Protein AF-0000000076349252 (afdb_homodimer)

pLDDT: mean 88.27, std 19.01, range [22.52, 98.94]

Radius of gyration: 30.36 Å; Cα contacts (8 Å, |Δi|>4): 1299; chains: 2; bounding box: 114×98×74 Å

Solvent-accessible surface area (backbone atoms only — not comparable to full-atom values): 38246 Å² total; per-residue (Å²): 134,85,78,78,78,79,79,77,76,76,78,78,76,75,75,74,76,72,75,73,75,74,77,75,69,73,84,62,64,95,82,57,67,62,55,77,48,74,63,51,62,64,71,82,62,45,62,55,73,89,37,62,43,43,21,46,54,17,40,49,49,25,51,26,20,40,32,40,65,73,74,40,84,60,56,68,26,62,43,53,53,51,53,53,49,50,53,52,43,44,52,39,19,40,58,29,70,58,74,46,74,82,72,73,57,48,38,45,67,53,44,55,52,46,32,74,73,67,16,41,51,47,22,90,60,35,49,69,53,89,81,60,55,54,66,59,50,51,50,52,51,50,51,54,34,54,53,36,49,77,64,36,61,29,61,69,55,45,49,52,53,49,50,53,52,42,33,73,67,56,45,67,81,56,66,77,53,43,82,55,97,89,38,78,27,38,31,52,56,43,21,53,74,71,54,47,92,77,46,57,40,44,34,30,60,55,79,98,48,65,67,81,36,68,43,57,61,63,44,72,38,42,78,82,57,56,61,24,41,21,34,54,54,70,55,50,50,47,49,53,52,48,14,37,76,70,53,33,40,31,24,39,28,18,40,62,81,47,67,31,58,75,56,46,60,93,41,39,23,49,64,59,78,87,57,58,74,66,39,68,67,52,24,41,48,34,41,46,44,64,74,32,47,84,74,44,37,25,18,36,35,25,45,34,34,51,86,91,34,57,26,33,35,29,40,42,45,66,21,50,84,34,73,61,66,14,27,39,28,37,22,55,56,31,49,63,42,27,50,52,34,39,39,34,49,46,78,49,72,106,136,84,80,77,78,79,78,78,78,78,80,78,77,75,75,72,75,73,75,72,76,74,76,75,70,74,81,62,64,93,83,57,67,63,55,77,47,75,61,52,61,66,71,82,63,45,61,56,73,89,37,61,42,43,22,46,55,18,38,50,50,27,50,27,21,41,33,39,65,73,74,40,85,61,56,70,24,63,43,54,54,52,53,54,50,50,53,52,41,44,53,38,19,40,58,29,70,59,74,48,75,81,71,74,57,47,39,46,66,55,45,56,52,46,31,74,72,67,17,42,50,49,22,88,60,36,51,69,53,91,82,59,54,54,66,58,52,50,50,52,51,50,52,53,33,53,50,36,50,78,64,37,62,29,62,71,56,47,49,52,54,47,50,52,52,41,32,74,66,56,44,68,78,58,66,79,54,44,81,54,96,90,40,79,26,38,32,54,56,42,20,52,75,72,56,45,92,77,47,58,40,42,33,31,59,54,78,95,47,64,69,82,36,70,44,56,60,64,44,72,38,42,78,81,57,55,61,24,42,21,36,55,54,71,55,50,50,49,50,51,52,48,14,38,76,70,53,32,38,31,24,37,28,17,41,60,82,44,68,31,56,75,56,46,61,91,42,39,25,51,65,58,78,89,59,59,75,66,40,68,66,52,24,40,48,33,41,44,45,65,74,33,47,82,72,45,37,26,19,35,36,25,45,35,33,50,88,91,35,56,27,34,35,29,40,42,44,67,21,50,83,34,74,60,66,16,26,38,29,37,24,53,57,31,51,62,42,27,52,52,34,39,40,34,48,46,77,47,73,107

InterPro domains:
  IPR004134 Peptidase C1B, bleomycin hydrolase [PF03051] (207-349)
  IPR004134 Peptidase C1B, bleomycin hydrolase [PTHR10363] (224-347)
  IPR038765 Papain-like cysteine peptidase superfamily [SSF54001] (40-348)

Secondary structure (DSSP, 8-state):
-----------------------------TTS-EEEPPPPP-PPPPB-TT-S-HHHHHHHHHHHHHHHHTT----B-HHHHHHHHHHHHHHHHHHTTTSS-------HHHHHHHHHHH---BGGGSPPPTT--HHHHHHHHHHHHHHHHHHT--HHHHHHHHHHHHHHHH-PPPPSSEEETTEEE-HHHHHHHH--TT-EEEEE--TTS-TT-EEE---TT-TT--EEEE--HHHHHHHHHHHHHTT--EEEEE---SHHHHS-BTTEE---GGG-S--HHHHHHHHHTTSS---EEEEEEEEEEETTEEEEEEE-SB-TTSTBTTEEEEEHHHHHHHEEEEEEEGGGT-/-----------------------------TTS--EEPPPPP-PPPPB-TT-S-HHHHHHHHHHHHHHHHTT----B-HHHHHHHHHHHHHHHHHHTTTSS-------HHHHHHHHHHH---BGGGSPPPTT--HHHHHHHHHHHHHHHHHHT--HHHHHHHHHHHHHHHH-PPPPSSEEETTEEE-HHHHHHHH--TT-EEEEE--TTS-TT-EEE---TT-TT--EEEE--HHHHHHHHHHHHHTT--EEEEE---SHHHHS-BTTEE---GGG-S--HHHHHHHHHTTSS---EEEEEEEEEEETTEEEEEEE-SB-TTSTBTTEEEEEHHHHHHHEEEEEEEGGGT-

Structure (mmCIF, N/CA/C/O backbone):
data_AF-0000000076349252-model_v1
#
loop_
_entity.id
_entity.type
_entity.pdbx_description
1 polymer 'Cysteine protease'
#
loop_
_atom_site.group_PDB
_atom_site.id
_atom_site.type_symbol
_atom_site.label_atom_id
_atom_site.label_alt_id
_atom_site.label_comp_id
_atom_site.label_asym_id
_atom_site.label_entity_id
_atom_site.label_seq_id
_atom_site.pdbx_PDB_ins_code
_atom_site.Cartn_x
_atom_site.Cartn_y
_atom_site.Cartn_z
_atom_site.occupancy
_atom_site.B_iso_or_equiv
_atom_site.auth_seq_id
_atom_site.auth_comp_id
_atom_site.auth_asym_id
_atom_site.auth_atom_id
_atom_site.pdbx_PDB_model_num
ATOM 1 N N . MET A 1 1 ? 58.938 18.531 48.031 1 23.45 1 MET A N 1
ATOM 2 C CA . MET A 1 1 ? 58.125 19.75 47.812 1 23.45 1 MET A CA 1
ATOM 3 C C . MET A 1 1 ? 56.781 19.391 47.25 1 23.45 1 MET A C 1
ATOM 5 O O . MET A 1 1 ? 56.688 18.719 46.219 1 23.45 1 MET A O 1
ATOM 9 N N . LYS A 1 2 ? 55.75 19.266 48.125 1 29.3 2 LYS A N 1
ATOM 10 C CA . LYS A 1 2 ? 54.344 18.844 48.188 1 29.3 2 LYS A CA 1
ATOM 11 C C . LYS A 1 2 ? 53.469 19.688 47.25 1 29.3 2 LYS A C 1
ATOM 13 O O . LYS A 1 2 ? 53.219 20.859 47.531 1 29.3 2 LYS A O 1
ATOM 18 N N . ASN A 1 3 ? 53.625 19.531 45.906 1 25.88 3 ASN A N 1
ATOM 19 C CA . ASN A 1 3 ? 53.031 20.375 44.875 1 25.88 3 ASN A CA 1
ATOM 20 C C . ASN A 1 3 ? 51.5 20.406 45.031 1 25.88 3 ASN A C 1
ATOM 22 O O . ASN A 1 3 ? 50.844 19.359 45.031 1 25.88 3 ASN A O 1
ATOM 26 N N . LYS A 1 4 ? 50.969 21.422 45.719 1 29.44 4 LYS A N 1
ATOM 27 C CA . LYS A 1 4 ? 49.594 21.766 45.969 1 29.44 4 LYS A CA 1
ATOM 28 C C . LYS A 1 4 ? 48.812 21.828 44.688 1 29.44 4 LYS A C 1
ATOM 30 O O . LYS A 1 4 ? 49.156 22.594 43.781 1 29.44 4 LYS A O 1
ATOM 35 N N . ILE A 1 5 ? 48.188 20.75 44.25 1 33.75 5 ILE A N 1
ATOM 36 C CA . ILE A 1 5 ? 47.312 20.562 43.094 1 33.75 5 ILE A CA 1
ATOM 37 C C . ILE A 1 5 ? 46.125 21.516 43.188 1 33.75 5 ILE A C 1
ATOM 39 O O . ILE A 1 5 ? 45.344 21.438 44.125 1 33.75 5 ILE A O 1
ATOM 43 N N . ILE A 1 6 ? 46.281 22.828 42.906 1 34.47 6 ILE A N 1
ATOM 44 C CA . ILE A 1 6 ? 45.156 23.766 42.906 1 34.47 6 ILE A CA 1
ATOM 45 C C . ILE A 1 6 ? 44.094 23.281 41.938 1 34.47 6 ILE A C 1
ATOM 47 O O . ILE A 1 6 ? 44.344 23.062 40.75 1 34.47 6 ILE A O 1
ATOM 51 N N . ILE A 1 7 ? 43 22.672 42.469 1 33.25 7 ILE A N 1
ATOM 52 C CA . ILE A 1 7 ? 41.781 22.188 41.844 1 33.25 7 ILE A CA 1
ATOM 53 C C . ILE A 1 7 ? 41 23.359 41.25 1 33.25 7 ILE A C 1
ATOM 55 O O . ILE A 1 7 ? 40.562 24.25 42 1 33.25 7 ILE A O 1
ATOM 59 N N . THR A 1 8 ? 41.375 23.891 40.094 1 30.83 8 THR A N 1
ATOM 60 C CA . THR A 1 8 ? 40.594 24.922 39.406 1 30.83 8 THR A CA 1
ATOM 61 C C . THR A 1 8 ? 39.188 24.438 39.094 1 30.83 8 THR A C 1
ATOM 63 O O . THR A 1 8 ? 39 23.453 38.406 1 30.83 8 THR A O 1
ATOM 66 N N . ILE A 1 9 ? 38.25 24.625 39.969 1 31.88 9 ILE A N 1
ATOM 67 C CA . ILE A 1 9 ? 36.844 24.312 39.781 1 31.88 9 ILE A CA 1
ATOM 68 C C . ILE A 1 9 ? 36.281 25.172 38.656 1 31.88 9 ILE A C 1
ATOM 70 O O . ILE A 1 9 ? 36.25 26.391 38.75 1 31.88 9 ILE A O 1
ATOM 74 N N . LEU A 1 10 ? 36.5 24.828 37.375 1 31.69 10 LEU A N 1
ATOM 75 C CA . LEU A 1 10 ? 35.906 25.547 36.25 1 31.69 10 LEU A CA 1
ATOM 76 C C . LEU A 1 10 ? 34.375 25.484 36.344 1 31.69 10 LEU A C 1
ATOM 78 O O . LEU A 1 10 ? 33.812 24.391 36.344 1 31.69 10 LEU A O 1
ATOM 82 N N . THR A 1 11 ? 33.719 26.453 37 1 28.94 11 THR A N 1
ATOM 83 C CA . THR A 1 11 ? 32.25 26.641 37.031 1 28.94 11 THR A CA 1
ATOM 84 C C . THR A 1 11 ? 31.719 26.75 35.594 1 28.94 11 THR A C 1
ATOM 86 O O . THR A 1 11 ? 32.094 27.672 34.844 1 28.94 11 THR A O 1
ATOM 89 N N . LEU A 1 12 ? 31.406 25.641 34.969 1 30.91 12 LEU A N 1
ATOM 90 C CA . LEU A 1 12 ? 30.703 25.609 33.688 1 30.91 12 LEU A CA 1
ATOM 91 C C . LEU A 1 12 ? 29.391 26.375 33.781 1 30.91 12 LEU A C 1
ATOM 93 O O . LEU A 1 12 ? 28.5 26.016 34.562 1 30.91 12 LEU A O 1
ATOM 97 N N . CYS A 1 13 ? 29.406 27.703 33.531 1 28.61 13 CYS A N 1
ATOM 98 C CA . CYS A 1 13 ? 28.203 28.516 33.344 1 28.61 13 CYS A CA 1
ATOM 99 C C . CYS A 1 13 ? 27.312 27.922 32.281 1 28.61 13 CYS A C 1
ATOM 101 O O . CYS A 1 13 ? 27.703 27.875 31.109 1 28.61 13 CYS A O 1
ATOM 103 N N . ILE A 1 14 ? 26.5 26.984 32.625 1 31.95 14 ILE A N 1
ATOM 104 C CA . ILE A 1 14 ? 25.391 26.531 31.781 1 31.95 14 ILE A CA 1
ATOM 105 C C . ILE A 1 14 ? 24.562 27.719 31.328 1 31.95 14 ILE A C 1
ATOM 107 O O . ILE A 1 14 ? 23.969 28.422 32.156 1 31.95 14 ILE A O 1
ATOM 111 N N . CYS A 1 15 ? 24.969 28.438 30.281 1 29.66 15 CYS A N 1
ATOM 112 C CA . CYS A 1 15 ? 24.109 29.406 29.625 1 29.66 15 CYS A CA 1
ATOM 113 C C . CYS A 1 15 ? 22.75 28.812 29.312 1 29.66 15 CYS A C 1
ATOM 115 O O . CYS A 1 15 ? 22.641 27.906 28.484 1 29.66 15 CYS A O 1
ATOM 117 N N . SER A 1 16 ? 21.891 28.75 30.281 1 30.12 16 SER A N 1
ATOM 118 C CA . SER A 1 16 ? 20.469 28.516 30.016 1 30.12 16 SER A CA 1
ATOM 119 C C . SER A 1 16 ? 19.938 29.453 28.938 1 30.12 16 SER A C 1
ATOM 121 O O . SER A 1 16 ? 19.906 30.672 29.125 1 30.12 16 SER A O 1
ATOM 123 N N . CYS A 1 17 ? 20.266 29.25 27.688 1 30.36 17 CYS A N 1
ATOM 124 C CA . CYS A 1 17 ? 19.531 29.984 26.672 1 30.36 17 CYS A CA 1
ATOM 125 C C . CYS A 1 17 ? 18.031 29.938 26.922 1 30.36 17 CYS A C 1
ATOM 127 O O . CYS A 1 17 ? 17.422 28.875 26.812 1 30.36 17 CYS A O 1
ATOM 129 N N . GLN A 1 18 ? 17.578 30.734 27.828 1 27.19 18 GLN A N 1
ATOM 130 C CA . GLN A 1 18 ? 16.141 31 27.906 1 27.19 18 GLN A CA 1
ATOM 131 C C . GLN A 1 18 ? 15.562 31.312 26.531 1 27.19 18 GLN A C 1
ATOM 133 O O . GLN A 1 18 ? 15.922 32.312 25.906 1 27.19 18 GLN A O 1
ATOM 138 N N . TYR A 1 19 ? 15.344 30.344 25.719 1 29.56 19 TYR A N 1
ATOM 139 C CA . TYR A 1 19 ? 14.531 30.594 24.531 1 29.56 19 TYR A CA 1
ATOM 140 C C . TYR A 1 19 ? 13.258 31.359 24.906 1 29.56 19 TYR A C 1
ATOM 142 O O . TYR A 1 19 ? 12.461 30.875 25.719 1 29.56 19 TYR A O 1
ATOM 150 N N . LYS A 1 20 ? 13.359 32.719 25 1 31.94 20 LYS A N 1
ATOM 151 C CA . LYS A 1 20 ? 12.172 33.562 25.109 1 31.94 20 LYS A CA 1
ATOM 152 C C . LYS A 1 20 ? 11.102 33.125 24.109 1 31.94 20 LYS A C 1
ATOM 154 O O . LYS A 1 20 ? 11.375 33.031 22.906 1 31.94 20 LYS A O 1
ATOM 159 N N . SER A 1 21 ? 10.133 32.469 24.578 1 32.09 21 SER A N 1
ATOM 160 C CA . SER A 1 21 ? 8.891 32.281 23.828 1 32.09 21 SER A CA 1
ATOM 161 C C . SER A 1 21 ? 8.352 33.594 23.281 1 32.09 21 SER A C 1
ATOM 163 O O . SER A 1 21 ? 8.141 34.531 24.047 1 32.09 21 SER A O 1
ATOM 165 N N . SER A 1 22 ? 8.914 34.156 22.25 1 29.84 22 SER A N 1
ATOM 166 C CA . SER A 1 22 ? 8.211 35.281 21.688 1 29.84 22 SER A CA 1
ATOM 167 C C . SER A 1 22 ? 6.715 35.031 21.562 1 29.84 22 SER A C 1
ATOM 169 O O . SER A 1 22 ? 6.297 34.062 20.938 1 29.84 22 SER A O 1
ATOM 171 N N . HIS A 1 23 ? 5.953 35.438 22.578 1 32.81 23 HIS A N 1
ATOM 172 C CA . HIS A 1 23 ? 4.5 35.531 22.484 1 32.81 23 HIS A CA 1
ATOM 173 C C . HIS A 1 23 ? 4.078 36.344 21.266 1 32.81 23 HIS A C 1
ATOM 175 O O . HIS A 1 23 ? 4.383 37.531 21.172 1 32.81 23 HIS A O 1
ATOM 181 N N . THR A 1 24 ? 4.207 35.812 20.141 1 33.47 24 THR A N 1
ATOM 182 C CA . THR A 1 24 ? 3.639 36.5 18.984 1 33.47 24 THR A CA 1
ATOM 183 C C . THR A 1 24 ? 2.154 36.781 19.203 1 33.47 24 THR A C 1
ATOM 185 O O . THR A 1 24 ? 1.354 35.875 19.328 1 33.47 24 THR A O 1
ATOM 188 N N . SER A 1 25 ? 1.835 37.938 19.828 1 31.7 25 SER A N 1
ATOM 189 C CA . SER A 1 25 ? 0.466 38.438 19.922 1 31.7 25 SER A CA 1
ATOM 190 C C . SER A 1 25 ? -0.138 38.656 18.547 1 31.7 25 SER A C 1
ATOM 192 O O . SER A 1 25 ? 0.493 39.281 17.688 1 31.7 25 SER A O 1
ATOM 194 N N . CYS A 1 26 ? -0.915 37.719 18.047 1 36.84 26 CYS A N 1
ATOM 195 C CA . CYS A 1 26 ? -1.761 38.125 16.922 1 36.84 26 CYS A CA 1
ATOM 196 C C . CYS A 1 26 ? -2.328 39.531 17.141 1 36.84 26 CYS A C 1
ATOM 198 O O . CYS A 1 26 ? -2.863 39.844 18.219 1 36.84 26 CYS A O 1
ATOM 200 N N . ASN A 1 27 ? -1.841 40.562 16.562 1 35.31 27 ASN A N 1
ATOM 201 C CA . ASN A 1 27 ? -2.352 41.938 16.672 1 35.31 27 ASN A CA 1
ATOM 202 C C . ASN A 1 27 ? -3.877 41.969 16.672 1 35.31 27 ASN A C 1
ATOM 204 O O . ASN A 1 27 ? -4.508 41.562 15.695 1 35.31 27 ASN A O 1
ATOM 208 N N . THR A 1 28 ? -4.492 41.719 17.891 1 37.16 28 THR A N 1
ATOM 209 C CA . THR A 1 28 ? -5.93 41.906 18.062 1 37.16 28 THR A CA 1
ATOM 210 C C . THR A 1 28 ? -6.336 43.344 17.688 1 37.16 28 THR A C 1
ATOM 212 O O . THR A 1 28 ? -5.711 44.312 18.141 1 37.16 28 THR A O 1
ATOM 215 N N . PRO A 1 29 ? -7.113 43.531 16.781 1 35.09 29 PRO A N 1
ATOM 216 C CA . PRO A 1 29 ? -7.68 44.875 16.844 1 35.09 29 PRO A CA 1
ATOM 217 C C . PRO A 1 29 ? -8.172 45.25 18.25 1 35.09 29 PRO A C 1
ATOM 219 O O . PRO A 1 29 ? -8.438 44.375 19.062 1 35.09 29 PRO A O 1
ATOM 222 N N . GLN A 1 30 ? -8.32 46.562 18.734 1 38.16 30 GLN A N 1
ATOM 223 C CA . GLN A 1 30 ? -8.609 47.188 20.016 1 38.16 30 GLN A CA 1
ATOM 224 C C . GLN A 1 30 ? -9.656 46.375 20.797 1 38.16 30 GLN A C 1
ATOM 226 O O . GLN A 1 30 ? -9.555 46.25 22.016 1 38.16 30 GLN A O 1
ATOM 231 N N . GLY A 1 31 ? -10.883 46.062 20.25 1 40.53 31 GLY A N 1
ATOM 232 C CA . GLY A 1 31 ? -12.055 45.688 21.031 1 40.53 31 GLY A CA 1
ATOM 233 C C . GLY A 1 31 ? -12.141 44.188 21.281 1 40.53 31 GLY A C 1
ATOM 234 O O . GLY A 1 31 ? -13.086 43.719 21.922 1 40.53 31 GLY A O 1
ATOM 235 N N . SER A 1 32 ? -11.594 43.281 20.516 1 44.94 32 SER A N 1
ATOM 236 C CA . SER A 1 32 ? -11.891 41.875 20.688 1 44.94 32 SER A CA 1
ATOM 237 C C . SER A 1 32 ? -10.977 41.25 21.734 1 44.94 32 SER A C 1
ATOM 239 O O . SER A 1 32 ? -9.789 41.562 21.812 1 44.94 32 SER A O 1
ATOM 241 N N . VAL A 1 33 ? -11.531 40.875 22.969 1 44.94 33 VAL A N 1
ATOM 242 C CA . VAL A 1 33 ? -10.828 40.219 24.078 1 44.94 33 VAL A CA 1
ATOM 243 C C . VAL A 1 33 ? -10.242 38.906 23.609 1 44.94 33 VAL A C 1
ATOM 245 O O . VAL A 1 33 ? -10.977 38 23.203 1 44.94 33 VAL A O 1
ATOM 248 N N . VAL A 1 34 ? -9.125 38.875 22.984 1 51.69 34 VAL A N 1
ATOM 249 C CA . VAL A 1 34 ? -8.406 37.625 22.719 1 51.69 34 VAL A CA 1
ATOM 250 C C . VAL A 1 34 ? -7.852 37.062 24.031 1 51.69 34 VAL A C 1
ATOM 252 O O . VAL A 1 34 ? -7.098 37.719 24.734 1 51.69 34 VAL A O 1
ATOM 255 N N . GLN A 1 35 ? -8.664 36.156 24.75 1 53.06 35 GLN A N 1
ATOM 256 C CA . GLN A 1 35 ? -8.062 35.438 25.859 1 53.06 35 GLN A CA 1
ATOM 257 C C . GLN A 1 35 ? -7.059 34.406 25.359 1 53.06 35 GLN A C 1
ATOM 259 O O . GLN A 1 35 ? -7.406 33.531 24.562 1 53.06 35 GLN A O 1
ATOM 264 N N . GLU A 1 36 ? -5.805 34.781 25.406 1 54.78 36 GLU A N 1
ATOM 265 C CA . GLU A 1 36 ? -4.664 34.062 24.859 1 54.78 36 GLU A CA 1
ATOM 266 C C . GLU A 1 36 ? -4.43 32.75 25.609 1 54.78 36 GLU A C 1
AT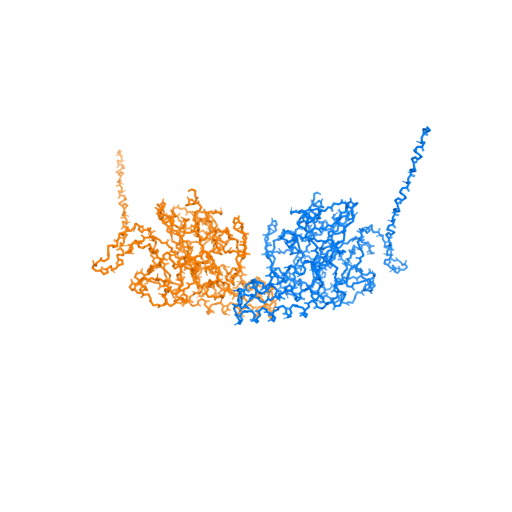OM 268 O O . GLU A 1 36 ? -4.43 32.75 26.844 1 54.78 36 GLU A O 1
ATOM 273 N N . THR A 1 37 ? -4.812 31.578 24.984 1 62.94 37 THR A N 1
ATOM 274 C CA . THR A 1 37 ? -4.352 30.297 25.516 1 62.94 37 THR A CA 1
ATOM 275 C C . THR A 1 37 ? -2.859 30.125 25.266 1 62.94 37 THR A C 1
ATOM 277 O O . THR A 1 37 ? -2.301 30.719 24.344 1 62.94 37 THR A O 1
ATOM 280 N N . LYS A 1 38 ? -2.166 29.469 26.188 1 74.88 38 LYS A N 1
ATOM 281 C CA . LYS A 1 38 ? -0.761 29.062 26.156 1 74.88 38 LYS A CA 1
ATOM 282 C C . LYS A 1 38 ? -0.444 28.297 24.875 1 74.88 38 LYS A C 1
ATOM 284 O O . LYS A 1 38 ? -1.129 27.328 24.531 1 74.88 38 LYS A O 1
ATOM 289 N N . LEU A 1 39 ? 0.459 28.906 24.109 1 91.56 39 LEU A N 1
ATOM 290 C CA . LEU A 1 39 ? 1.009 28.281 22.906 1 91.56 39 LEU A CA 1
ATOM 291 C C . LEU A 1 39 ? 2.08 27.266 23.266 1 91.56 39 LEU A C 1
ATOM 293 O O . LEU A 1 39 ? 2.898 27.5 24.156 1 91.56 39 LEU A O 1
ATOM 297 N N . ILE A 1 40 ? 1.979 26.203 22.688 1 95.69 40 ILE A N 1
ATOM 298 C CA . ILE A 1 40 ? 3.002 25.156 22.797 1 95.69 40 ILE A CA 1
ATOM 299 C C . ILE A 1 40 ? 4.324 25.688 22.234 1 95.69 40 ILE A C 1
ATOM 301 O O . ILE A 1 40 ? 4.352 26.344 21.203 1 95.69 40 ILE A O 1
ATOM 305 N N . SER A 1 41 ? 5.414 25.453 23 1 95.31 41 SER A N 1
ATOM 306 C CA . SER A 1 41 ? 6.738 25.859 22.531 1 95.31 41 SER A CA 1
ATOM 307 C C . SER A 1 41 ? 7.168 25.031 21.328 1 95.31 41 SER A C 1
ATOM 309 O O . SER A 1 41 ? 6.918 23.828 21.266 1 95.31 41 SER A O 1
ATOM 311 N N . THR A 1 42 ? 7.766 25.734 20.359 1 95.75 42 THR A N 1
ATOM 312 C CA . THR A 1 42 ? 8.117 25.047 19.109 1 95.75 42 THR A CA 1
ATOM 313 C C . THR A 1 42 ? 9.555 25.375 18.719 1 95.75 42 THR A C 1
ATOM 315 O O . THR A 1 42 ? 10.156 26.312 19.234 1 95.75 42 THR A O 1
ATOM 318 N N . THR A 1 43 ? 10.172 24.562 17.906 1 93 43 THR A N 1
ATOM 319 C CA . THR A 1 43 ? 11.359 24.938 17.156 1 93 43 THR A CA 1
ATOM 320 C C . THR A 1 43 ? 11.031 26.047 16.141 1 93 43 THR A C 1
ATOM 322 O O . THR A 1 43 ? 9.867 26.359 15.914 1 93 43 THR A O 1
ATOM 325 N N . PRO A 1 44 ? 12.07 26.656 15.562 1 91.62 44 PRO A N 1
ATOM 326 C CA . PRO A 1 44 ? 11.797 27.688 14.555 1 91.62 44 PRO A CA 1
ATOM 327 C C . PRO A 1 44 ? 10.977 27.156 13.383 1 91.62 44 PRO A C 1
ATOM 329 O O . PRO A 1 44 ? 11.07 25.984 13.031 1 91.62 44 PRO A O 1
ATOM 332 N N . VAL A 1 45 ? 10.195 28.062 12.812 1 94.94 45 VAL A N 1
ATOM 333 C CA . VAL A 1 45 ? 9.406 27.734 11.633 1 94.94 45 VAL A CA 1
ATOM 334 C C . VAL A 1 45 ? 10.328 27.391 10.469 1 94.94 45 VAL A C 1
ATOM 336 O O . VAL A 1 45 ? 11.242 28.141 10.148 1 94.94 45 VAL A O 1
ATOM 339 N N . LYS A 1 46 ? 10.102 26.25 9.906 1 92.5 46 LYS A N 1
ATOM 340 C CA . LYS A 1 46 ? 10.867 25.828 8.742 1 92.5 46 LYS A CA 1
ATOM 341 C C . LYS A 1 46 ? 10.188 26.266 7.449 1 92.5 46 LYS A C 1
ATOM 343 O O . LYS A 1 46 ? 9.047 26.75 7.473 1 92.5 46 LYS A O 1
ATOM 348 N N . ASN A 1 47 ? 10.922 26.219 6.379 1 93.5 47 ASN A N 1
ATOM 349 C CA . ASN A 1 47 ? 10.438 26.594 5.059 1 93.5 47 ASN A CA 1
ATOM 350 C C . ASN A 1 47 ? 10.633 25.469 4.043 1 93.5 47 ASN A C 1
ATOM 352 O O . ASN A 1 47 ? 11.758 25.219 3.602 1 93.5 47 ASN A O 1
ATOM 356 N N . GLN A 1 48 ? 9.547 24.844 3.578 1 93.25 48 GLN A N 1
ATOM 357 C CA . GLN A 1 48 ? 9.625 23.719 2.648 1 93.25 48 GLN A CA 1
ATOM 358 C C . GLN A 1 48 ? 9.805 24.203 1.213 1 93.25 48 GLN A C 1
ATOM 360 O O . GLN A 1 48 ? 10.141 23.422 0.322 1 93.25 48 GLN A O 1
ATOM 365 N N . GLY A 1 49 ? 9.57 25.5 1.05 1 91 49 GLY A N 1
ATOM 366 C CA . GLY A 1 49 ? 9.586 26 -0.316 1 91 49 GLY A CA 1
ATOM 367 C C . GLY A 1 49 ? 8.523 25.375 -1.197 1 91 49 GLY A C 1
ATOM 368 O O . GLY A 1 49 ? 7.355 25.312 -0.817 1 91 49 GLY A O 1
ATOM 369 N N . LYS A 1 50 ? 8.938 24.969 -2.4 1 90 50 LYS A N 1
ATOM 370 C CA . LYS A 1 50 ? 8 24.391 -3.357 1 90 50 LYS A CA 1
ATOM 371 C C . LYS A 1 50 ? 7.953 22.859 -3.215 1 90 50 LYS A C 1
ATOM 373 O O . LYS A 1 50 ? 7.312 22.188 -4.02 1 90 50 LYS A O 1
ATOM 378 N N . SER A 1 51 ? 8.633 22.344 -2.191 1 94.06 51 SER A N 1
ATOM 379 C CA . SER A 1 51 ? 8.695 20.906 -2.01 1 94.06 51 SER A CA 1
ATOM 380 C C . SER A 1 51 ? 7.332 20.328 -1.659 1 94.06 51 SER A C 1
ATOM 382 O O . SER A 1 51 ? 6.574 20.922 -0.894 1 94.06 51 SER A O 1
ATOM 384 N N . PRO A 1 52 ? 6.977 19.219 -2.238 1 96.44 52 PRO A N 1
ATOM 385 C CA . PRO A 1 52 ? 5.715 18.562 -1.887 1 96.44 52 PRO A CA 1
ATOM 386 C C . PRO A 1 52 ? 5.805 17.766 -0.58 1 96.44 52 PRO A C 1
ATOM 388 O O . PRO A 1 52 ? 5.211 16.688 -0.462 1 96.44 52 PRO A O 1
ATOM 391 N N . LEU A 1 53 ? 6.605 18.25 0.404 1 97.56 53 LEU A N 1
ATOM 392 C CA . LEU A 1 53 ? 6.922 17.484 1.608 1 97.56 53 LEU A CA 1
ATOM 393 C C . LEU A 1 53 ? 6.262 18.109 2.834 1 97.56 53 LEU A C 1
ATOM 395 O O . LEU A 1 53 ? 6.77 17.984 3.949 1 97.56 53 LEU A O 1
ATOM 399 N N . CYS A 1 54 ? 5.16 18.844 2.627 1 97.88 54 CYS A N 1
ATOM 400 C CA . CYS A 1 54 ? 4.488 19.469 3.76 1 97.88 54 CYS A CA 1
ATOM 401 C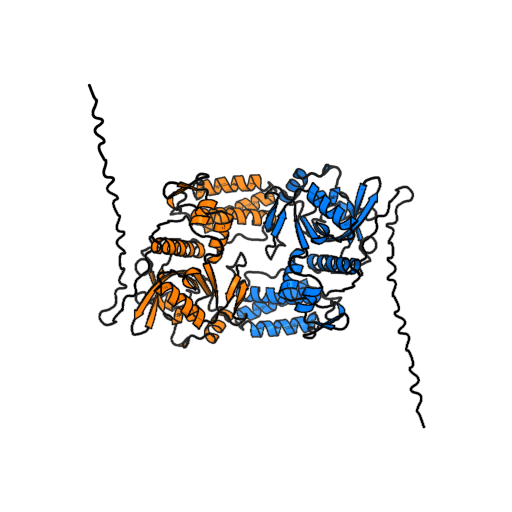 C . CYS A 1 54 ? 4.168 18.438 4.84 1 97.88 54 CYS A C 1
ATOM 403 O O . CYS A 1 54 ? 4.227 18.75 6.031 1 97.88 54 CYS A O 1
ATOM 405 N N . TRP A 1 55 ? 3.836 17.203 4.418 1 98.62 55 TRP A N 1
ATOM 406 C CA . TRP A 1 55 ? 3.523 16.125 5.355 1 98.62 55 TRP A CA 1
ATOM 407 C C . TRP A 1 55 ? 4.727 15.812 6.242 1 98.62 55 TRP A C 1
ATOM 409 O O . TRP A 1 55 ? 4.578 15.602 7.449 1 98.62 55 TRP A O 1
ATOM 419 N N . ALA A 1 56 ? 5.871 15.805 5.699 1 98.5 56 ALA A N 1
ATOM 420 C CA . ALA A 1 56 ? 7.086 15.508 6.453 1 98.5 56 ALA A CA 1
ATOM 421 C C . ALA A 1 56 ? 7.473 16.672 7.355 1 98.5 56 ALA A C 1
ATOM 423 O O . ALA A 1 56 ? 7.801 16.484 8.523 1 98.5 56 ALA A O 1
ATOM 424 N N . TYR A 1 57 ? 7.395 17.906 6.828 1 97.88 57 TYR A N 1
ATOM 425 C CA . TYR A 1 57 ? 7.73 19.094 7.605 1 97.88 57 TYR A CA 1
ATOM 426 C C . TYR A 1 57 ? 6.812 19.234 8.812 1 97.88 57 TYR A C 1
ATOM 428 O O . TYR A 1 57 ? 7.277 19.469 9.93 1 97.88 57 TYR A O 1
ATOM 436 N N . ALA A 1 58 ? 5.562 19.047 8.594 1 98.62 58 ALA A N 1
ATOM 437 C CA . ALA A 1 58 ? 4.59 19.266 9.656 1 98.62 58 ALA A CA 1
ATOM 438 C C . ALA A 1 58 ? 4.695 18.188 10.727 1 98.62 58 ALA A C 1
ATOM 440 O O . ALA A 1 58 ? 4.637 18.484 11.922 1 98.62 58 ALA A O 1
ATOM 441 N N . MET A 1 59 ? 4.805 16.953 10.305 1 98.69 59 MET A N 1
ATOM 442 C CA . MET A 1 59 ? 4.879 15.875 11.289 1 98.69 59 MET A CA 1
ATOM 443 C C . MET A 1 59 ? 6.172 15.961 12.094 1 98.69 59 MET A C 1
ATOM 445 O O . MET A 1 59 ? 6.176 15.695 13.297 1 98.69 59 MET A O 1
ATOM 449 N N . LEU A 1 60 ? 7.273 16.297 11.438 1 98.19 60 LEU A N 1
ATOM 450 C CA . LEU A 1 60 ? 8.516 16.516 12.18 1 98.19 60 LEU A CA 1
ATOM 451 C C . LEU A 1 60 ? 8.367 17.656 13.172 1 98.19 60 LEU A C 1
ATOM 453 O O . LEU A 1 60 ? 8.828 17.562 14.312 1 98.19 60 LEU A O 1
ATOM 457 N N . ALA A 1 61 ? 7.758 18.734 12.727 1 97.94 61 ALA A N 1
ATOM 458 C CA . ALA A 1 61 ? 7.512 19.859 13.633 1 97.94 61 ALA A CA 1
ATOM 459 C C . ALA A 1 61 ? 6.711 19.406 14.852 1 97.94 61 ALA A C 1
ATOM 461 O O . ALA A 1 61 ? 7.012 19.797 15.977 1 97.94 61 ALA A O 1
ATOM 462 N N . THR A 1 62 ? 5.766 18.578 14.641 1 98.5 62 THR A N 1
ATOM 463 C CA . THR A 1 62 ? 4.926 18.062 15.711 1 98.5 62 THR A CA 1
ATOM 464 C C . THR A 1 62 ? 5.754 17.25 16.703 1 98.5 62 THR A C 1
ATOM 466 O O . THR A 1 62 ? 5.633 17.422 17.922 1 98.5 62 THR A O 1
ATOM 469 N N . MET A 1 63 ? 6.605 16.406 16.188 1 97.69 63 MET A N 1
ATOM 470 C CA . MET A 1 63 ? 7.477 15.602 17.031 1 97.69 63 MET A CA 1
ATOM 471 C C . MET A 1 63 ? 8.438 16.484 17.828 1 97.69 63 MET A C 1
ATOM 473 O O . MET A 1 63 ? 8.648 16.266 19.031 1 97.69 63 MET A O 1
ATOM 477 N N . GLU A 1 64 ? 8.984 17.469 17.172 1 97.44 64 GLU A N 1
ATOM 478 C CA . GLU A 1 64 ? 9.922 18.375 17.828 1 97.44 64 GLU A CA 1
ATOM 479 C C . GLU A 1 64 ? 9.25 19.156 18.953 1 97.44 64 GLU A C 1
ATOM 481 O O . GLU A 1 64 ? 9.805 19.266 20.047 1 97.44 64 GLU A O 1
ATOM 486 N N . SER A 1 65 ? 8.078 19.641 18.656 1 97.69 65 SER A N 1
ATOM 487 C CA . SER A 1 65 ? 7.344 20.375 19.672 1 97.69 65 SER A CA 1
ATOM 488 C C . SER A 1 65 ? 6.98 19.484 20.844 1 97.69 65 SER A C 1
ATOM 490 O O . SER A 1 65 ? 7.016 19.922 22 1 97.69 65 SER A O 1
ATOM 492 N N . GLU A 1 66 ? 6.582 18.234 20.578 1 96.94 66 GLU A N 1
ATOM 493 C CA . GLU A 1 66 ? 6.305 17.281 21.641 1 96.94 66 GLU A CA 1
ATOM 494 C C . GLU A 1 66 ? 7.508 17.125 22.562 1 96.94 66 GLU A C 1
ATOM 496 O O . GLU A 1 66 ? 7.359 17.094 23.781 1 96.94 66 GLU A O 1
ATOM 501 N N . HIS A 1 67 ? 8.648 17.047 22 1 96.06 67 HIS A N 1
ATOM 502 C CA . HIS A 1 67 ? 9.875 16.891 22.781 1 96.06 67 HIS A CA 1
ATOM 503 C C . HIS A 1 67 ? 10.188 18.141 23.594 1 96.06 67 HIS A C 1
ATOM 505 O O . HIS A 1 67 ? 10.602 18.031 24.75 1 96.06 67 HIS A O 1
ATOM 511 N N . ILE A 1 68 ? 10 19.266 22.984 1 96.12 68 ILE A N 1
ATOM 512 C CA . ILE A 1 68 ? 10.227 20.5 23.703 1 96.12 68 ILE A CA 1
ATOM 513 C C . ILE A 1 68 ? 9.336 20.547 24.953 1 96.12 68 ILE A C 1
ATOM 515 O O . ILE A 1 68 ? 9.797 20.906 26.047 1 96.12 68 ILE A O 1
ATOM 519 N N . MET A 1 69 ? 8.141 20.172 24.797 1 95.81 69 MET A N 1
ATOM 520 C CA . MET A 1 69 ? 7.184 20.188 25.906 1 95.81 69 MET A CA 1
ATOM 521 C C . MET A 1 69 ? 7.578 19.188 26.984 1 95.81 69 MET A C 1
ATOM 523 O O . MET A 1 69 ? 7.23 19.359 28.156 1 95.81 69 MET A O 1
ATOM 527 N N . LYS A 1 70 ? 8.344 18.172 26.609 1 92.88 70 LYS A N 1
ATOM 528 C CA . LYS A 1 70 ? 8.82 17.172 27.562 1 92.88 70 LYS A CA 1
ATOM 529 C C . LYS A 1 70 ? 10.148 17.594 28.188 1 92.88 70 LYS A C 1
ATOM 531 O O . LYS A 1 70 ? 10.695 16.891 29.047 1 92.88 70 LYS A O 1
ATOM 536 N N . GLY A 1 71 ? 10.664 18.625 27.703 1 92 71 GLY A N 1
ATOM 537 C CA . GLY A 1 71 ? 11.875 19.172 28.297 1 92 71 GLY A CA 1
ATOM 538 C C . GLY A 1 71 ? 13.125 18.828 27.516 1 92 71 GLY A C 1
ATOM 539 O O . GLY A 1 71 ? 14.242 18.984 28 1 92 71 GLY A O 1
ATOM 540 N N . ASP A 1 72 ? 12.914 18.234 26.391 1 88.06 72 ASP A N 1
ATOM 541 C CA . ASP A 1 72 ? 14.031 17.953 25.484 1 88.06 72 ASP A CA 1
ATOM 542 C C . ASP A 1 72 ? 13.875 18.703 24.156 1 88.06 72 ASP A C 1
ATOM 544 O O . ASP A 1 72 ? 12.805 19.234 23.875 1 88.06 72 ASP A O 1
ATOM 548 N N . SER A 1 73 ? 15.055 18.969 23.516 1 88.06 73 SER A N 1
ATOM 549 C CA . SER A 1 73 ? 15.008 19.688 22.25 1 88.06 73 SER A CA 1
ATOM 550 C C . SER A 1 73 ? 15.695 18.891 21.141 1 88.06 73 SER A C 1
ATOM 552 O O . SER A 1 73 ? 16.875 18.562 21.25 1 88.06 73 SER A O 1
ATOM 554 N N . VAL A 1 74 ? 14.883 18.562 20.188 1 91.31 74 VAL A N 1
ATOM 555 C CA . VAL A 1 74 ? 15.422 17.891 19 1 91.31 74 VAL A CA 1
ATOM 556 C C . VAL A 1 74 ? 15.039 18.656 17.75 1 91.31 74 VAL A C 1
ATOM 558 O O . VAL A 1 74 ? 13.969 19.266 17.688 1 91.31 74 VAL A O 1
ATOM 561 N N . ASN A 1 75 ? 15.93 18.812 16.844 1 93.88 75 ASN A N 1
ATOM 562 C CA . ASN A 1 75 ? 15.75 19.328 15.492 1 93.88 75 ASN A CA 1
ATOM 563 C C . ASN A 1 75 ? 16.094 18.281 14.438 1 93.88 75 ASN A C 1
ATOM 565 O O . ASN A 1 75 ? 17.234 17.812 14.367 1 93.88 75 ASN A O 1
ATOM 569 N N . LEU A 1 76 ? 15.109 17.922 13.617 1 95.56 76 LEU A N 1
ATOM 570 C CA . LEU A 1 76 ? 15.234 16.703 12.828 1 95.56 76 LEU A CA 1
ATOM 571 C C . LEU A 1 76 ? 15.359 17.031 11.344 1 95.56 76 LEU A C 1
ATOM 573 O O . LEU A 1 76 ? 14.898 18.078 10.891 1 95.56 76 LEU A O 1
ATOM 577 N N . SER A 1 77 ? 15.898 16.125 10.594 1 96 77 SER A N 1
ATOM 578 C CA . SER A 1 77 ? 16.25 16.359 9.203 1 96 77 SER A CA 1
ATOM 579 C C . SER A 1 77 ? 15.164 15.828 8.266 1 96 77 SER A C 1
ATOM 581 O O . SER A 1 77 ? 15 14.617 8.125 1 96 77 SER A O 1
ATOM 583 N N . VAL A 1 78 ? 14.492 16.703 7.559 1 96.62 78 VAL A N 1
ATOM 584 C CA . VAL A 1 78 ? 13.547 16.312 6.523 1 96.62 78 VAL A CA 1
ATOM 585 C C . VAL A 1 78 ? 14.305 15.781 5.309 1 96.62 78 VAL A C 1
ATOM 587 O O . VAL A 1 78 ? 13.836 14.859 4.633 1 96.62 78 VAL A O 1
ATOM 590 N N . ALA A 1 79 ? 15.516 16.312 5.086 1 96.69 79 ALA A N 1
ATOM 591 C CA . ALA A 1 79 ? 16.328 15.93 3.938 1 96.69 79 ALA A CA 1
ATOM 592 C C . ALA A 1 79 ? 16.688 14.445 3.994 1 96.69 79 ALA A C 1
ATOM 594 O O . ALA A 1 79 ? 16.719 13.766 2.967 1 96.69 79 ALA A O 1
ATOM 595 N N . TYR A 1 80 ? 17.016 14.008 5.188 1 97.25 80 TYR A N 1
ATOM 596 C CA . TYR A 1 80 ? 17.344 12.602 5.355 1 97.25 80 TYR A CA 1
ATOM 597 C C . TYR A 1 80 ? 16.188 11.711 4.93 1 97.25 80 TYR A C 1
ATOM 599 O O . TYR A 1 80 ? 16.375 10.742 4.184 1 97.25 80 TYR A O 1
ATOM 607 N N . ILE A 1 81 ? 14.992 12.031 5.359 1 97.5 81 ILE A N 1
ATOM 608 C CA . ILE A 1 81 ? 13.789 11.273 5.031 1 97.5 81 ILE A CA 1
ATOM 609 C C . ILE A 1 81 ? 13.539 11.328 3.527 1 97.5 81 ILE A C 1
ATOM 611 O O . ILE A 1 81 ? 13.242 10.305 2.902 1 97.5 81 ILE A O 1
ATOM 615 N N . ALA A 1 82 ? 13.648 12.5 2.963 1 97.88 82 ALA A N 1
ATOM 616 C CA . ALA A 1 82 ? 13.43 12.672 1.529 1 97.88 82 ALA A CA 1
ATOM 617 C C . ALA A 1 82 ? 14.383 11.797 0.72 1 97.88 82 ALA A C 1
ATOM 619 O O . ALA A 1 82 ? 13.969 11.148 -0.245 1 97.88 82 ALA A O 1
ATOM 620 N N . ARG A 1 83 ? 15.648 11.797 1.101 1 97.88 83 ARG A N 1
ATOM 621 C CA . ARG A 1 83 ? 16.641 11 0.394 1 97.88 83 ARG A CA 1
ATOM 622 C C . ARG A 1 83 ? 16.328 9.516 0.481 1 97.88 83 ARG A C 1
ATOM 624 O O . ARG A 1 83 ? 16.359 8.805 -0.528 1 97.88 83 ARG A O 1
ATOM 631 N N . MET A 1 84 ? 16 9.062 1.688 1 97.31 84 MET A N 1
ATOM 632 C CA . MET A 1 84 ? 15.68 7.652 1.885 1 97.31 84 MET A CA 1
ATOM 633 C C . MET A 1 84 ? 14.438 7.258 1.09 1 97.31 84 MET A C 1
ATOM 635 O O . MET A 1 84 ? 14.406 6.191 0.475 1 97.31 84 MET A O 1
ATOM 639 N N . MET A 1 85 ? 13.477 8.102 1.093 1 97.75 85 MET A N 1
ATOM 640 C CA . MET A 1 85 ? 12.25 7.844 0.344 1 97.75 85 MET A CA 1
ATOM 641 C C . MET A 1 85 ? 12.539 7.758 -1.152 1 97.75 85 MET A C 1
ATOM 643 O O . MET A 1 85 ? 12.055 6.844 -1.827 1 97.75 85 MET A O 1
ATOM 647 N N . LEU A 1 86 ? 13.289 8.703 -1.656 1 98.25 86 LEU A N 1
ATOM 648 C CA . LEU A 1 86 ? 13.578 8.734 -3.084 1 98.25 86 LEU A CA 1
ATOM 649 C C . LEU A 1 86 ? 14.352 7.488 -3.504 1 98.25 86 LEU A C 1
ATOM 651 O O . LEU A 1 86 ? 14.117 6.941 -4.586 1 98.25 86 LEU A O 1
ATOM 655 N N . GLN A 1 87 ? 15.242 7.043 -2.668 1 97.38 87 GLN A N 1
ATOM 656 C CA . GLN A 1 87 ? 15.977 5.816 -2.945 1 97.38 87 GLN A CA 1
ATOM 657 C C . GLN A 1 87 ? 15.039 4.617 -3.037 1 97.38 87 GLN A C 1
ATOM 659 O O . GLN A 1 87 ? 15.148 3.803 -3.955 1 97.38 87 GLN A O 1
ATOM 664 N N . GLU A 1 88 ? 14.203 4.543 -2.119 1 96.25 88 GLU A N 1
ATOM 665 C CA . GLU A 1 88 ? 13.234 3.447 -2.094 1 96.25 88 GLU A CA 1
ATOM 666 C C . GLU A 1 88 ? 12.336 3.473 -3.328 1 96.25 88 GLU A C 1
ATOM 668 O O . GLU A 1 88 ? 12.148 2.447 -3.984 1 96.25 88 GLU A O 1
ATOM 673 N N . LYS A 1 89 ? 11.82 4.629 -3.604 1 97.12 89 LYS A N 1
ATOM 674 C CA . LYS A 1 89 ? 10.906 4.781 -4.73 1 97.12 89 LYS A CA 1
ATOM 675 C C . LYS A 1 89 ? 11.617 4.531 -6.055 1 97.12 89 LYS A C 1
ATOM 677 O O . LYS A 1 89 ? 11.016 4.023 -7.004 1 97.12 89 LYS A O 1
ATOM 682 N N . ALA A 1 90 ? 12.867 4.84 -6.105 1 98 90 ALA A N 1
ATOM 683 C CA . ALA A 1 90 ? 13.656 4.578 -7.309 1 98 90 ALA A CA 1
ATOM 684 C C . ALA A 1 90 ? 13.758 3.08 -7.578 1 98 90 ALA A C 1
ATOM 686 O O . ALA A 1 90 ? 13.609 2.639 -8.719 1 98 90 ALA A O 1
ATOM 687 N N . VAL A 1 91 ? 14 2.396 -6.531 1 96.06 91 VAL A N 1
ATOM 688 C CA . VAL A 1 91 ? 14.109 0.947 -6.672 1 96.06 91 VAL A CA 1
ATOM 689 C C . VAL A 1 91 ? 12.766 0.368 -7.125 1 96.06 91 VAL A C 1
ATOM 691 O O . VAL A 1 91 ? 12.727 -0.479 -8.023 1 96.06 91 VAL A O 1
ATOM 694 N N . GLU A 1 92 ? 11.719 0.821 -6.566 1 94.56 92 GLU A N 1
ATOM 695 C CA . GLU A 1 92 ? 10.391 0.389 -6.988 1 94.56 92 GLU A CA 1
ATOM 696 C C . GLU A 1 92 ? 10.141 0.727 -8.453 1 94.56 92 GLU A C 1
ATOM 698 O O . GLU A 1 92 ? 9.578 -0.081 -9.195 1 94.56 92 GLU A O 1
ATOM 703 N N . TYR A 1 93 ? 10.508 1.923 -8.805 1 96.88 93 TYR A N 1
ATOM 704 C CA . TYR A 1 93 ? 10.383 2.359 -10.188 1 96.88 93 TYR A CA 1
ATOM 705 C C . TYR A 1 93 ? 11.125 1.422 -11.133 1 96.88 93 TYR A C 1
ATOM 707 O O . TYR A 1 93 ? 10.602 1.027 -12.172 1 96.88 93 TYR A O 1
ATOM 715 N N . TYR A 1 94 ? 12.305 1.014 -10.781 1 97.19 94 TYR A N 1
ATOM 716 C CA . TYR A 1 94 ? 13.148 0.135 -11.594 1 97.19 94 TYR A CA 1
ATOM 717 C C . TYR A 1 94 ? 12.484 -1.222 -11.789 1 97.19 94 TYR A C 1
ATOM 719 O O . TYR A 1 94 ? 12.266 -1.658 -12.922 1 97.19 94 TYR A O 1
ATOM 727 N N . PHE A 1 95 ? 12.023 -1.794 -10.672 1 95.06 95 PHE A N 1
ATOM 728 C CA . PHE A 1 95 ? 11.508 -3.156 -10.727 1 95.06 95 PHE A CA 1
ATOM 729 C C . PHE A 1 95 ? 10.125 -3.182 -11.375 1 95.06 95 PHE A C 1
ATOM 731 O O . PHE A 1 95 ? 9.703 -4.211 -11.906 1 95.06 95 PHE A O 1
ATOM 738 N N . SER A 1 96 ? 9.461 -2.074 -11.367 1 93 96 SER A N 1
ATOM 739 C CA . SER A 1 96 ? 8.148 -2.004 -12.016 1 93 96 SER A CA 1
ATOM 740 C C . SER A 1 96 ? 8.281 -1.629 -13.484 1 93 96 SER A C 1
ATOM 742 O O . SER A 1 96 ? 7.273 -1.479 -14.18 1 93 96 SER A O 1
ATOM 744 N N . LYS A 1 97 ? 9.461 -1.414 -13.898 1 93.5 97 LYS A N 1
ATOM 745 C CA . LYS A 1 97 ? 9.742 -0.997 -15.266 1 93.5 97 LYS A CA 1
ATOM 746 C C . LYS A 1 97 ? 9.031 0.311 -15.602 1 93.5 97 LYS A C 1
ATOM 748 O O . LYS A 1 97 ? 8.477 0.461 -16.688 1 93.5 97 LYS A O 1
ATOM 753 N N . GLY A 1 98 ? 8.883 1.133 -14.594 1 92.94 98 GLY A N 1
ATOM 754 C CA . GLY A 1 98 ? 8.367 2.477 -14.797 1 92.94 98 GLY A CA 1
ATOM 755 C C . GLY A 1 98 ? 6.863 2.57 -14.633 1 92.94 98 GLY A C 1
ATOM 756 O O . GLY A 1 98 ? 6.281 3.648 -14.773 1 92.94 98 GLY A O 1
ATOM 757 N N . THR A 1 99 ? 6.211 1.547 -14.234 1 90.12 99 THR A N 1
ATOM 758 C CA . THR A 1 99 ? 4.754 1.551 -14.148 1 90.12 99 THR A CA 1
ATOM 759 C C . THR A 1 99 ? 4.285 2.154 -12.828 1 90.12 99 THR A C 1
ATOM 761 O O . THR A 1 99 ? 3.102 2.447 -12.664 1 90.12 99 THR A O 1
ATOM 764 N N . LYS A 1 100 ? 5.18 2.359 -11.906 1 90.31 100 LYS A N 1
ATOM 765 C CA . LYS A 1 100 ? 4.898 3.066 -10.664 1 90.31 100 LYS A CA 1
ATOM 766 C C . LYS A 1 100 ? 5.676 4.379 -10.594 1 90.31 100 LYS A C 1
ATOM 768 O O . LYS A 1 100 ? 6.793 4.418 -10.078 1 90.31 100 LYS A O 1
ATOM 773 N N . PRO A 1 101 ? 5.098 5.43 -11.055 1 92.81 101 PRO A N 1
ATOM 774 C CA . PRO A 1 101 ? 5.809 6.707 -11.023 1 92.81 101 PRO A CA 1
ATOM 775 C C . PRO A 1 101 ? 6.156 7.152 -9.602 1 92.81 101 PRO A C 1
ATOM 777 O O . PRO A 1 101 ? 5.457 6.797 -8.656 1 92.81 101 PRO A O 1
ATOM 780 N N . ILE A 1 102 ? 7.219 7.957 -9.484 1 96.5 102 ILE A N 1
ATOM 781 C CA . ILE A 1 102 ? 7.688 8.422 -8.188 1 96.5 102 ILE A CA 1
ATOM 782 C C . ILE A 1 102 ? 6.883 9.648 -7.754 1 96.5 102 ILE A C 1
ATOM 784 O O . ILE A 1 102 ? 6.77 10.617 -8.508 1 96.5 102 ILE A O 1
ATOM 788 N N . SER A 1 103 ? 6.27 9.578 -6.652 1 95.94 103 SER A N 1
ATOM 789 C CA . SER A 1 103 ? 5.617 10.719 -6.016 1 95.94 103 SER A CA 1
ATOM 790 C C . SER A 1 103 ? 6.227 11.008 -4.648 1 95.94 103 SER A C 1
ATOM 792 O O . SER A 1 103 ? 6.496 10.086 -3.875 1 95.94 103 SER A O 1
ATOM 794 N N . MET A 1 104 ? 6.477 12.289 -4.387 1 97.25 104 MET A N 1
ATOM 795 C CA . MET A 1 104 ? 7.02 12.664 -3.086 1 97.25 104 MET A CA 1
ATOM 796 C C . MET A 1 104 ? 5.918 13.156 -2.156 1 97.25 104 MET A C 1
ATOM 798 O O . MET A 1 104 ? 6.18 13.5 -1.003 1 97.25 104 MET A O 1
ATOM 802 N N . ARG A 1 105 ? 4.711 13.18 -2.66 1 96.81 105 ARG A N 1
ATOM 803 C CA . ARG A 1 105 ? 3.572 13.555 -1.825 1 96.81 105 ARG A CA 1
ATOM 804 C C . ARG A 1 105 ? 3.258 12.461 -0.809 1 96.81 105 ARG A C 1
ATOM 806 O O . ARG A 1 105 ? 3.639 11.305 -0.996 1 96.81 105 ARG A O 1
ATOM 813 N N . GLY A 1 106 ? 2.627 12.836 0.279 1 97.44 106 GLY A N 1
ATOM 814 C CA . GLY A 1 106 ? 2.309 11.867 1.313 1 97.44 106 GLY A CA 1
ATOM 815 C C . GLY A 1 106 ? 1.434 12.438 2.416 1 97.44 106 GLY A C 1
ATOM 816 O O . GLY A 1 106 ? 0.97 13.578 2.322 1 97.44 106 GLY A O 1
ATOM 817 N N . MET A 1 107 ? 1.16 11.578 3.32 1 98.12 107 MET A N 1
ATOM 818 C CA . MET A 1 107 ? 0.463 11.953 4.547 1 98.12 107 MET A CA 1
ATOM 819 C C . MET A 1 107 ? 1.394 11.867 5.75 1 98.12 107 MET A C 1
ATOM 821 O O . MET A 1 107 ? 2.422 11.188 5.695 1 98.12 107 MET A O 1
ATOM 825 N N . ALA A 1 108 ? 1.021 12.492 6.773 1 98.31 108 ALA A N 1
ATOM 826 C CA . ALA A 1 108 ? 1.852 12.617 7.969 1 98.31 108 ALA A CA 1
ATOM 827 C C . ALA A 1 108 ? 2.291 11.25 8.477 1 98.31 108 ALA A C 1
ATOM 829 O O . ALA A 1 108 ? 3.455 11.055 8.836 1 98.31 108 ALA A O 1
ATOM 830 N N . PRO A 1 109 ? 1.453 10.234 8.492 1 97.81 109 PRO A N 1
ATOM 831 C CA . PRO A 1 109 ? 1.886 8.93 9.016 1 97.81 109 PRO A CA 1
ATOM 832 C C . PRO A 1 109 ? 2.99 8.297 8.172 1 97.81 109 PRO A C 1
ATOM 834 O O . PRO A 1 109 ? 3.705 7.414 8.648 1 97.81 109 PRO A O 1
ATOM 837 N N . MET A 1 110 ? 3.068 8.703 6.926 1 97.5 110 MET A N 1
ATOM 838 C CA . MET A 1 110 ? 4.137 8.188 6.07 1 97.5 110 MET A CA 1
ATOM 839 C C . MET A 1 110 ? 5.504 8.57 6.629 1 97.5 110 MET A C 1
ATOM 841 O O . MET A 1 110 ? 6.484 7.848 6.434 1 97.5 110 MET A O 1
ATOM 845 N N . LEU A 1 111 ? 5.598 9.719 7.312 1 98.31 111 LEU A N 1
ATOM 846 C CA . LEU A 1 111 ? 6.844 10.086 7.973 1 98.31 111 LEU A CA 1
ATOM 847 C C . LEU A 1 111 ? 7.215 9.062 9.039 1 98.31 111 LEU A C 1
ATOM 849 O O . LEU A 1 111 ? 8.375 8.648 9.133 1 98.31 111 LEU A O 1
ATOM 853 N N . ILE A 1 112 ? 6.281 8.711 9.852 1 97.75 112 ILE A N 1
ATOM 854 C CA . ILE A 1 112 ? 6.508 7.73 10.906 1 97.75 112 ILE A CA 1
ATOM 855 C C . ILE A 1 112 ? 6.957 6.406 10.297 1 97.75 112 ILE A C 1
ATOM 857 O O . ILE A 1 112 ? 7.883 5.766 10.797 1 97.75 112 ILE A O 1
ATOM 861 N N . HIS A 1 113 ? 6.305 6.102 9.195 1 96 113 HIS A N 1
ATOM 862 C CA . HIS A 1 113 ? 6.668 4.898 8.453 1 96 113 HIS A CA 1
ATOM 863 C C . HIS A 1 113 ? 8.141 4.918 8.062 1 96 113 HIS A C 1
ATOM 865 O O . HIS A 1 113 ? 8.867 3.955 8.32 1 96 113 HIS A O 1
ATOM 871 N N . TYR A 1 114 ? 8.625 5.957 7.531 1 97.12 114 TYR A N 1
ATOM 872 C CA . TYR A 1 114 ? 9.992 6.043 7.047 1 97.12 114 TYR A CA 1
ATOM 873 C C . TYR A 1 114 ? 10.977 6.145 8.211 1 97.12 114 TYR A C 1
ATOM 875 O O . TYR A 1 114 ? 12.094 5.625 8.133 1 97.12 114 TYR A O 1
ATOM 883 N N . ILE A 1 115 ? 10.578 6.832 9.297 1 97.38 115 ILE A N 1
ATOM 884 C CA . ILE A 1 115 ? 11.43 6.902 10.477 1 97.38 115 ILE A CA 1
ATOM 885 C C . ILE A 1 115 ? 11.633 5.5 11.047 1 97.38 115 ILE A C 1
ATOM 887 O O . ILE A 1 115 ? 12.75 5.133 11.422 1 97.38 115 ILE A O 1
ATOM 891 N N . ASN A 1 116 ? 10.562 4.742 11.102 1 94.88 116 ASN A N 1
ATOM 892 C CA . ASN A 1 116 ? 10.648 3.385 11.625 1 94.88 116 ASN A CA 1
ATOM 893 C C . ASN A 1 116 ? 11.516 2.498 10.742 1 94.88 116 ASN A C 1
ATOM 895 O O . ASN A 1 116 ? 12.234 1.628 11.242 1 94.88 116 ASN A O 1
ATOM 899 N N . LYS A 1 117 ? 11.484 2.746 9.484 1 93.38 117 LYS A N 1
ATOM 900 C CA . LYS A 1 117 ? 12.164 1.877 8.531 1 93.38 117 LYS A CA 1
ATOM 901 C C . LYS A 1 117 ? 13.633 2.262 8.383 1 93.38 117 LYS A C 1
ATOM 903 O O . LYS A 1 117 ? 14.5 1.391 8.32 1 93.38 117 LYS A O 1
ATOM 908 N N . TYR A 1 118 ? 13.953 3.6 8.359 1 95.12 118 TYR A N 1
ATOM 909 C CA . TYR A 1 118 ? 15.289 4.035 7.977 1 95.12 118 TYR A CA 1
ATOM 910 C C . TYR A 1 118 ? 15.945 4.832 9.094 1 95.12 118 TYR A C 1
ATOM 912 O O . TYR A 1 118 ? 17.125 5.18 9.016 1 95.12 118 TYR A O 1
ATOM 920 N N . GLY A 1 119 ? 15.203 5.16 10.086 1 95.69 119 GLY A N 1
ATOM 921 C CA . GLY A 1 119 ? 15.688 6.031 11.141 1 95.69 119 GLY A CA 1
ATOM 922 C C . GLY A 1 119 ? 15.578 7.504 10.797 1 95.69 119 GLY A C 1
ATOM 923 O O . GLY A 1 119 ? 14.82 7.883 9.906 1 95.69 119 GLY A O 1
ATOM 924 N N . ILE A 1 120 ? 16.281 8.273 11.602 1 96.31 120 ILE A N 1
ATOM 925 C CA . ILE A 1 120 ? 16.281 9.719 11.453 1 96.31 120 ILE A CA 1
ATOM 926 C C . ILE A 1 120 ? 17.594 10.289 12.016 1 96.31 120 ILE A C 1
ATOM 928 O O . ILE A 1 120 ? 18.297 9.609 12.758 1 96.31 120 ILE A O 1
ATOM 932 N N . VAL A 1 121 ? 17.953 11.484 11.531 1 95.62 121 VAL A N 1
ATOM 933 C CA . VAL A 1 121 ? 19.156 12.133 12.023 1 95.62 121 VAL A CA 1
ATOM 934 C C . VAL A 1 121 ? 18.859 13.57 12.422 1 95.62 121 VAL A C 1
ATOM 936 O O . VAL A 1 121 ? 17.828 14.133 12.016 1 95.62 121 VAL A O 1
ATOM 939 N N . PRO A 1 122 ? 19.719 14.164 13.289 1 93.12 122 PRO A N 1
ATOM 940 C CA . PRO A 1 122 ? 19.547 15.586 13.594 1 93.12 122 PRO A CA 1
ATOM 941 C C . PRO A 1 122 ? 19.688 16.484 12.367 1 93.12 122 PRO A C 1
ATOM 943 O O . PRO A 1 122 ? 20.422 16.141 11.43 1 93.12 122 PRO A O 1
ATOM 946 N N . TYR A 1 123 ? 19.016 17.531 12.43 1 92.81 123 TYR A N 1
ATOM 947 C CA . TYR A 1 123 ? 19.031 18.484 11.328 1 92.81 123 TYR A CA 1
ATOM 948 C C . TYR A 1 123 ? 20.453 18.891 10.961 1 92.81 123 TYR A C 1
ATOM 950 O O . TYR A 1 123 ? 20.797 18.969 9.773 1 92.81 123 TYR A O 1
ATOM 958 N N . ASP A 1 124 ? 21.297 19.078 11.93 1 89.94 124 ASP A N 1
ATOM 959 C CA . ASP A 1 124 ? 22.656 19.578 11.711 1 89.94 124 ASP A CA 1
ATOM 960 C C . ASP A 1 124 ? 23.531 18.516 11.039 1 89.94 124 ASP A C 1
ATOM 962 O O . ASP A 1 124 ? 24.562 18.844 10.438 1 89.94 124 ASP A O 1
ATOM 966 N N . SER A 1 125 ? 23.141 17.25 11.156 1 92 125 SER A N 1
ATOM 967 C CA . SER A 1 125 ? 23.906 16.172 10.523 1 92 125 SER A CA 1
ATOM 968 C C . SER A 1 125 ? 23.594 16.094 9.031 1 92 125 SER A C 1
ATOM 970 O O . SER A 1 125 ? 24.422 15.602 8.258 1 92 125 SER A O 1
ATOM 972 N N . TYR A 1 126 ? 22.422 16.516 8.641 1 94.31 126 TYR A N 1
ATOM 973 C CA . TYR A 1 126 ? 21.984 16.484 7.25 1 94.31 126 TYR A CA 1
ATOM 974 C C . TYR A 1 126 ? 20.953 17.562 6.973 1 94.31 126 TYR A C 1
ATOM 976 O O . TYR A 1 126 ? 19.75 17.297 6.938 1 94.31 126 TYR A O 1
ATOM 984 N N . GLU A 1 127 ? 21.406 18.719 6.641 1 90.62 127 GLU A N 1
ATOM 985 C CA . GLU A 1 127 ? 20.578 19.922 6.527 1 90.62 127 GLU A CA 1
ATOM 986 C C . GLU A 1 127 ? 19.922 20 5.156 1 90.62 127 GLU A C 1
ATOM 988 O O . GLU A 1 127 ? 20.422 19.438 4.184 1 90.62 127 GLU A O 1
ATOM 993 N N . ASP A 1 128 ? 18.781 20.641 5.117 1 84.81 128 ASP A N 1
ATOM 994 C CA . ASP A 1 128 ? 18.172 20.953 3.838 1 84.81 128 ASP A CA 1
ATOM 995 C C . ASP A 1 128 ? 19.016 21.938 3.039 1 84.81 128 ASP A C 1
ATOM 997 O O . ASP A 1 128 ? 19.453 22.953 3.57 1 84.81 128 ASP A O 1
ATOM 1001 N N . LYS A 1 129 ? 19.203 21.578 1.908 1 82.94 129 LYS A N 1
ATOM 1002 C CA . LYS A 1 129 ? 19.828 22.578 1.052 1 82.94 129 LYS A CA 1
ATOM 1003 C C . LYS A 1 129 ? 18.828 23.641 0.61 1 82.94 129 LYS A C 1
ATOM 1005 O O . LYS A 1 129 ? 17.766 23.312 0.095 1 82.94 129 LYS A O 1
ATOM 1010 N N . LYS A 1 130 ? 19.078 24.859 0.881 1 73.44 130 LYS A N 1
ATOM 1011 C CA . LYS A 1 130 ? 18.141 25.984 0.719 1 73.44 130 LYS A CA 1
ATOM 1012 C C . LYS A 1 130 ? 17.641 26.062 -0.716 1 73.44 130 LYS A C 1
ATOM 1014 O O . LYS A 1 130 ? 16.469 26.406 -0.946 1 73.44 130 LYS A O 1
ATOM 1019 N N . ASP A 1 131 ? 18.344 25.641 -1.687 1 80.19 131 ASP A N 1
ATOM 1020 C CA . ASP A 1 131 ? 17.922 25.922 -3.057 1 80.19 131 ASP A CA 1
ATOM 1021 C C . ASP A 1 131 ? 17.594 24.641 -3.809 1 80.19 131 ASP A C 1
ATOM 1023 O O . ASP A 1 131 ? 17.516 24.641 -5.039 1 80.19 131 ASP A O 1
ATOM 1027 N N . ILE A 1 132 ? 17.25 23.734 -2.984 1 89.06 132 ILE A N 1
ATOM 1028 C CA . ILE A 1 132 ? 16.984 22.5 -3.717 1 89.06 132 ILE A CA 1
ATOM 1029 C C . ILE A 1 132 ? 15.516 22.453 -4.137 1 89.06 132 ILE A C 1
ATOM 1031 O O . ILE A 1 132 ? 14.625 22.766 -3.338 1 89.06 132 ILE A O 1
ATOM 1035 N N . ASP A 1 133 ? 15.289 22.219 -5.383 1 92.81 133 ASP A N 1
ATOM 1036 C CA . ASP A 1 133 ? 13.953 21.938 -5.898 1 92.81 133 ASP A CA 1
ATOM 1037 C C . ASP A 1 133 ? 13.688 20.438 -5.941 1 92.81 133 ASP A C 1
ATOM 1039 O O . ASP A 1 133 ? 14.141 19.75 -6.855 1 92.81 133 ASP A O 1
ATOM 1043 N N . MET A 1 134 ? 12.914 20 -5.008 1 95.31 134 MET A N 1
ATOM 1044 C CA . MET A 1 134 ? 12.688 18.562 -4.852 1 95.31 134 MET A CA 1
ATOM 1045 C C . MET A 1 134 ? 11.93 18 -6.051 1 95.31 134 MET A C 1
ATOM 1047 O O . MET A 1 134 ? 12.047 16.812 -6.363 1 95.31 134 MET A O 1
ATOM 1051 N N . ARG A 1 135 ? 11.156 18.797 -6.77 1 94.62 135 ARG A N 1
ATOM 1052 C CA . ARG A 1 135 ? 10.445 18.344 -7.961 1 94.62 135 ARG A CA 1
ATOM 1053 C C . ARG A 1 135 ? 11.422 18.047 -9.094 1 94.62 135 ARG A C 1
ATOM 1055 O O . ARG A 1 135 ? 11.266 17.047 -9.812 1 94.62 135 ARG A O 1
ATOM 1062 N N . VAL A 1 136 ? 12.359 18.906 -9.211 1 96.38 136 VAL A N 1
ATOM 1063 C CA . VAL A 1 136 ? 13.383 18.703 -10.227 1 96.38 136 VAL A CA 1
ATOM 1064 C C . VAL A 1 136 ? 14.211 17.469 -9.875 1 96.38 136 VAL A C 1
ATOM 1066 O O . VAL A 1 136 ? 14.516 16.656 -10.75 1 96.38 136 VAL A O 1
ATOM 1069 N N . LEU A 1 137 ? 14.57 17.375 -8.617 1 97.38 137 LEU A N 1
ATOM 1070 C CA . LEU A 1 137 ? 15.352 16.234 -8.18 1 97.38 137 LEU A CA 1
ATOM 1071 C C . LEU A 1 137 ? 14.594 14.93 -8.453 1 97.38 137 LEU A C 1
ATOM 1073 O O . LEU A 1 137 ? 15.18 13.961 -8.945 1 97.38 137 LEU A O 1
ATOM 1077 N N . ARG A 1 138 ? 13.328 14.883 -8.18 1 98 138 ARG A N 1
ATOM 1078 C CA . ARG A 1 138 ? 12.492 13.711 -8.453 1 98 138 ARG A CA 1
ATOM 1079 C C . ARG A 1 138 ? 12.547 13.344 -9.93 1 98 138 ARG A C 1
ATOM 1081 O O . ARG A 1 138 ? 12.664 12.164 -10.281 1 98 138 ARG A O 1
ATOM 1088 N N . ARG A 1 139 ? 12.469 14.305 -10.812 1 97.69 139 ARG A N 1
ATOM 1089 C CA . ARG A 1 139 ? 12.523 14.062 -12.25 1 97.69 139 ARG A CA 1
ATOM 1090 C C . ARG A 1 139 ? 13.883 13.484 -12.656 1 97.69 139 ARG A C 1
ATOM 1092 O O . ARG A 1 139 ? 13.953 12.602 -13.508 1 97.69 139 ARG A O 1
ATOM 1099 N N . LYS A 1 140 ? 14.898 14.031 -12.062 1 98.25 140 LYS A N 1
ATOM 1100 C CA . LYS A 1 140 ? 16.234 13.508 -12.328 1 98.25 140 LYS A CA 1
ATOM 1101 C C . LYS A 1 140 ? 16.344 12.047 -11.898 1 98.25 140 LYS A C 1
ATOM 1103 O O . LYS A 1 140 ? 16.953 11.234 -12.594 1 98.25 140 LYS A O 1
ATOM 1108 N N . VAL A 1 141 ? 15.789 11.742 -10.75 1 98.69 141 VAL A N 1
ATOM 1109 C CA . VAL A 1 141 ? 15.797 10.375 -10.25 1 98.69 141 VAL A CA 1
ATOM 1110 C C . VAL A 1 141 ? 15.07 9.461 -11.227 1 98.69 141 VAL A C 1
ATOM 1112 O O . VAL A 1 141 ? 15.578 8.391 -11.594 1 98.69 141 VAL A O 1
ATOM 1115 N N . GLU A 1 142 ? 13.93 9.859 -11.711 1 98.19 142 GLU A N 1
ATOM 1116 C CA . GLU A 1 142 ? 13.172 9.055 -12.664 1 98.19 142 GLU A CA 1
ATOM 1117 C C . GLU A 1 142 ? 13.945 8.859 -13.961 1 98.19 142 GLU A C 1
ATOM 1119 O O . GLU A 1 142 ? 13.906 7.785 -14.555 1 98.19 142 GLU A O 1
ATOM 1124 N N . PHE A 1 143 ? 14.562 9.938 -14.375 1 98.25 143 PHE A N 1
ATOM 1125 C CA . PHE A 1 143 ? 15.375 9.859 -15.586 1 98.25 143 PHE A CA 1
ATOM 1126 C C . PHE A 1 143 ? 16.469 8.812 -15.438 1 98.25 143 PHE A C 1
ATOM 1128 O O . PHE A 1 143 ? 16.672 7.988 -16.328 1 98.25 143 PHE A O 1
ATOM 1135 N N . LEU A 1 144 ? 17.156 8.828 -14.312 1 98.06 144 LEU A N 1
ATOM 1136 C CA . LEU A 1 144 ? 18.188 7.844 -14.039 1 98.06 144 LEU A CA 1
ATOM 1137 C C . LEU A 1 144 ? 17.609 6.434 -14.039 1 98.06 144 LEU A C 1
ATOM 1139 O O . LEU A 1 144 ? 18.25 5.504 -14.555 1 98.06 144 LEU A O 1
ATOM 1143 N N . CYS A 1 145 ? 16.469 6.262 -13.477 1 98 145 CYS A N 1
ATOM 1144 C CA . CYS A 1 145 ? 15.836 4.953 -13.406 1 98 145 CYS A CA 1
ATOM 1145 C C . CYS A 1 145 ? 15.453 4.461 -14.797 1 98 145 CYS A C 1
ATOM 1147 O O . CYS A 1 145 ? 15.648 3.287 -15.117 1 98 145 CYS A O 1
ATOM 1149 N N . ARG A 1 146 ? 14.883 5.348 -15.609 1 97.75 146 ARG A N 1
ATOM 1150 C CA . ARG A 1 146 ? 14.516 4.977 -16.969 1 97.75 146 ARG A CA 1
ATOM 1151 C C . ARG A 1 146 ? 15.727 4.484 -17.75 1 97.75 146 ARG A C 1
ATOM 1153 O O . ARG A 1 146 ? 15.641 3.486 -18.469 1 97.75 146 ARG A O 1
ATOM 1160 N N . ASN A 1 147 ? 16.797 5.188 -17.594 1 97.81 147 ASN A N 1
ATOM 1161 C CA . ASN A 1 147 ? 18.047 4.77 -18.25 1 97.81 147 ASN A CA 1
ATOM 1162 C C . ASN A 1 147 ? 18.531 3.42 -17.734 1 97.81 147 ASN A C 1
ATOM 1164 O O . ASN A 1 147 ? 18.984 2.58 -18.5 1 97.81 147 ASN A O 1
ATOM 1168 N N . ALA A 1 148 ? 18.469 3.291 -16.453 1 97.5 148 ALA A N 1
ATOM 1169 C CA . ALA A 1 148 ? 18.891 2.037 -15.836 1 97.5 148 ALA A CA 1
ATOM 1170 C C . ALA A 1 148 ? 18.031 0.868 -16.328 1 97.5 148 ALA A C 1
ATOM 1172 O O . ALA A 1 148 ? 18.547 -0.231 -16.547 1 97.5 148 ALA A O 1
ATOM 1173 N N . ILE A 1 149 ? 16.734 1.052 -16.422 1 96.62 149 ILE A N 1
ATOM 1174 C CA . ILE A 1 149 ? 15.82 0.036 -16.938 1 96.62 149 ILE A CA 1
ATOM 1175 C C . ILE A 1 149 ? 16.203 -0.325 -18.375 1 96.62 149 ILE A C 1
ATOM 1177 O O . ILE A 1 149 ? 16.328 -1.504 -18.703 1 96.62 149 ILE A O 1
ATOM 1181 N N . ALA A 1 150 ? 16.375 0.729 -19.188 1 96.62 150 ALA A N 1
ATOM 1182 C CA . ALA A 1 150 ? 16.719 0.534 -20.594 1 96.62 150 ALA A CA 1
ATOM 1183 C C . ALA A 1 150 ? 18.016 -0.266 -20.734 1 96.62 150 ALA A C 1
ATOM 1185 O O . ALA A 1 150 ? 18.141 -1.092 -21.641 1 96.62 150 ALA A O 1
ATOM 1186 N N . GLN A 1 151 ? 18.938 -0.054 -19.828 1 95.81 151 GLN A N 1
ATOM 1187 C CA . GLN A 1 151 ? 20.234 -0.703 -19.891 1 95.81 151 GLN A CA 1
ATOM 1188 C C . GLN A 1 151 ? 20.25 -1.984 -19.062 1 95.81 151 GLN A C 1
ATOM 1190 O O . GLN A 1 151 ? 21.234 -2.732 -19.094 1 95.81 151 GLN A O 1
ATOM 1195 N N . GLN A 1 152 ? 19.172 -2.215 -18.312 1 93.62 152 GLN A N 1
ATOM 1196 C CA . GLN A 1 152 ? 19.062 -3.379 -17.438 1 93.62 152 GLN A CA 1
ATOM 1197 C C . GLN A 1 152 ? 20.312 -3.543 -16.562 1 93.62 152 GLN A C 1
ATOM 1199 O O . GLN A 1 152 ? 20.875 -4.637 -16.484 1 93.62 152 GLN A O 1
ATOM 1204 N N . ILE A 1 153 ? 20.781 -2.48 -15.883 1 92.31 153 ILE A N 1
ATO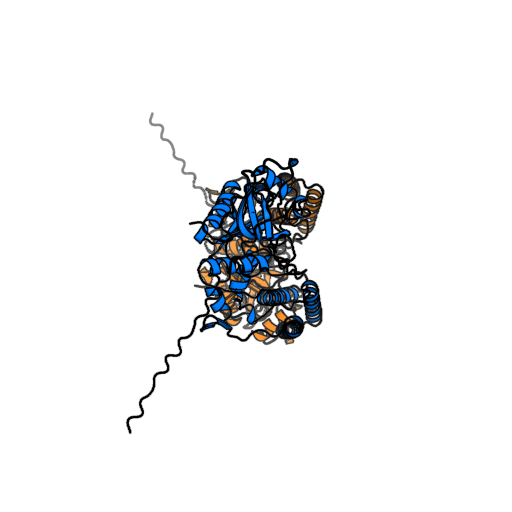M 1205 C CA . ILE A 1 153 ? 22.094 -2.439 -15.266 1 92.31 153 ILE A CA 1
ATOM 1206 C C . ILE A 1 153 ? 22.031 -3.08 -13.883 1 92.31 153 ILE A C 1
ATOM 1208 O O . ILE A 1 153 ? 23.078 -3.365 -13.273 1 92.31 153 ILE A O 1
ATOM 1212 N N . GLY A 1 154 ? 20.875 -3.242 -13.328 1 92.38 154 GLY A N 1
ATOM 1213 C CA . GLY A 1 154 ? 20.75 -3.83 -12 1 92.38 154 GLY A CA 1
ATOM 1214 C C . GLY A 1 154 ? 20.672 -2.795 -10.898 1 92.38 154 GLY A C 1
ATOM 1215 O O . GLY A 1 154 ? 20.891 -1.605 -11.133 1 92.38 154 GLY A O 1
ATOM 1216 N N . ILE A 1 155 ? 20.453 -3.213 -9.711 1 93.69 155 ILE A N 1
ATOM 1217 C CA . ILE A 1 155 ? 20.094 -2.324 -8.609 1 93.69 155 ILE A CA 1
ATOM 1218 C C . ILE A 1 155 ? 21.359 -1.744 -7.988 1 93.69 155 ILE A C 1
ATOM 1220 O O . ILE A 1 155 ? 21.375 -0.599 -7.531 1 93.69 155 ILE A O 1
ATOM 1224 N N . GLU A 1 156 ? 22.422 -2.533 -7.914 1 93.88 156 GLU A N 1
ATOM 1225 C CA . GLU A 1 156 ? 23.672 -2.031 -7.324 1 93.88 156 GLU A CA 1
ATOM 1226 C C . GLU A 1 156 ? 24.188 -0.816 -8.086 1 93.88 156 GLU A C 1
ATOM 1228 O O . GLU A 1 156 ? 24.562 0.19 -7.477 1 93.88 156 GLU A O 1
ATOM 1233 N N . LYS A 1 157 ? 24.234 -0.953 -9.367 1 95.75 157 LYS A N 1
ATOM 1234 C CA . LYS A 1 157 ? 24.672 0.161 -10.195 1 95.75 157 LYS A CA 1
ATOM 1235 C C . LYS A 1 157 ? 23.703 1.333 -10.125 1 95.75 157 LYS A C 1
ATOM 1237 O O . LYS A 1 157 ? 24.125 2.492 -10.086 1 95.75 157 LYS A O 1
ATOM 1242 N N . LEU A 1 158 ? 22.406 1.035 -10.18 1 97.06 158 LEU A N 1
ATOM 1243 C CA . LEU A 1 158 ? 21.406 2.088 -10.016 1 97.06 158 LEU A CA 1
ATOM 1244 C C . LEU A 1 158 ? 21.625 2.848 -8.711 1 97.06 158 LEU A C 1
ATOM 1246 O O . LEU A 1 158 ? 21.641 4.078 -8.703 1 97.06 158 LEU A O 1
ATOM 1250 N N . LYS A 1 159 ? 21.844 2.123 -7.637 1 96.5 159 LYS A N 1
ATOM 1251 C CA . LYS A 1 159 ? 22.047 2.734 -6.328 1 96.5 159 LYS A CA 1
ATOM 1252 C C . LYS A 1 159 ? 23.297 3.607 -6.316 1 96.5 159 LYS A C 1
ATOM 1254 O O . LYS A 1 159 ? 23.297 4.688 -5.719 1 96.5 159 LYS A O 1
ATOM 1259 N N . SER A 1 160 ? 24.281 3.154 -6.953 1 97.31 160 SER A N 1
ATOM 1260 C CA . SER A 1 160 ? 25.516 3.936 -7.051 1 97.31 160 SER A CA 1
ATOM 1261 C C . SER A 1 160 ? 25.281 5.254 -7.777 1 97.31 160 SER A C 1
ATOM 1263 O O . SER A 1 160 ? 25.734 6.305 -7.336 1 97.31 160 SER A O 1
ATOM 1265 N N . ARG A 1 161 ? 24.562 5.184 -8.852 1 98 161 ARG A N 1
ATOM 1266 C CA . ARG A 1 161 ? 24.234 6.387 -9.609 1 98 161 ARG A CA 1
ATOM 1267 C C . ARG A 1 161 ? 23.359 7.332 -8.797 1 98 161 ARG A C 1
ATOM 1269 O O . ARG A 1 161 ? 23.562 8.547 -8.82 1 98 161 ARG A O 1
ATOM 1276 N N . LEU A 1 162 ? 22.438 6.777 -8.125 1 98.44 162 LEU A N 1
ATOM 1277 C CA . LEU A 1 162 ? 21.547 7.57 -7.277 1 98.44 162 LEU A CA 1
ATOM 1278 C C . LEU A 1 162 ? 22.328 8.25 -6.16 1 98.44 162 LEU A C 1
ATOM 1280 O O . LEU A 1 162 ? 22.125 9.438 -5.887 1 98.44 162 LEU A O 1
ATOM 1284 N N . ASN A 1 163 ? 23.219 7.496 -5.559 1 97.62 163 ASN A N 1
ATOM 1285 C CA . ASN A 1 163 ? 24.031 8.055 -4.48 1 97.62 163 ASN A CA 1
ATOM 1286 C C . ASN A 1 163 ? 24.844 9.258 -4.957 1 97.62 163 ASN A C 1
ATOM 1288 O O . ASN A 1 163 ? 24.938 10.266 -4.25 1 97.62 163 ASN A O 1
ATOM 1292 N N . ARG A 1 164 ? 25.391 9.156 -6.078 1 97.94 164 ARG A N 1
ATOM 1293 C CA . ARG A 1 164 ? 26.156 10.273 -6.637 1 97.94 164 ARG A CA 1
ATOM 1294 C C . ARG A 1 164 ? 25.25 11.477 -6.879 1 97.94 164 ARG A C 1
ATOM 1296 O O . ARG A 1 164 ? 25.625 12.609 -6.539 1 97.94 164 ARG A O 1
ATOM 1303 N N . LEU A 1 165 ? 24.125 11.25 -7.473 1 98.19 165 LEU A N 1
ATOM 1304 C CA . LEU A 1 165 ? 23.156 12.32 -7.711 1 98.19 165 LEU A CA 1
ATOM 1305 C C . LEU A 1 165 ? 22.766 13 -6.406 1 98.19 165 LEU A C 1
ATOM 1307 O O . LEU A 1 165 ? 22.766 14.234 -6.32 1 98.19 165 LEU A O 1
ATOM 1311 N N . PHE A 1 166 ? 22.438 12.211 -5.395 1 97.81 166 PHE A N 1
ATOM 1312 C CA . PHE A 1 166 ? 22.016 12.75 -4.105 1 97.81 166 PHE A CA 1
ATOM 1313 C C . PHE A 1 166 ? 23.141 13.508 -3.428 1 97.81 166 PHE A C 1
ATOM 1315 O O . PHE A 1 166 ? 22.922 14.562 -2.828 1 97.81 166 PHE A O 1
ATOM 1322 N N . ASP A 1 167 ? 24.344 12.953 -3.502 1 96.81 167 ASP A N 1
ATOM 1323 C CA . ASP A 1 167 ? 25.5 13.648 -2.938 1 96.81 167 ASP A CA 1
ATOM 1324 C C . ASP A 1 167 ? 25.656 15.031 -3.562 1 96.81 167 ASP A C 1
ATOM 1326 O O . ASP A 1 167 ? 25.906 16.016 -2.855 1 96.81 167 ASP A O 1
ATOM 1330 N N . ASP A 1 168 ? 25.5 15.086 -4.793 1 95.94 168 ASP A N 1
ATOM 1331 C CA . ASP A 1 168 ? 25.656 16.328 -5.527 1 95.94 168 ASP A CA 1
ATOM 1332 C C . ASP A 1 168 ? 24.547 17.328 -5.195 1 95.94 168 ASP A C 1
ATOM 1334 O O . ASP A 1 168 ? 24.797 18.516 -5.039 1 95.94 168 ASP A O 1
ATOM 1338 N N . GLU A 1 169 ? 23.328 16.812 -5.109 1 95.62 169 GLU A N 1
ATOM 1339 C CA . GLU A 1 169 ? 22.156 17.672 -5.012 1 95.62 169 GLU A CA 1
ATOM 1340 C C . GLU A 1 169 ? 21.812 17.984 -3.557 1 95.62 169 GLU A C 1
ATOM 1342 O O . GLU A 1 169 ? 21.297 19.062 -3.25 1 95.62 169 GLU A O 1
ATOM 1347 N N . MET A 1 170 ? 22.094 17.031 -2.633 1 96 170 MET A N 1
ATOM 1348 C CA . MET A 1 170 ? 21.594 17.156 -1.266 1 96 170 MET A CA 1
ATOM 1349 C C . MET A 1 170 ? 22.75 17.141 -0.264 1 96 170 MET A C 1
ATOM 1351 O O . MET A 1 170 ? 22.547 17.359 0.93 1 96 170 MET A O 1
ATOM 1355 N N . GLY A 1 171 ? 23.906 16.922 -0.713 1 94.69 171 GLY A N 1
ATOM 1356 C CA . GLY A 1 171 ? 25.047 16.766 0.177 1 94.69 171 GLY A CA 1
ATOM 1357 C C . GLY A 1 171 ? 25.312 15.328 0.567 1 94.69 171 GLY A C 1
ATOM 1358 O O . GLY A 1 171 ? 24.453 14.461 0.403 1 94.69 171 GLY A O 1
ATOM 1359 N N . TYR A 1 172 ? 26.516 15.031 1.124 1 94.19 172 TYR A N 1
ATOM 1360 C CA . TYR A 1 172 ? 26.938 13.68 1.493 1 94.19 172 TYR A CA 1
ATOM 1361 C C . TYR A 1 172 ? 26.156 13.188 2.709 1 94.19 172 TYR A C 1
ATOM 1363 O O . TYR A 1 172 ? 25.875 13.953 3.633 1 94.19 172 TYR A O 1
ATOM 1371 N N . MET A 1 173 ? 25.812 11.891 2.633 1 92.44 173 MET A N 1
ATOM 1372 C CA . MET A 1 173 ? 25.141 11.273 3.77 1 92.44 173 MET A CA 1
ATOM 1373 C C . MET A 1 173 ? 25.969 11.406 5.039 1 92.44 173 MET A C 1
ATOM 1375 O O . MET A 1 173 ? 27.203 11.32 4.992 1 92.44 173 MET A O 1
ATOM 1379 N N . PRO A 1 174 ? 25.203 11.609 6.145 1 88.31 174 PRO A N 1
ATOM 1380 C CA . PRO A 1 174 ? 25.953 11.656 7.398 1 88.31 174 PRO A CA 1
ATOM 1381 C C . PRO A 1 174 ? 26.672 10.344 7.711 1 88.31 174 PRO A C 1
ATOM 1383 O O . PRO A 1 174 ? 26.422 9.328 7.051 1 88.31 174 PRO A O 1
ATOM 1386 N N . ALA A 1 175 ? 27.484 10.406 8.719 1 82.31 175 ALA A N 1
ATOM 1387 C CA . ALA A 1 175 ? 28.203 9.211 9.18 1 82.31 175 ALA A CA 1
ATOM 1388 C C . ALA A 1 175 ? 27.219 8.164 9.703 1 82.31 175 ALA A C 1
ATOM 1390 O O . ALA A 1 175 ? 26.031 8.453 9.898 1 82.31 175 ALA A O 1
ATOM 1391 N N . LYS A 1 176 ? 27.719 6.996 9.922 1 83.19 176 LYS A N 1
ATOM 1392 C CA . LYS A 1 176 ? 26.906 5.867 10.375 1 83.19 176 LYS A CA 1
ATOM 1393 C C . LYS A 1 176 ? 26.312 6.137 11.758 1 83.19 176 LYS A C 1
ATOM 1395 O O . LYS A 1 176 ? 25.297 5.562 12.117 1 83.19 176 LYS A O 1
ATOM 1400 N N . THR A 1 177 ? 27.125 6.957 12.461 1 84.88 177 THR A N 1
ATOM 1401 C CA . THR A 1 177 ? 26.609 7.344 13.773 1 84.88 177 THR A CA 1
ATOM 1402 C C . THR A 1 177 ? 26.516 8.867 13.883 1 84.88 177 THR A C 1
ATOM 1404 O O . THR A 1 177 ? 27.234 9.594 13.203 1 84.88 177 THR A O 1
ATOM 1407 N N . VAL A 1 178 ? 25.5 9.227 14.555 1 80.44 178 VAL A N 1
ATOM 1408 C CA . VAL A 1 178 ? 25.281 10.648 14.812 1 80.44 178 VAL A CA 1
ATOM 1409 C C . VAL A 1 178 ? 25.422 10.938 16.297 1 80.44 178 VAL A C 1
ATOM 1411 O O . VAL A 1 178 ? 25.188 10.055 17.141 1 80.44 178 VAL A O 1
ATOM 1414 N N . TYR A 1 179 ? 25.891 12.094 16.547 1 78.69 179 TYR A N 1
ATOM 1415 C CA . TYR A 1 179 ? 26.125 12.492 17.938 1 78.69 179 TYR A CA 1
ATOM 1416 C C . TYR A 1 179 ? 24.984 13.383 18.438 1 78.69 179 TYR A C 1
ATOM 1418 O O . TYR A 1 179 ? 24.688 14.414 17.844 1 78.69 179 TYR A O 1
ATOM 1426 N N . MET A 1 180 ? 24.234 12.844 19.531 1 75.88 180 MET A N 1
ATOM 1427 C CA . MET A 1 180 ? 23.188 13.633 20.172 1 75.88 180 MET A CA 1
ATOM 1428 C C . MET A 1 180 ? 23.234 13.461 21.688 1 75.88 180 MET A C 1
ATOM 1430 O O . MET A 1 180 ? 23.344 12.344 22.188 1 75.88 180 MET A O 1
ATOM 1434 N N . LEU A 1 181 ? 23.141 14.594 22.328 1 71.25 181 LEU A N 1
ATOM 1435 C CA . LEU A 1 181 ? 23.078 14.641 23.781 1 71.25 181 LEU A CA 1
ATOM 1436 C C . LEU A 1 181 ? 24.203 13.828 24.406 1 71.25 181 LEU A C 1
ATOM 1438 O O . LEU A 1 181 ? 23.953 13.039 25.328 1 71.25 181 LEU A O 1
ATOM 1442 N N . GLY A 1 182 ? 25.297 13.828 23.812 1 71.25 182 GLY A N 1
ATOM 1443 C CA . GLY A 1 182 ? 26.484 13.258 24.406 1 71.25 182 GLY A CA 1
ATOM 1444 C C . GLY A 1 182 ? 26.688 11.789 24.078 1 71.25 182 GLY A C 1
ATOM 1445 O O . GLY A 1 182 ? 27.547 11.125 24.656 1 71.25 182 GLY A O 1
ATOM 1446 N N . ALA A 1 183 ? 25.844 11.25 23.234 1 81.75 183 ALA A N 1
ATOM 1447 C CA . ALA A 1 183 ? 25.953 9.836 22.875 1 81.75 183 ALA A CA 1
ATOM 1448 C C . ALA A 1 183 ? 25.922 9.641 21.359 1 81.75 183 ALA A C 1
ATOM 1450 O O . ALA A 1 183 ? 25.5 10.531 20.625 1 81.75 183 ALA A O 1
ATOM 1451 N N . GLU A 1 184 ? 26.531 8.594 21 1 87.94 184 GLU A N 1
ATOM 1452 C CA . GLU A 1 184 ? 26.547 8.203 19.594 1 87.94 184 GLU A CA 1
ATOM 1453 C C . GLU A 1 184 ? 25.391 7.246 19.281 1 87.94 184 GLU A C 1
ATOM 1455 O O . GLU A 1 184 ? 25.156 6.293 20.016 1 87.94 184 GLU A O 1
ATOM 1460 N N . TYR A 1 185 ? 24.625 7.602 18.234 1 90.12 185 TYR A N 1
ATOM 1461 C CA . TYR A 1 185 ? 23.484 6.793 17.828 1 90.12 185 TYR A CA 1
ATOM 1462 C C . TYR A 1 185 ? 23.562 6.469 16.344 1 90.12 185 TYR A C 1
ATOM 1464 O O . TYR A 1 185 ? 24.016 7.285 15.539 1 90.12 185 TYR A O 1
ATOM 1472 N N . THR A 1 186 ? 23.109 5.242 16.031 1 93.56 186 THR A N 1
ATOM 1473 C CA . THR A 1 186 ? 22.703 5.039 14.641 1 93.56 186 THR A CA 1
ATOM 1474 C C . THR A 1 186 ? 21.406 5.781 14.336 1 93.56 186 THR A C 1
ATOM 1476 O O . THR A 1 186 ? 20.672 6.141 15.258 1 93.56 186 THR A O 1
ATOM 1479 N N . PRO A 1 187 ? 21.156 6.055 13.062 1 94.25 187 PRO A N 1
ATOM 1480 C CA . PRO A 1 187 ? 19.875 6.684 12.742 1 94.25 187 PRO A CA 1
ATOM 1481 C C . PRO A 1 187 ? 18.672 5.926 13.312 1 94.25 187 PRO A C 1
ATOM 1483 O O . PRO A 1 187 ? 17.703 6.543 13.766 1 94.25 187 PRO A O 1
ATOM 1486 N N . GLU A 1 188 ? 18.75 4.613 13.344 1 93.06 188 GLU A N 1
ATOM 1487 C CA . GLU A 1 188 ? 17.672 3.783 13.875 1 93.06 188 GLU A CA 1
ATOM 1488 C C . GLU A 1 188 ? 17.547 3.941 15.383 1 93.06 188 GLU A C 1
ATOM 1490 O O . GLU A 1 188 ? 16.438 4.027 15.914 1 93.06 188 GLU A O 1
ATOM 1495 N N . GLU A 1 189 ? 18.703 3.969 16.047 1 92.31 189 GLU A N 1
ATOM 1496 C CA . GLU A 1 189 ? 18.688 4.176 17.5 1 92.31 189 GLU A CA 1
ATOM 1497 C C . GLU A 1 189 ? 18.156 5.559 17.859 1 92.31 189 GLU A C 1
ATOM 1499 O O . GLU A 1 189 ? 17.375 5.707 18.797 1 92.31 189 GLU A O 1
ATOM 1504 N N . PHE A 1 190 ? 18.609 6.52 17.141 1 93.12 190 PHE A N 1
ATOM 1505 C CA . PHE A 1 190 ? 18.141 7.883 17.359 1 93.12 190 PHE A CA 1
ATOM 1506 C C . PHE A 1 190 ? 16.641 7.98 17.141 1 93.12 190 PHE A C 1
ATOM 1508 O O . PHE A 1 190 ? 15.938 8.648 17.891 1 93.12 190 PHE A O 1
ATOM 1515 N N . ALA A 1 191 ? 16.156 7.285 16.109 1 93.62 191 ALA A N 1
ATOM 1516 C CA . ALA A 1 191 ? 14.734 7.262 15.805 1 93.62 191 ALA A CA 1
ATOM 1517 C C . ALA A 1 191 ? 13.922 6.754 17 1 93.62 191 ALA A C 1
ATOM 1519 O O . ALA A 1 191 ? 12.859 7.297 17.312 1 93.62 191 ALA A O 1
ATOM 1520 N N . ASN A 1 192 ? 14.391 5.727 17.672 1 91.44 192 ASN A N 1
ATOM 1521 C CA . ASN A 1 192 ? 13.695 5.152 18.828 1 91.44 192 ASN A CA 1
ATOM 1522 C C . ASN A 1 192 ? 13.586 6.152 19.969 1 91.44 192 ASN A C 1
ATOM 1524 O O . ASN A 1 192 ? 12.633 6.117 20.75 1 91.44 192 ASN A O 1
ATOM 1528 N N . SER A 1 193 ? 14.562 6.992 20.016 1 89.06 193 SER A N 1
ATOM 1529 C CA . SER A 1 193 ? 14.555 8 21.062 1 89.06 193 SER A CA 1
ATOM 1530 C C . SER A 1 193 ? 13.609 9.148 20.719 1 89.06 193 SER A C 1
ATOM 1532 O O . SER A 1 193 ? 13.117 9.836 21.625 1 89.06 193 SER A O 1
ATOM 1534 N N . VAL A 1 194 ? 13.359 9.312 19.469 1 91.94 194 VAL A N 1
ATOM 1535 C CA . VAL A 1 194 ? 12.578 10.461 19.047 1 91.94 194 VAL A CA 1
ATOM 1536 C C . VAL A 1 194 ? 11.109 10.062 18.906 1 91.94 194 VAL A C 1
ATOM 1538 O O . VAL A 1 194 ? 10.211 10.867 19.156 1 91.94 194 VAL A O 1
ATOM 1541 N N . CYS A 1 195 ? 10.898 8.891 18.438 1 93.5 195 CYS A N 1
ATOM 1542 C CA . CYS A 1 195 ? 9.547 8.383 18.203 1 93.5 195 CYS A CA 1
ATOM 1543 C C . CYS A 1 195 ? 9.508 6.863 18.312 1 93.5 195 CYS A C 1
ATOM 1545 O O . CYS A 1 195 ? 9.984 6.164 17.422 1 93.5 195 CYS A O 1
ATOM 1547 N N . PHE A 1 196 ? 8.953 6.371 19.328 1 90.38 196 PHE A N 1
ATOM 1548 C CA . PHE A 1 196 ? 8.852 4.918 19.422 1 90.38 196 PHE A CA 1
ATOM 1549 C C . PHE A 1 196 ? 7.645 4.41 18.641 1 90.38 196 PHE A C 1
ATOM 1551 O O . PHE A 1 196 ? 6.664 5.133 18.469 1 90.38 196 PHE A O 1
ATOM 1558 N N . PRO A 1 197 ? 7.688 3.154 18.203 1 89.69 197 PRO A N 1
ATOM 1559 C CA . PRO A 1 197 ? 6.574 2.592 17.438 1 89.69 197 PRO A CA 1
ATOM 1560 C C . PRO A 1 197 ? 5.246 2.652 18.188 1 89.69 197 PRO A C 1
ATOM 1562 O O . PRO A 1 197 ? 5.172 2.242 19.344 1 89.69 197 PRO A O 1
ATOM 1565 N N . GLY A 1 198 ? 4.285 3.232 17.578 1 93.12 198 GLY A N 1
ATOM 1566 C CA . GLY A 1 198 ? 2.959 3.281 18.156 1 93.12 198 GLY A CA 1
ATOM 1567 C C . GLY A 1 198 ? 2.742 4.496 19.047 1 93.12 198 GLY A C 1
ATOM 1568 O O . GLY A 1 198 ? 1.731 4.59 19.75 1 93.12 198 GLY A O 1
ATOM 1569 N N . GLU A 1 199 ? 3.623 5.414 19.031 1 96.81 199 GLU A N 1
ATOM 1570 C CA . GLU A 1 199 ? 3.541 6.586 19.906 1 96.81 199 GLU A CA 1
ATOM 1571 C C . GLU A 1 199 ? 2.393 7.5 19.484 1 96.81 199 GLU A C 1
ATOM 1573 O O . GLU A 1 199 ? 1.803 8.188 20.328 1 96.81 199 GLU A O 1
ATOM 1578 N N . TYR A 1 200 ? 2.035 7.504 18.25 1 98.25 200 TYR A N 1
ATOM 1579 C CA . TYR A 1 200 ? 1.037 8.43 17.734 1 98.25 200 TYR A CA 1
ATOM 1580 C C . TYR A 1 200 ? -0.202 7.688 17.25 1 98.25 200 TYR A C 1
ATOM 1582 O O . TYR A 1 200 ? -0.112 6.539 16.812 1 98.25 200 TYR A O 1
ATOM 1590 N N . GLU A 1 201 ? -1.279 8.281 17.453 1 98.44 201 GLU A N 1
ATOM 1591 C CA . GLU A 1 201 ? -2.555 7.809 16.922 1 98.44 201 GLU A CA 1
ATOM 1592 C C . GLU A 1 201 ? -2.982 8.617 15.695 1 98.44 201 GLU A C 1
ATOM 1594 O O . GLU A 1 201 ? -2.885 9.844 15.695 1 98.44 201 GLU A O 1
ATOM 1599 N N . MET A 1 202 ? -3.32 7.887 14.633 1 98.56 202 MET A N 1
ATOM 1600 C CA . MET A 1 202 ? -3.865 8.5 13.43 1 98.56 202 MET A CA 1
ATOM 1601 C C . MET A 1 202 ? -5.391 8.492 13.453 1 98.56 202 MET A C 1
ATOM 1603 O O . MET A 1 202 ? -6.008 7.434 13.562 1 98.56 202 MET A O 1
ATOM 1607 N N . LEU A 1 203 ? -5.988 9.68 13.328 1 98.88 203 LEU A N 1
ATOM 1608 C CA . LEU A 1 203 ? -7.434 9.805 13.484 1 98.88 203 LEU A CA 1
ATOM 1609 C C . LEU A 1 203 ? -8.062 10.391 12.227 1 98.88 203 LEU A C 1
ATOM 1611 O O . LEU A 1 203 ? -7.441 11.211 11.539 1 98.88 203 LEU A O 1
ATOM 1615 N N . THR A 1 204 ? -9.227 9.945 11.922 1 98.81 204 THR A N 1
ATOM 1616 C CA . THR A 1 204 ? -10.062 10.516 10.867 1 98.81 204 THR A CA 1
ATOM 1617 C C . THR A 1 204 ? -11.539 10.453 11.258 1 98.81 204 THR A C 1
ATOM 1619 O O . THR A 1 204 ? -11.875 10.086 12.383 1 98.81 204 THR A O 1
ATOM 1622 N N . SER A 1 205 ? -12.445 10.992 10.32 1 98.81 205 SER A N 1
ATOM 1623 C CA . SER A 1 205 ? -13.859 11.055 10.656 1 98.81 205 SER A CA 1
ATOM 1624 C C . SER A 1 205 ? -14.727 11.086 9.398 1 98.81 205 SER A C 1
ATOM 1626 O O . SER A 1 205 ? -14.992 12.148 8.844 1 98.81 205 SER A O 1
ATOM 1628 N N . PHE A 1 206 ? -15.133 9.93 9.023 1 98.31 206 PHE A N 1
ATOM 1629 C CA . PHE A 1 206 ? -15.992 9.844 7.844 1 98.31 206 PHE A CA 1
ATOM 1630 C C . PHE A 1 206 ? -17.031 8.734 8.008 1 98.31 206 PHE A C 1
ATOM 1632 O O . PHE A 1 206 ? -16.734 7.688 8.594 1 98.31 206 PHE A O 1
ATOM 1639 N N . THR A 1 207 ? -18.172 8.883 7.426 1 97.62 207 THR A N 1
ATOM 1640 C CA . THR A 1 207 ? -19.281 8.008 7.746 1 97.62 207 THR A CA 1
ATOM 1641 C C . THR A 1 207 ? -19.375 6.859 6.746 1 97.62 207 THR A C 1
ATOM 1643 O O . THR A 1 207 ? -20.141 5.91 6.953 1 97.62 207 THR A O 1
ATOM 1646 N N . HIS A 1 208 ? -18.641 6.906 5.648 1 95.12 208 HIS A N 1
ATOM 1647 C CA . HIS A 1 208 ? -18.703 5.809 4.691 1 95.12 208 HIS A CA 1
ATOM 1648 C C . HIS A 1 208 ? -17.922 4.598 5.184 1 95.12 208 HIS A C 1
ATOM 1650 O O . HIS A 1 208 ? -17.859 3.572 4.5 1 95.12 208 HIS A O 1
ATOM 1656 N N . HIS A 1 209 ? -17.281 4.66 6.332 1 95.69 209 HIS A N 1
ATOM 1657 C CA . HIS A 1 209 ? -16.734 3.568 7.121 1 95.69 209 HIS A CA 1
ATOM 1658 C C . HIS A 1 209 ? -17.234 3.613 8.562 1 95.69 209 HIS A C 1
ATOM 1660 O O . HIS A 1 209 ? -17.547 4.688 9.078 1 95.69 209 HIS A O 1
ATOM 1666 N N . PRO A 1 210 ? -17.266 2.482 9.242 1 96.75 210 PRO A N 1
ATOM 1667 C CA . PRO A 1 210 ? -17.797 2.475 10.609 1 96.75 210 PRO A CA 1
ATOM 1668 C C . PRO A 1 210 ? -16.891 3.207 11.602 1 96.75 210 PRO A C 1
ATOM 1670 O O . PRO A 1 210 ? -15.672 3.113 11.508 1 96.75 210 PRO A O 1
ATOM 1673 N N . PHE A 1 211 ? -17.562 3.955 12.484 1 98.44 211 PHE A N 1
ATOM 1674 C CA . PHE A 1 211 ? -16.812 4.555 13.578 1 98.44 211 PHE A CA 1
ATOM 1675 C C . PHE A 1 211 ? -16.281 3.479 14.523 1 98.44 211 PHE A C 1
ATOM 1677 O O . PHE A 1 211 ? -16.922 2.434 14.695 1 98.44 211 PHE A O 1
ATOM 1684 N N . GLY A 1 212 ? -15.156 3.684 15.062 1 98.06 212 GLY A N 1
ATOM 1685 C CA . GLY A 1 212 ? -14.547 2.736 15.977 1 98.06 212 GLY A CA 1
ATOM 1686 C C . GLY A 1 212 ? -13.625 1.75 15.289 1 98.06 212 GLY A C 1
ATOM 1687 O O . GLY A 1 212 ? -12.898 1.007 15.953 1 98.06 212 GLY A O 1
ATOM 1688 N N . GLU A 1 213 ? -13.617 1.817 14 1 97 213 GLU A N 1
ATOM 1689 C CA . GLU A 1 213 ? -12.766 0.925 13.227 1 97 213 GLU A CA 1
ATOM 1690 C C . GLU A 1 213 ? -11.648 1.698 12.531 1 97 213 GLU A C 1
ATOM 1692 O O . GLU A 1 213 ? -11.711 2.924 12.422 1 97 213 GLU A O 1
ATOM 1697 N N . ARG A 1 214 ? -10.648 0.952 12.227 1 97.44 214 ARG A N 1
ATOM 1698 C CA . ARG A 1 214 ? -9.539 1.521 11.461 1 97.44 214 ARG A CA 1
ATOM 1699 C C . ARG A 1 214 ? -9.656 1.172 9.984 1 97.44 214 ARG A C 1
ATOM 1701 O O . ARG A 1 214 ? -10.133 0.092 9.633 1 97.44 214 ARG A O 1
ATOM 1708 N N . PHE A 1 215 ? -9.25 2.074 9.125 1 95.06 215 PHE A N 1
ATOM 1709 C CA . PHE A 1 215 ? -9.219 1.792 7.691 1 95.06 215 PHE A CA 1
ATOM 1710 C C . PHE A 1 215 ? -8.172 2.648 6.992 1 95.06 215 PHE A C 1
ATOM 1712 O O . PHE A 1 215 ? -7.723 3.66 7.539 1 95.06 215 PHE A O 1
ATOM 1719 N N . ALA A 1 216 ? -7.723 2.158 5.844 1 94.06 216 ALA A N 1
ATOM 1720 C CA . ALA A 1 216 ? -6.828 2.963 5.016 1 94.06 216 ALA A CA 1
ATOM 1721 C C . ALA A 1 216 ? -7.59 4.082 4.309 1 94.06 216 ALA A C 1
ATOM 1723 O O . ALA A 1 216 ? -8.445 3.816 3.463 1 94.06 216 ALA A O 1
ATOM 1724 N N . LEU A 1 217 ? -7.273 5.281 4.68 1 94.88 217 LEU A N 1
ATOM 1725 C CA . LEU A 1 217 ? -7.973 6.438 4.133 1 94.88 217 LEU A CA 1
ATOM 1726 C C . LEU A 1 217 ? -7.77 6.535 2.625 1 94.88 217 LEU A C 1
ATOM 1728 O O . LEU A 1 217 ? -6.645 6.402 2.137 1 94.88 217 LEU A O 1
ATOM 1732 N N . GLU A 1 218 ? -8.875 6.727 1.855 1 93.19 218 GLU A N 1
ATOM 1733 C CA . GLU A 1 218 ? -8.844 6.719 0.396 1 93.19 218 GLU A CA 1
ATOM 1734 C C . GLU A 1 218 ? -8.477 8.094 -0.156 1 93.19 218 GLU A C 1
ATOM 1736 O O . GLU A 1 218 ? -9.312 8.766 -0.767 1 93.19 218 GLU A O 1
ATOM 1741 N N . THR A 1 219 ? -7.273 8.469 0.053 1 93.88 219 THR A N 1
ATOM 1742 C CA . THR A 1 219 ? -6.711 9.688 -0.531 1 93.88 219 THR A CA 1
ATOM 1743 C C . THR A 1 219 ? -5.484 9.359 -1.377 1 93.88 219 THR A C 1
ATOM 1745 O O . THR A 1 219 ? -4.75 8.414 -1.074 1 93.88 219 THR A O 1
ATOM 1748 N N . PRO A 1 220 ? -5.277 10.133 -2.432 1 93.06 220 PRO A N 1
ATOM 1749 C CA . PRO A 1 220 ? -4.152 9.828 -3.316 1 93.06 220 PRO A CA 1
ATOM 1750 C C . PRO A 1 220 ? -2.807 9.859 -2.592 1 93.06 220 PRO A C 1
ATOM 1752 O O . PRO A 1 220 ? -1.88 9.141 -2.971 1 93.06 220 PRO A O 1
ATOM 1755 N N . ASP A 1 221 ? -2.725 10.586 -1.518 1 96.06 221 ASP A N 1
ATOM 1756 C CA . ASP A 1 221 ? -1.44 10.805 -0.86 1 96.06 221 ASP A CA 1
ATOM 1757 C C . ASP A 1 221 ? -1.153 9.703 0.159 1 96.06 221 ASP A C 1
ATOM 1759 O O . ASP A 1 221 ? -0.037 9.602 0.67 1 96.06 221 ASP A O 1
ATOM 1763 N N . ASN A 1 222 ? -2.109 8.859 0.448 1 95.19 222 ASN A N 1
ATOM 1764 C CA . ASN A 1 222 ? -1.871 7.719 1.328 1 95.19 222 ASN A CA 1
ATOM 1765 C C . ASN A 1 222 ? -1.172 6.578 0.592 1 95.19 222 ASN A C 1
ATOM 1767 O O . ASN A 1 222 ? -1.732 5.488 0.449 1 95.19 222 ASN A O 1
ATOM 1771 N N . GLN A 1 223 ? 0.07 6.812 0.234 1 92.19 223 GLN A N 1
ATOM 1772 C CA . GLN A 1 223 ? 0.837 5.91 -0.623 1 92.19 223 GLN A CA 1
ATOM 1773 C C . GLN A 1 223 ? 1.195 4.625 0.112 1 92.19 223 GLN A C 1
ATOM 1775 O O . GLN A 1 223 ? 1.333 3.566 -0.508 1 92.19 223 GLN A O 1
ATOM 1780 N N . THR A 1 224 ? 1.322 4.652 1.412 1 91.62 224 THR A N 1
ATOM 1781 C CA . THR A 1 224 ? 1.752 3.496 2.193 1 91.62 224 THR A CA 1
ATOM 1782 C C . THR A 1 224 ? 0.556 2.803 2.838 1 91.62 224 THR A C 1
ATOM 1784 O O . THR A 1 224 ? 0.724 1.92 3.682 1 91.62 224 THR A O 1
ATOM 1787 N N . GLN A 1 225 ? -0.651 3.258 2.541 1 90.81 225 GLN A N 1
ATOM 1788 C CA . GLN A 1 225 ? -1.897 2.65 2.996 1 90.81 225 GLN A CA 1
ATOM 1789 C C . GLN A 1 225 ? -1.964 2.609 4.52 1 90.81 225 GLN A C 1
ATOM 1791 O O . GLN A 1 225 ? -2.305 1.579 5.105 1 90.81 225 GLN A O 1
ATOM 1796 N N . GLU A 1 226 ? -1.592 3.715 5.059 1 94.56 226 GLU A N 1
ATOM 1797 C CA . GLU A 1 226 ? -1.708 3.832 6.512 1 94.56 226 GLU A CA 1
ATOM 1798 C C . GLU A 1 226 ? -3.168 3.799 6.953 1 94.56 226 GLU A C 1
ATOM 1800 O O . GLU A 1 226 ? -4.055 4.25 6.223 1 94.56 226 GLU A O 1
ATOM 1805 N N . VAL A 1 227 ? -3.355 3.238 8.141 1 96.19 227 VAL A N 1
ATOM 1806 C CA . VAL A 1 227 ? -4.723 3.115 8.641 1 96.19 227 VAL A CA 1
ATOM 1807 C C . VAL A 1 227 ? -4.977 4.164 9.719 1 96.19 227 VAL A C 1
ATOM 1809 O O . VAL A 1 227 ? -4.07 4.52 10.477 1 96.19 227 VAL A O 1
ATOM 1812 N N . PHE A 1 228 ? -6.223 4.621 9.758 1 98.44 228 PHE A N 1
ATOM 1813 C CA . PHE A 1 228 ? -6.676 5.656 10.672 1 98.44 228 PHE A CA 1
ATOM 1814 C C . PHE A 1 228 ? -7.855 5.172 11.5 1 98.44 228 PHE A C 1
ATOM 1816 O O . PHE A 1 228 ? -8.75 4.492 10.984 1 98.44 228 PHE A O 1
ATOM 1823 N N . LEU A 1 229 ? -7.828 5.445 12.758 1 98.69 229 LEU A N 1
ATOM 1824 C CA . LEU A 1 229 ? -9.016 5.223 13.586 1 98.69 229 LEU A CA 1
ATOM 1825 C C . LEU A 1 229 ? -10.117 6.211 13.234 1 98.69 229 LEU A C 1
ATOM 1827 O O . LEU A 1 229 ? -9.906 7.422 13.266 1 98.69 229 LEU A O 1
ATOM 1831 N N . ASN A 1 230 ? -11.242 5.652 12.906 1 98.75 230 ASN A N 1
ATOM 1832 C CA . ASN A 1 230 ? -12.391 6.465 12.516 1 98.75 230 ASN A CA 1
ATOM 1833 C C . ASN A 1 230 ? -13.258 6.824 13.711 1 98.75 230 ASN A C 1
ATOM 1835 O O . ASN A 1 230 ? -13.75 5.938 14.422 1 98.75 230 ASN A O 1
ATOM 1839 N N . VAL A 1 231 ? -13.438 8.133 13.969 1 98.88 231 VAL A N 1
ATOM 1840 C CA . VAL A 1 231 ? -14.234 8.562 15.109 1 98.88 231 VAL A CA 1
ATOM 1841 C C . VAL A 1 231 ? -15.211 9.656 14.664 1 98.88 231 VAL A C 1
ATOM 1843 O O . VAL A 1 231 ? -14.992 10.32 13.656 1 98.88 231 VAL A O 1
ATOM 1846 N N . PRO A 1 232 ? -16.312 9.836 15.406 1 98.88 232 PRO A N 1
ATOM 1847 C CA . PRO A 1 232 ? -17.203 10.953 15.094 1 98.88 232 PRO A CA 1
ATOM 1848 C C . PRO A 1 232 ? -16.5 12.305 15.195 1 98.88 232 PRO A C 1
ATOM 1850 O O . PRO A 1 232 ? -15.555 12.461 15.977 1 98.88 232 PRO A O 1
ATOM 1853 N N . ILE A 1 233 ? -17.016 13.258 14.422 1 98.88 233 ILE A N 1
ATOM 1854 C CA . ILE A 1 233 ? -16.344 14.547 14.305 1 98.88 233 ILE A CA 1
ATOM 1855 C C . ILE A 1 233 ? -16.297 15.227 15.672 1 98.88 233 ILE A C 1
ATOM 1857 O O . ILE A 1 233 ? -15.305 15.898 16 1 98.88 233 ILE A O 1
ATOM 1861 N N . ASP A 1 234 ? -17.344 15.07 16.547 1 98.56 234 ASP A N 1
ATOM 1862 C CA . ASP A 1 234 ? -17.312 15.672 17.875 1 98.56 234 ASP A CA 1
ATOM 1863 C C . ASP A 1 234 ? -16.203 15.078 18.719 1 98.56 234 ASP A C 1
ATOM 1865 O O . ASP A 1 234 ? -15.547 15.789 19.484 1 98.56 234 ASP A O 1
ATOM 1869 N N . GLN A 1 235 ? -15.984 13.852 18.562 1 98.56 235 GLN A N 1
ATOM 1870 C CA . GLN A 1 235 ? -14.922 13.172 19.312 1 98.56 235 GLN A CA 1
ATOM 1871 C C . GLN A 1 235 ? -13.547 13.586 18.797 1 98.56 235 GLN A C 1
ATOM 1873 O O . GLN A 1 235 ? -12.617 13.773 19.578 1 98.56 235 GLN A O 1
ATOM 1878 N N . LEU A 1 236 ? -13.398 13.664 17.5 1 98.81 236 LEU A N 1
ATOM 1879 C CA . LEU A 1 236 ? -12.141 14.125 16.922 1 98.81 236 LEU A CA 1
ATOM 1880 C C . LEU A 1 236 ? -11.773 15.508 17.438 1 98.81 236 LEU A C 1
ATOM 1882 O O . LEU A 1 236 ? -10.633 15.727 17.859 1 98.81 236 LEU A O 1
ATOM 1886 N N . MET A 1 237 ? -12.758 16.375 17.453 1 98.31 237 MET A N 1
ATOM 1887 C CA . MET A 1 237 ? -12.516 17.734 17.938 1 98.31 237 MET A CA 1
ATOM 1888 C C . MET A 1 237 ? -12.172 17.719 19.422 1 98.31 237 MET A C 1
ATOM 1890 O O . MET A 1 237 ? -11.336 18.5 19.875 1 98.31 237 MET A O 1
ATOM 1894 N N . GLN A 1 238 ? -12.812 16.859 20.172 1 97.75 238 GLN A N 1
ATOM 1895 C CA . GLN A 1 238 ? -12.5 16.734 21.594 1 97.75 238 GLN A CA 1
ATOM 1896 C C . GLN A 1 238 ? -11.062 16.266 21.797 1 97.75 238 GLN A C 1
ATOM 1898 O O . GLN A 1 238 ? -10.367 16.766 22.688 1 97.75 238 GLN A O 1
ATOM 1903 N N . TYR A 1 239 ? -10.625 15.297 21.031 1 98.38 239 TYR A N 1
ATOM 1904 C CA . TYR A 1 239 ? -9.25 14.812 21.125 1 98.38 239 TYR A CA 1
ATOM 1905 C C . TYR A 1 239 ? -8.258 15.93 20.828 1 98.38 239 TYR A C 1
ATOM 1907 O O . TYR A 1 239 ? -7.266 16.094 21.547 1 98.38 239 TYR A O 1
ATOM 1915 N N . ILE A 1 240 ? -8.578 16.734 19.781 1 98.12 240 ILE A N 1
ATOM 1916 C CA . ILE A 1 240 ? -7.691 17.828 19.406 1 98.12 240 ILE A CA 1
ATOM 1917 C C . ILE A 1 240 ? -7.641 18.875 20.516 1 98.12 240 ILE A C 1
ATOM 1919 O O . ILE A 1 240 ? -6.562 19.266 20.953 1 98.12 240 ILE A O 1
ATOM 1923 N N . ARG A 1 241 ? -8.805 19.25 21.047 1 95.56 241 ARG A N 1
ATOM 1924 C CA . ARG A 1 241 ? -8.883 20.25 22.125 1 95.56 241 ARG A CA 1
ATOM 1925 C C . ARG A 1 241 ? -8.133 19.766 23.359 1 95.56 241 ARG A C 1
ATOM 1927 O O . ARG A 1 241 ? -7.379 20.531 23.969 1 95.56 241 ARG A O 1
ATOM 1934 N N . ASN A 1 242 ? -8.328 18.547 23.719 1 95.88 242 ASN A N 1
ATOM 1935 C CA . ASN A 1 242 ? -7.684 17.984 24.906 1 95.88 242 ASN A CA 1
ATOM 1936 C C . ASN A 1 242 ? -6.168 17.938 24.75 1 95.88 242 ASN A C 1
ATOM 1938 O O . ASN A 1 242 ? -5.43 18.234 25.688 1 95.88 242 ASN A O 1
ATOM 1942 N N . ALA A 1 243 ? -5.758 17.547 23.578 1 97.56 243 ALA A N 1
ATOM 1943 C CA . ALA A 1 243 ? -4.32 17.469 23.328 1 97.56 243 ALA A CA 1
ATOM 1944 C C . ALA A 1 243 ? -3.666 18.844 23.5 1 97.56 243 ALA A C 1
ATOM 1946 O O . ALA A 1 243 ? -2.721 19 24.281 1 97.56 243 ALA A O 1
ATOM 1947 N N . ILE A 1 244 ? -4.238 19.781 22.859 1 96.88 244 ILE A N 1
ATOM 1948 C CA . ILE A 1 244 ? -3.676 21.141 22.875 1 96.88 244 ILE A CA 1
ATOM 1949 C C . ILE A 1 244 ? -3.725 21.703 24.297 1 96.88 244 ILE A C 1
ATOM 1951 O O . ILE A 1 244 ? -2.758 22.297 24.766 1 96.88 244 ILE A O 1
ATOM 1955 N N . SER A 1 245 ? -4.797 21.469 25 1 93.19 245 SER A N 1
ATOM 1956 C CA . SER A 1 245 ? -4.969 21.984 26.359 1 93.19 245 SER A CA 1
ATOM 1957 C C . SER A 1 245 ? -3.965 21.375 27.328 1 93.19 245 SER A C 1
ATOM 1959 O O . SER A 1 245 ? -3.641 21.953 28.359 1 93.19 245 SER A O 1
ATOM 1961 N N . HIS A 1 246 ? -3.441 20.219 26.984 1 94.62 246 HIS A N 1
ATOM 1962 C CA . HIS A 1 246 ? -2.508 19.516 27.875 1 94.62 246 HIS A CA 1
ATOM 1963 C C . HIS A 1 246 ? -1.08 19.609 27.344 1 94.62 246 HIS A C 1
ATOM 1965 O O . HIS A 1 246 ? -0.206 18.859 27.766 1 94.62 246 HIS A O 1
ATOM 1971 N N . GLY A 1 247 ? -0.929 20.469 26.375 1 95.75 247 GLY A N 1
ATOM 1972 C CA . GLY A 1 247 ? 0.42 20.781 25.938 1 95.75 247 GLY A CA 1
ATOM 1973 C C . GLY A 1 247 ? 0.947 19.828 24.891 1 95.75 247 GLY A C 1
ATOM 1974 O O . GLY A 1 247 ? 2.16 19.719 24.703 1 95.75 247 GLY A O 1
ATOM 1975 N N . HIS A 1 248 ? 0.05 19.078 24.234 1 97.69 248 HIS A N 1
ATOM 1976 C CA . HIS A 1 248 ? 0.441 18.188 23.141 1 97.69 248 HIS A CA 1
ATOM 1977 C C . HIS A 1 248 ? 0.089 18.797 21.797 1 97.69 248 HIS A C 1
ATOM 1979 O O . HIS A 1 248 ? -1.079 19.078 21.516 1 97.69 248 HIS A O 1
ATOM 1985 N N . PRO A 1 249 ? 1.124 18.984 20.891 1 98.44 249 PRO A N 1
ATOM 1986 C CA . PRO A 1 249 ? 0.818 19.453 19.547 1 98.44 249 PRO A CA 1
ATOM 1987 C C . PRO A 1 249 ? 0.065 18.422 18.719 1 98.44 249 PRO A C 1
ATOM 1989 O O . PRO A 1 249 ? 0.061 17.234 19.047 1 98.44 249 PRO A O 1
ATOM 1992 N N . VAL A 1 250 ? -0.608 18.891 17.688 1 98.81 250 VAL A N 1
ATOM 1993 C CA . VAL A 1 250 ? -1.375 18.016 16.812 1 98.81 250 VAL A CA 1
ATOM 1994 C C . VAL A 1 250 ? -0.949 18.234 15.359 1 98.81 250 VAL A C 1
ATOM 1996 O O . VAL A 1 250 ? -0.853 19.375 14.898 1 98.81 250 VAL A O 1
ATOM 1999 N N . CYS A 1 251 ? -0.61 17.172 14.656 1 98.94 251 CYS A N 1
ATOM 2000 C CA . CYS A 1 251 ? -0.396 17.266 13.211 1 98.94 251 CYS A CA 1
ATOM 2001 C C . CYS A 1 251 ? -1.721 17.234 12.461 1 98.94 251 CYS A C 1
ATOM 2003 O O . CYS A 1 251 ? -2.436 16.219 12.5 1 98.94 251 CYS A O 1
ATOM 2005 N N . TRP A 1 252 ? -2.02 18.281 11.797 1 98.88 252 TRP A N 1
ATOM 2006 C CA . TRP A 1 252 ? -3.307 18.453 11.125 1 98.88 252 TRP A CA 1
ATOM 2007 C C . TRP A 1 252 ? -3.16 18.312 9.617 1 98.88 252 TRP A C 1
ATOM 2009 O O . TRP A 1 252 ? -2.264 18.906 9.016 1 98.88 252 TRP A O 1
ATOM 2019 N N . GLU A 1 253 ? -3.93 17.469 9 1 98.5 253 GLU A N 1
ATOM 2020 C CA . GLU A 1 253 ? -4.047 17.312 7.551 1 98.5 253 GLU A CA 1
ATOM 2021 C C . GLU A 1 253 ? -5.441 17.703 7.07 1 98.5 253 GLU A C 1
ATOM 2023 O O . GLU A 1 253 ? -6.445 17.234 7.605 1 98.5 253 GLU A O 1
ATOM 2028 N N . GLY A 1 254 ? -5.438 18.547 6.094 1 98.12 254 GLY A N 1
ATOM 2029 C CA . GLY A 1 254 ? -6.746 18.969 5.621 1 98.12 254 GLY A CA 1
ATOM 2030 C C . GLY A 1 254 ? -6.684 19.781 4.34 1 98.12 254 GLY A C 1
ATOM 2031 O O . GLY A 1 254 ? -5.699 19.719 3.604 1 98.12 254 GLY A O 1
ATOM 2032 N N . ASP A 1 255 ? -7.773 20.406 4.039 1 98 255 ASP A N 1
ATOM 2033 C CA . ASP A 1 255 ? -7.977 21.141 2.797 1 98 255 ASP A CA 1
ATOM 2034 C C . ASP A 1 255 ? -7.738 22.641 3.002 1 98 255 ASP A C 1
ATOM 2036 O O . ASP A 1 255 ? -8.305 23.25 3.91 1 98 255 ASP A O 1
ATOM 2040 N N . ILE A 1 256 ? -6.895 23.219 2.186 1 96.5 256 ILE A N 1
ATOM 2041 C CA . ILE A 1 256 ? -6.633 24.641 2.336 1 96.5 256 ILE A CA 1
ATOM 2042 C C . ILE A 1 256 ? -7.086 25.391 1.081 1 96.5 256 ILE A C 1
ATOM 2044 O O . ILE A 1 256 ? -6.652 26.516 0.828 1 96.5 256 ILE A O 1
ATOM 2048 N N . SER A 1 257 ? -7.895 24.797 0.271 1 93.12 257 SER A N 1
ATOM 2049 C CA . SER A 1 257 ? -8.312 25.391 -0.989 1 93.12 257 SER A CA 1
ATOM 2050 C C . SER A 1 257 ? -9.492 26.344 -0.783 1 93.12 257 SER A C 1
ATOM 2052 O O . SER A 1 257 ? -9.898 27.047 -1.709 1 93.12 257 SER A O 1
ATOM 2054 N N . GLU A 1 258 ? -9.992 26.422 0.406 1 87.94 258 GLU A N 1
ATOM 2055 C CA . GLU A 1 258 ? -11.125 27.281 0.711 1 87.94 258 GLU A CA 1
ATOM 2056 C C . GLU A 1 258 ? -10.758 28.75 0.507 1 87.94 258 GLU A C 1
ATOM 2058 O O . GLU A 1 258 ? -9.625 29.156 0.756 1 87.94 258 GLU A O 1
ATOM 2063 N N . GLU A 1 259 ? -11.758 29.469 0.115 1 82.75 259 GLU A N 1
ATOM 2064 C CA . GLU A 1 259 ? -11.578 30.906 -0.079 1 82.75 259 GLU A CA 1
ATOM 2065 C C . GLU A 1 259 ? -11.062 31.562 1.193 1 82.75 259 GLU A C 1
ATOM 2067 O O . GLU A 1 259 ? -10.195 32.438 1.136 1 82.75 259 GLU A O 1
ATOM 2072 N N . GLY A 1 260 ? -11.531 31.188 2.287 1 82.75 260 GLY A N 1
ATOM 2073 C CA . GLY A 1 260 ? -11.117 31.766 3.561 1 82.75 260 GLY A CA 1
ATOM 2074 C C . GLY A 1 260 ? -9.648 31.531 3.867 1 82.75 260 GLY A C 1
ATOM 2075 O O . GLY A 1 260 ? -9.008 32.344 4.523 1 82.75 260 GLY A O 1
ATOM 2076 N N . PHE A 1 261 ? -9.125 30.469 3.438 1 87.56 261 PHE A N 1
ATOM 2077 C CA . PHE A 1 261 ? -7.715 30.172 3.664 1 87.56 261 PHE A CA 1
ATOM 2078 C C . PHE A 1 261 ? -6.836 30.969 2.699 1 87.56 261 PHE A C 1
ATOM 2080 O O . PHE A 1 261 ? -5.773 31.453 3.08 1 87.56 261 PHE A O 1
ATOM 2087 N N . ARG A 1 262 ? -7.285 31.109 1.506 1 83.81 262 ARG A N 1
ATOM 2088 C CA . ARG A 1 262 ? -6.531 31.828 0.484 1 83.81 262 ARG A CA 1
ATOM 2089 C C . ARG A 1 262 ? -6.465 33.312 0.802 1 83.81 262 ARG A C 1
ATOM 2091 O O . ARG A 1 262 ? -5.5 34 0.444 1 83.81 262 ARG A O 1
ATOM 2098 N N . HIS A 1 263 ? -7.504 33.812 1.511 1 84.75 263 HIS A N 1
ATOM 2099 C CA . HIS A 1 263 ? -7.602 35.219 1.885 1 84.75 263 HIS A CA 1
ATOM 2100 C C . HIS A 1 263 ? -7.953 35.375 3.359 1 84.75 263 HIS A C 1
ATOM 2102 O O . HIS A 1 263 ? -9.016 35.875 3.695 1 84.75 263 HIS A O 1
ATOM 2108 N N . PRO A 1 264 ? -6.992 35 4.133 1 85.38 264 PRO A N 1
ATOM 2109 C CA . PRO A 1 264 ? -7.285 35.094 5.566 1 85.38 264 PRO A CA 1
ATOM 2110 C C . PRO A 1 264 ? -7.508 36.531 6.035 1 85.38 264 PRO A C 1
ATOM 2112 O O . PRO A 1 264 ? -6.855 37.438 5.535 1 85.38 264 PRO A O 1
ATOM 2115 N N . ARG A 1 265 ? -8.5 36.75 6.914 1 85.88 265 ARG A N 1
ATOM 2116 C CA . ARG A 1 265 ? -8.734 38.062 7.516 1 85.88 265 ARG A CA 1
ATOM 2117 C C . ARG A 1 265 ? -7.902 38.25 8.781 1 85.88 265 ARG A C 1
ATOM 2119 O O . ARG A 1 265 ? -8.234 37.688 9.836 1 85.88 265 ARG A O 1
ATOM 2126 N N . HIS A 1 266 ? -6.863 38.969 8.688 1 87.69 266 HIS A N 1
ATOM 2127 C CA . HIS A 1 266 ? -5.965 39.25 9.805 1 87.69 266 HIS A CA 1
ATOM 2128 C C . HIS A 1 266 ? -5.453 37.938 10.43 1 87.69 266 HIS A C 1
ATOM 2130 O O . HIS A 1 266 ? -5.43 37.812 11.656 1 87.69 266 HIS A O 1
ATOM 2136 N N . GLY A 1 267 ? -5.234 36.938 9.609 1 91.44 267 GLY A N 1
ATOM 2137 C CA . GLY A 1 267 ? -4.625 35.688 10.062 1 91.44 267 GLY A CA 1
ATOM 2138 C C . GLY A 1 267 ? -5.637 34.656 10.523 1 91.44 267 GLY A C 1
ATOM 2139 O O . GLY A 1 267 ? -5.266 33.562 10.945 1 91.44 267 GLY A O 1
ATOM 2140 N N . PHE A 1 268 ? -6.914 35.031 10.438 1 93.81 268 PHE A N 1
ATOM 2141 C CA . PHE A 1 268 ? -7.969 34.156 10.875 1 93.81 268 PHE A CA 1
ATOM 2142 C C . PHE A 1 268 ? -8.727 33.562 9.688 1 93.81 268 PHE A C 1
ATOM 2144 O O . PHE A 1 268 ? -9.094 34.312 8.766 1 93.81 268 PHE A O 1
ATOM 2151 N N . VAL A 1 269 ? -8.883 32.25 9.695 1 95.62 269 VAL A N 1
ATOM 2152 C CA . VAL A 1 269 ? -9.594 31.531 8.641 1 95.62 269 VAL A CA 1
ATOM 2153 C C . VAL A 1 269 ? -10.891 30.938 9.203 1 95.62 269 VAL A C 1
ATOM 2155 O O . VAL A 1 269 ? -10.891 30.344 10.281 1 95.62 269 VAL A O 1
ATOM 2158 N N . ASP A 1 270 ? -11.945 31.156 8.477 1 94.12 270 ASP A N 1
ATOM 2159 C CA . ASP A 1 270 ? -13.25 30.609 8.836 1 94.12 270 ASP A CA 1
ATOM 2160 C C . ASP A 1 270 ? -13.938 30 7.617 1 94.12 270 ASP A C 1
ATOM 2162 O O . ASP A 1 270 ? -13.469 30.156 6.488 1 94.12 270 ASP A O 1
ATOM 2166 N N . VAL A 1 271 ? -14.984 29.266 7.891 1 94.31 271 VAL A N 1
ATOM 2167 C CA . VAL A 1 271 ? -15.805 28.75 6.801 1 94.31 271 VAL A CA 1
ATOM 2168 C C . VAL A 1 271 ? -16.766 29.828 6.316 1 94.31 271 VAL A C 1
ATOM 2170 O O . VAL A 1 271 ? -16.953 30.844 6.992 1 94.31 271 VAL A O 1
ATOM 2173 N N . MET A 1 272 ? -17.344 29.625 5.176 1 92.44 272 MET A N 1
ATOM 2174 C CA . MET A 1 272 ? -18.375 30.547 4.68 1 92.44 272 MET A CA 1
ATOM 2175 C C . MET A 1 272 ? -19.688 30.344 5.426 1 92.44 272 MET A C 1
ATOM 2177 O O . MET A 1 272 ? -19.984 29.234 5.879 1 92.44 272 MET A O 1
ATOM 2181 N N . PRO A 1 273 ? -20.469 31.391 5.516 1 93.12 273 PRO A N 1
ATOM 2182 C CA . PRO A 1 273 ? -21.766 31.266 6.203 1 93.12 273 PRO A CA 1
ATOM 2183 C C . PRO A 1 273 ? -22.641 30.172 5.605 1 93.12 273 PRO A C 1
ATOM 2185 O O . PRO A 1 273 ? -23.375 29.5 6.336 1 93.12 273 PRO A O 1
ATOM 2188 N N . SER A 1 274 ? -22.531 29.906 4.328 1 92.75 274 SER A N 1
ATOM 2189 C CA . SER A 1 274 ? -23.359 28.938 3.631 1 92.75 274 SER A CA 1
ATOM 2190 C C . SER A 1 274 ? -22.969 27.516 4.023 1 92.75 274 SER A C 1
ATOM 2192 O O . SER A 1 274 ? -23.719 26.562 3.742 1 92.75 274 SER A O 1
ATOM 2194 N N . GLN A 1 275 ? -21.875 27.344 4.711 1 94.12 275 GLN A N 1
ATOM 2195 C CA . GLN A 1 275 ? -21.375 26.031 5.078 1 94.12 275 GLN A CA 1
ATOM 2196 C C . GLN A 1 275 ? -21.766 25.656 6.508 1 94.12 275 GLN A C 1
ATOM 2198 O O . GLN A 1 275 ? -21.484 24.562 6.977 1 94.12 275 GLN A O 1
ATOM 2203 N N . LEU A 1 276 ? -22.406 26.641 7.18 1 94.88 276 LEU A N 1
ATOM 2204 C CA . LEU A 1 276 ? -22.859 26.406 8.547 1 94.88 276 LEU A CA 1
ATOM 2205 C C . LEU A 1 276 ? -24.25 25.781 8.562 1 94.88 276 LEU A C 1
ATOM 2207 O O . LEU A 1 276 ? -25.062 26.031 7.668 1 94.88 276 LEU A O 1
ATOM 2211 N N . PRO A 1 277 ? -24.5 24.984 9.539 1 96.88 277 PRO A N 1
ATOM 2212 C CA . PRO A 1 277 ? -23.609 24.484 10.594 1 96.88 277 PRO A CA 1
ATOM 2213 C C . PRO A 1 277 ? -22.656 23.391 10.102 1 96.88 277 PRO A C 1
ATOM 2215 O O . PRO A 1 277 ? -22.969 22.672 9.156 1 96.88 277 PRO A O 1
ATOM 2218 N N . THR A 1 278 ? -21.547 23.281 10.648 1 97.75 278 THR A N 1
ATOM 2219 C CA . THR A 1 278 ? -20.578 22.234 10.344 1 97.75 278 THR A CA 1
ATOM 2220 C C . THR A 1 278 ? -20.875 20.969 11.148 1 97.75 278 THR A C 1
ATOM 2222 O O . THR A 1 278 ? -20.672 20.938 12.359 1 97.75 278 THR A O 1
ATOM 2225 N N . THR A 1 279 ? -21.359 19.969 10.453 1 98.31 279 THR A N 1
ATOM 2226 C CA . THR A 1 279 ? -21.812 18.719 11.055 1 98.31 279 THR A CA 1
ATOM 2227 C C . THR A 1 279 ? -21.062 17.531 10.461 1 98.31 279 THR A C 1
ATOM 2229 O O . THR A 1 279 ? -20.312 17.688 9.5 1 98.31 279 THR A O 1
ATOM 2232 N N . GLN A 1 280 ? -21.328 16.406 11.148 1 98.62 280 GLN A N 1
ATOM 2233 C CA . GLN A 1 280 ? -20.797 15.164 10.586 1 98.62 280 GLN A CA 1
ATOM 2234 C C . GLN A 1 280 ? -21.266 14.961 9.148 1 98.62 280 GLN A C 1
ATOM 2236 O O . GLN A 1 280 ? -20.484 14.586 8.281 1 98.62 280 GLN A O 1
ATOM 2241 N N . ALA A 1 281 ? -22.531 15.281 8.898 1 97.62 281 ALA A N 1
ATOM 2242 C CA . ALA A 1 281 ? -23.125 15.086 7.578 1 97.62 281 ALA A CA 1
ATOM 2243 C C . ALA A 1 281 ? -22.547 16.062 6.562 1 97.62 281 ALA A C 1
ATOM 2245 O O . ALA A 1 281 ? -22.25 15.68 5.422 1 97.62 281 ALA A O 1
ATOM 2246 N N . SER A 1 282 ? -22.422 17.312 6.934 1 97.5 282 SER A N 1
ATOM 2247 C CA . SER A 1 282 ? -21.922 18.312 5.988 1 97.5 282 SER A CA 1
ATOM 2248 C C . SER A 1 282 ? -20.469 18.031 5.598 1 97.5 282 SER A C 1
ATOM 2250 O O . SER A 1 282 ? -20.094 18.188 4.438 1 97.5 282 SER A O 1
ATOM 2252 N N . ARG A 1 283 ? -19.656 17.625 6.621 1 98.12 283 ARG A N 1
ATOM 2253 C CA . ARG A 1 283 ? -18.266 17.328 6.281 1 98.12 283 ARG A CA 1
ATOM 2254 C C . ARG A 1 283 ? -18.172 16.109 5.371 1 98.12 283 ARG A C 1
ATOM 2256 O O . ARG A 1 283 ? -17.328 16.062 4.473 1 98.12 283 ARG A O 1
ATOM 2263 N N . GLN A 1 284 ? -19.047 15.086 5.574 1 97.81 284 GLN A N 1
ATOM 2264 C CA . GLN A 1 284 ? -19.094 13.922 4.691 1 97.81 284 GLN A CA 1
ATOM 2265 C C . GLN A 1 284 ? -19.422 14.328 3.26 1 97.81 284 GLN A C 1
ATOM 2267 O O . GLN A 1 284 ? -18.812 13.844 2.311 1 97.81 284 GLN A O 1
ATOM 2272 N N . ARG A 1 285 ? -20.359 15.195 3.152 1 96.06 285 ARG A N 1
ATOM 2273 C CA . ARG A 1 285 ? -20.766 15.68 1.837 1 96.06 285 ARG A CA 1
ATOM 2274 C C . ARG A 1 285 ? -19.609 16.406 1.145 1 96.06 285 ARG A C 1
ATOM 2276 O O . ARG A 1 285 ? -19.375 16.219 -0.05 1 96.06 285 ARG A O 1
ATOM 2283 N N . GLU A 1 286 ? -18.906 17.25 1.891 1 96.38 286 GLU A N 1
ATOM 2284 C CA . GLU A 1 286 ? -17.781 17.984 1.318 1 96.38 286 GLU A CA 1
ATOM 2285 C C . GLU A 1 286 ? -16.688 17.031 0.834 1 96.38 286 GLU A C 1
ATOM 2287 O O . GLU A 1 286 ? -16.078 17.266 -0.208 1 96.38 286 GLU A O 1
ATOM 2292 N N . PHE A 1 287 ? -16.484 15.977 1.585 1 97.31 287 PHE A N 1
ATOM 2293 C CA . PHE A 1 287 ? -15.477 14.984 1.218 1 97.31 287 PHE A CA 1
ATOM 2294 C C . PHE A 1 287 ? -15.898 14.219 -0.029 1 97.31 287 PHE A C 1
ATOM 2296 O O . PHE A 1 287 ? -15.125 14.086 -0.978 1 97.31 287 PHE A O 1
ATOM 2303 N N . GLU A 1 288 ? -17.156 13.805 -0.071 1 96.38 288 GLU A N 1
ATOM 2304 C CA . GLU A 1 288 ? -17.656 12.961 -1.154 1 96.38 288 GLU A CA 1
ATOM 2305 C C . GLU A 1 288 ? -17.844 13.773 -2.434 1 96.38 288 GLU A C 1
ATOM 2307 O O . GLU A 1 288 ? -17.844 13.219 -3.533 1 96.38 288 GLU A O 1
ATOM 2312 N N . SER A 1 289 ? -18.047 15.055 -2.254 1 95.31 289 SER A N 1
ATOM 2313 C CA . SER A 1 289 ? -18.172 15.906 -3.434 1 95.31 289 SER A CA 1
ATOM 2314 C C . SER A 1 289 ? -16.812 16.406 -3.906 1 95.31 289 SER A C 1
ATOM 2316 O O . SER A 1 289 ? -16.734 17.234 -4.82 1 95.31 289 SER A O 1
ATOM 2318 N N . LEU A 1 290 ? -15.742 15.992 -3.227 1 94.25 290 LEU A N 1
ATOM 2319 C CA . LEU A 1 290 ? -14.359 16.281 -3.592 1 94.25 290 LEU A CA 1
ATOM 2320 C C . LEU A 1 290 ? -14.023 17.75 -3.369 1 94.25 290 LEU A C 1
ATOM 2322 O O . LEU A 1 290 ? -13.078 18.266 -3.959 1 94.25 290 LEU A O 1
ATOM 2326 N N . ARG A 1 291 ? -14.828 18.375 -2.516 1 94.5 291 ARG A N 1
ATOM 2327 C CA . ARG A 1 291 ? -14.578 19.766 -2.148 1 94.5 291 ARG A CA 1
ATOM 2328 C C . ARG A 1 291 ? -13.656 19.844 -0.935 1 94.5 291 ARG A C 1
ATOM 2330 O O . ARG A 1 291 ? -13.094 20.906 -0.645 1 94.5 291 ARG A O 1
ATOM 2337 N N . THR A 1 292 ? -13.523 18.844 -0.161 1 96.25 292 THR A N 1
ATOM 2338 C CA . THR A 1 292 ? -12.516 18.672 0.875 1 96.25 292 THR A CA 1
ATOM 2339 C C . THR A 1 292 ? -11.539 17.562 0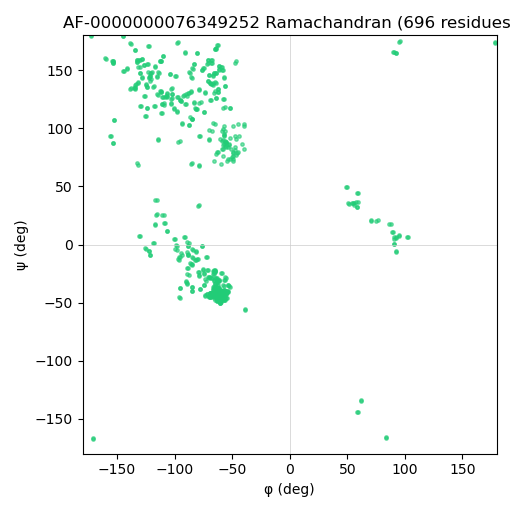.484 1 96.25 292 THR A C 1
ATOM 2341 O O . THR A 1 292 ? -11.922 16.406 0.346 1 96.25 292 THR A O 1
ATOM 2344 N N . THR A 1 293 ? -10.305 17.922 0.233 1 94.75 293 THR A N 1
ATOM 2345 C CA . THR A 1 293 ? -9.266 16.969 -0.161 1 94.75 293 THR A CA 1
ATOM 2346 C C . THR A 1 293 ? -8.039 17.125 0.728 1 94.75 293 THR A C 1
ATOM 2348 O O . THR A 1 293 ? -7.902 18.109 1.453 1 94.75 293 THR A O 1
ATOM 2351 N N . ASP A 1 294 ? -7.246 16.109 0.756 1 96.31 294 ASP A N 1
ATOM 2352 C CA . ASP A 1 294 ? -5.977 16.156 1.471 1 96.31 294 ASP A CA 1
ATOM 2353 C C . ASP A 1 294 ? -4.922 16.906 0.664 1 96.31 294 ASP A C 1
ATOM 2355 O O . ASP A 1 294 ? -4.211 16.312 -0.15 1 96.31 294 ASP A O 1
ATOM 2359 N N . ASP A 1 295 ? -4.832 18.188 0.959 1 95.88 295 ASP A N 1
ATOM 2360 C CA . ASP A 1 295 ? -3.928 18.938 0.083 1 95.88 295 ASP A CA 1
ATOM 2361 C C . ASP A 1 295 ? -2.875 19.688 0.891 1 95.88 295 ASP A C 1
ATOM 2363 O O . ASP A 1 295 ? -1.972 20.297 0.322 1 95.88 295 ASP A O 1
ATOM 2367 N N . HIS A 1 296 ? -2.959 19.609 2.266 1 97.94 296 HIS A N 1
ATOM 2368 C CA . HIS A 1 296 ? -1.918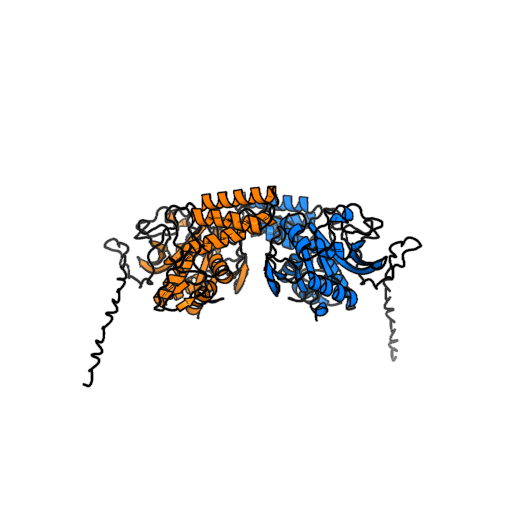 20.266 3.041 1 97.94 296 HIS A CA 1
ATOM 2369 C C . HIS A 1 296 ? -1.856 19.719 4.465 1 97.94 296 HIS A C 1
ATOM 2371 O O . HIS A 1 296 ? -2.807 19.094 4.93 1 97.94 296 HIS A O 1
ATOM 2377 N N . VAL A 1 297 ? -0.711 19.953 5.102 1 98.69 297 VAL A N 1
ATOM 2378 C CA . VAL A 1 297 ? -0.481 19.5 6.469 1 98.69 297 VAL A CA 1
ATOM 2379 C C . VAL A 1 297 ? 0.168 20.609 7.285 1 98.69 297 VAL A C 1
ATOM 2381 O O . VAL A 1 297 ? 1.054 21.312 6.789 1 98.69 297 VAL A O 1
ATOM 2384 N N . MET A 1 298 ? -0.289 20.844 8.461 1 98.69 298 MET A N 1
ATOM 2385 C CA . MET A 1 298 ? 0.255 21.828 9.406 1 98.69 298 MET A CA 1
ATOM 2386 C C . MET A 1 298 ? 0.298 21.25 10.812 1 98.69 298 MET A C 1
ATOM 2388 O O . MET A 1 298 ? -0.174 20.141 11.055 1 98.69 298 MET A O 1
ATOM 2392 N N . GLU A 1 299 ? 0.901 22 11.672 1 98.75 299 GLU A N 1
ATOM 2393 C CA . GLU A 1 299 ? 0.935 21.672 13.094 1 98.75 299 GLU A CA 1
ATOM 2394 C C . GLU A 1 299 ? 0.041 22.609 13.891 1 98.75 299 GLU A C 1
ATOM 2396 O O . GLU A 1 299 ? 0.143 23.828 13.766 1 98.75 299 GLU A O 1
ATOM 2401 N N . ILE A 1 300 ? -0.84 22.078 14.695 1 98.75 300 ILE A N 1
ATOM 2402 C CA . ILE A 1 300 ? -1.603 22.891 15.641 1 98.75 300 ILE A CA 1
ATOM 2403 C C . ILE A 1 300 ? -0.83 23.016 16.953 1 98.75 300 ILE A C 1
ATOM 2405 O O . ILE A 1 300 ? -0.458 22 17.562 1 98.75 300 ILE A O 1
ATOM 2409 N N . ILE A 1 301 ? -0.686 24.281 17.453 1 98.12 301 ILE A N 1
ATOM 2410 C CA . ILE A 1 301 ? 0.185 24.453 18.609 1 98.12 301 ILE A CA 1
ATOM 2411 C C . ILE A 1 301 ? -0.537 25.281 19.672 1 98.12 301 ILE A C 1
ATOM 2413 O O . ILE A 1 301 ? 0.068 25.688 20.672 1 98.12 301 ILE A O 1
ATOM 2417 N N . GLY A 1 302 ? -1.822 25.562 19.469 1 96.94 302 GLY A N 1
ATOM 2418 C CA . GLY A 1 302 ? -2.531 26.328 20.484 1 96.94 302 GLY A CA 1
ATOM 2419 C C . GLY A 1 302 ? -3.975 26.609 20.109 1 96.94 302 GLY A C 1
ATOM 2420 O O . GLY A 1 302 ? -4.43 26.234 19.031 1 96.94 302 GLY A O 1
ATOM 2421 N N . MET A 1 303 ? -4.641 27.203 21.094 1 94.75 303 MET A N 1
ATOM 2422 C CA . MET A 1 303 ? -6.027 27.625 20.938 1 94.75 303 MET A CA 1
ATOM 2423 C C . MET A 1 303 ? -6.23 29.047 21.484 1 94.75 303 MET A C 1
ATOM 2425 O O . MET A 1 303 ? -5.699 29.391 22.531 1 94.75 303 MET A O 1
ATOM 2429 N N . ILE A 1 304 ? -6.977 29.781 20.719 1 91.88 304 ILE A N 1
ATOM 2430 C CA . ILE A 1 304 ? -7.309 31.125 21.172 1 91.88 304 ILE A CA 1
ATOM 2431 C C . ILE A 1 304 ? -8.82 31.344 21.062 1 91.88 304 ILE A C 1
ATOM 2433 O O . ILE A 1 304 ? -9.484 30.719 20.25 1 91.88 304 ILE A O 1
ATOM 2437 N N . SER A 1 305 ? -9.289 32.125 21.969 1 89 305 SER A N 1
ATOM 2438 C CA . SER A 1 305 ? -10.695 32.5 21.922 1 89 305 SER A CA 1
ATOM 2439 C C . SER A 1 305 ? -10.867 33.938 21.391 1 89 305 SER A C 1
ATOM 2441 O O . SER A 1 305 ? -10.203 34.844 21.859 1 89 305 SER A O 1
ATOM 2443 N N . LYS A 1 306 ? -11.656 34.094 20.359 1 84.38 306 LYS A N 1
ATOM 2444 C CA . LYS A 1 306 ? -12.008 35.375 19.766 1 84.38 306 LYS A CA 1
ATOM 2445 C C . LYS A 1 306 ? -13.523 35.5 19.609 1 84.38 306 LYS A C 1
ATOM 2447 O O . LYS A 1 306 ? -14.148 34.719 18.906 1 84.38 306 LYS A O 1
ATOM 2452 N N . ASN A 1 307 ? -14.195 36.531 20.281 1 84.56 307 ASN A N 1
ATOM 2453 C CA . ASN A 1 307 ? -15.633 36.75 20.219 1 84.56 307 ASN A CA 1
ATOM 2454 C C . ASN A 1 307 ? -16.422 35.5 20.609 1 84.56 307 ASN A C 1
ATOM 2456 O O . ASN A 1 307 ? -17.344 35.125 19.906 1 84.56 307 ASN A O 1
ATOM 2460 N N . HIS A 1 308 ? -15.906 34.781 21.531 1 85.31 308 HIS A N 1
ATOM 2461 C CA . HIS A 1 308 ? -16.547 33.594 22.109 1 85.31 308 HIS A CA 1
ATOM 2462 C C . HIS A 1 308 ? -16.484 32.406 21.156 1 85.31 308 HIS A C 1
ATOM 2464 O O . HIS A 1 308 ? -17.328 31.516 21.219 1 85.31 308 HIS A O 1
ATOM 2470 N N . ARG A 1 309 ? -15.531 32.562 20.25 1 90 309 ARG A N 1
ATOM 2471 C CA . ARG A 1 309 ? -15.281 31.438 19.344 1 90 309 ARG A CA 1
ATOM 2472 C C . ARG A 1 309 ? -13.836 30.953 19.469 1 90 309 ARG A C 1
ATOM 2474 O O . ARG A 1 309 ? -12.922 31.75 19.656 1 90 309 ARG A O 1
ATOM 2481 N N . ASN A 1 310 ? -13.719 29.625 19.375 1 91.62 310 ASN A N 1
ATOM 2482 C CA . ASN A 1 310 ? -12.391 29.031 19.469 1 91.62 310 ASN A CA 1
ATOM 2483 C C . ASN A 1 310 ? -11.695 29 18.125 1 91.62 310 ASN A C 1
ATOM 2485 O O . ASN A 1 310 ? -12.312 28.672 17.109 1 91.62 310 ASN A O 1
ATOM 2489 N N . TYR A 1 311 ? -10.461 29.453 18.141 1 95.44 311 TYR A N 1
ATOM 2490 C CA . TYR A 1 311 ? -9.562 29.344 17 1 95.44 311 TYR A CA 1
ATOM 2491 C C . TYR A 1 311 ? -8.32 28.547 17.359 1 95.44 311 TYR A C 1
ATOM 2493 O O . TYR A 1 311 ? -7.871 28.562 18.5 1 95.44 311 TYR A O 1
ATOM 2501 N N . TYR A 1 312 ? -7.82 27.859 16.391 1 97.25 312 TYR A N 1
ATOM 2502 C CA . TYR A 1 312 ? -6.633 27.031 16.578 1 97.25 312 TYR A CA 1
ATOM 2503 C C . TYR A 1 312 ? -5.434 27.625 15.844 1 97.25 312 TYR A C 1
ATOM 2505 O O . TYR A 1 312 ? -5.523 27.969 14.664 1 97.25 312 TYR A O 1
ATOM 2513 N N . VAL A 1 313 ? -4.352 27.812 16.562 1 97.19 313 VAL A N 1
ATOM 2514 C CA . VAL A 1 313 ? -3.131 28.375 16 1 97.19 313 VAL A CA 1
ATOM 2515 C C . VAL A 1 313 ? -2.344 27.281 15.273 1 97.19 313 VAL A C 1
ATOM 2517 O O . VAL A 1 313 ? -1.902 26.312 15.891 1 97.19 313 VAL A O 1
ATOM 2520 N N . CYS A 1 314 ? -2.184 27.453 13.961 1 98 314 CYS A N 1
ATOM 2521 C CA . CYS A 1 314 ? -1.506 26.469 13.125 1 98 314 CYS A CA 1
ATOM 2522 C C . CYS A 1 314 ? -0.178 27 12.609 1 98 314 CYS A C 1
ATOM 2524 O O . CYS A 1 314 ? -0.11 28.141 12.117 1 98 314 CYS A O 1
ATOM 2526 N N . ARG A 1 315 ? 0.792 26.188 12.781 1 97.75 315 ARG A N 1
ATOM 2527 C CA . ARG A 1 315 ? 2.125 26.5 12.273 1 97.75 315 ARG A CA 1
ATOM 2528 C C . ARG A 1 315 ? 2.354 25.859 10.906 1 97.75 315 ARG A C 1
ATOM 2530 O O . ARG A 1 315 ? 2.176 24.656 10.75 1 97.75 315 ARG A O 1
ATOM 2537 N N . ASN A 1 316 ? 2.705 26.688 9.938 1 95.88 316 ASN A N 1
ATOM 2538 C CA . ASN A 1 316 ? 2.988 26.234 8.578 1 95.88 316 ASN A CA 1
ATOM 2539 C C . ASN A 1 316 ? 4.488 26.062 8.344 1 95.88 316 ASN A C 1
ATOM 2541 O O . ASN A 1 316 ? 5.297 26.375 9.219 1 95.88 316 ASN A O 1
ATOM 2545 N N . SER A 1 317 ? 4.828 25.531 7.215 1 96.12 317 SER A N 1
ATOM 2546 C CA . SER A 1 317 ? 6.223 25.359 6.824 1 96.12 317 SER A CA 1
ATOM 2547 C C . SER A 1 317 ? 6.559 26.203 5.602 1 96.12 317 SER A C 1
ATOM 2549 O O . SER A 1 317 ? 7.242 25.734 4.688 1 96.12 317 SER A O 1
ATOM 2551 N N . TRP A 1 318 ? 6.004 27.391 5.574 1 93.69 318 TRP A N 1
ATOM 2552 C CA . TRP A 1 318 ? 6.227 28.281 4.445 1 93.69 318 TRP A CA 1
ATOM 2553 C C . TRP A 1 318 ? 7.113 29.453 4.852 1 93.69 318 TRP A C 1
ATOM 2555 O O . TRP A 1 318 ? 7.074 30.516 4.227 1 93.69 318 TRP A O 1
ATOM 2565 N N . GLY A 1 319 ? 7.832 29.297 5.984 1 92.62 319 GLY A N 1
ATOM 2566 C CA . GLY A 1 319 ? 8.719 30.344 6.461 1 92.62 319 GLY A CA 1
ATOM 2567 C C . GLY A 1 319 ? 8.031 31.312 7.398 1 92.62 319 GLY A C 1
ATOM 2568 O O . GLY A 1 319 ? 6.801 31.344 7.48 1 92.62 319 GLY A O 1
ATOM 2569 N N . ASN A 1 320 ? 8.867 32.125 8.109 1 92.5 320 ASN A N 1
ATOM 2570 C CA . ASN A 1 320 ? 8.344 33.031 9.133 1 92.5 320 ASN A CA 1
ATOM 2571 C C . ASN A 1 320 ? 7.793 34.312 8.508 1 92.5 320 ASN A C 1
ATOM 2573 O O . ASN A 1 320 ? 7.129 35.094 9.188 1 92.5 320 ASN A O 1
ATOM 2577 N N . HIS A 1 321 ? 7.938 34.531 7.246 1 91.12 321 HIS A N 1
ATOM 2578 C CA . HIS A 1 321 ? 7.43 35.719 6.57 1 91.12 321 HIS A CA 1
ATOM 2579 C C . HIS A 1 321 ? 5.977 35.531 6.141 1 91.12 321 HIS A C 1
ATOM 2581 O O . HIS A 1 321 ? 5.305 36.5 5.77 1 91.12 321 HIS A O 1
ATOM 2587 N N . TRP A 1 322 ? 5.613 34.281 6.152 1 91.69 322 TRP A N 1
ATOM 2588 C CA . TRP A 1 322 ? 4.246 33.969 5.754 1 91.69 322 TRP A CA 1
ATOM 2589 C C . TRP A 1 322 ? 3.291 34.094 6.938 1 91.69 322 TRP A C 1
ATOM 2591 O O . TRP A 1 322 ? 3.645 33.75 8.062 1 91.69 322 TRP A O 1
ATOM 2601 N N . GLY A 1 323 ? 2.01 34.594 6.656 1 92.62 323 GLY A N 1
ATOM 2602 C CA . GLY A 1 323 ? 1.051 34.719 7.742 1 92.62 323 GLY A CA 1
ATOM 2603 C C . GLY A 1 323 ? 1.539 35.625 8.859 1 92.62 323 GLY A C 1
ATOM 2604 O O . GLY A 1 323 ? 2.105 36.688 8.609 1 92.62 323 GLY A O 1
ATOM 2605 N N . LYS A 1 324 ? 1.181 35.25 10.055 1 91.94 324 LYS A N 1
ATOM 2606 C CA . LYS A 1 324 ? 1.722 35.938 11.234 1 91.94 324 LYS A CA 1
ATOM 2607 C C . LYS A 1 324 ? 2.92 35.156 11.797 1 91.94 324 LYS A C 1
ATOM 2609 O O . LYS A 1 324 ? 2.764 34.312 12.68 1 91.94 324 LYS A O 1
ATOM 2614 N N . ALA A 1 325 ? 4.062 35.438 11.32 1 93.06 325 ALA A N 1
ATOM 2615 C CA . ALA A 1 325 ? 5.309 34.812 11.742 1 93.06 325 ALA A CA 1
ATOM 2616 C C . ALA A 1 325 ? 5.258 33.312 11.523 1 93.06 325 ALA A C 1
ATOM 2618 O O . ALA A 1 325 ? 5.625 32.531 12.414 1 93.06 325 ALA A O 1
ATOM 2619 N N . GLY A 1 326 ? 4.613 32.875 10.445 1 95.19 326 GLY A N 1
ATOM 2620 C CA . GLY A 1 326 ? 4.57 31.469 10.078 1 95.19 326 GLY A CA 1
ATOM 2621 C C . GLY A 1 326 ? 3.336 30.766 10.594 1 95.19 326 GLY A C 1
ATOM 2622 O O . GLY A 1 326 ? 3.227 29.547 10.484 1 95.19 326 GLY A O 1
ATOM 2623 N N . HIS A 1 327 ? 2.361 31.594 11.164 1 95.81 327 HIS A N 1
ATOM 2624 C CA . HIS A 1 327 ? 1.197 30.984 11.797 1 95.81 327 HIS A CA 1
ATOM 2625 C C . HIS A 1 327 ? -0.099 31.5 11.172 1 95.81 327 HIS A C 1
ATOM 2627 O O . HIS A 1 327 ? -0.123 32.562 10.578 1 95.81 327 HIS A O 1
ATOM 2633 N N . ILE A 1 328 ? -1.101 30.734 11.273 1 96.38 328 ILE A N 1
ATOM 2634 C CA . ILE A 1 328 ? -2.465 31.078 10.891 1 96.38 328 ILE A CA 1
ATOM 2635 C C . ILE A 1 328 ? -3.449 30.5 11.906 1 96.38 328 ILE A C 1
ATOM 2637 O O . ILE A 1 328 ? -3.127 29.562 12.625 1 96.38 328 ILE A O 1
ATOM 2641 N N . CYS A 1 329 ? -4.57 31.141 12.062 1 96 329 CYS A N 1
ATOM 2642 C CA . CYS A 1 329 ? -5.578 30.688 13.008 1 96 329 CYS A CA 1
ATOM 2643 C C . CYS A 1 329 ? -6.797 30.125 12.281 1 96 329 CYS A C 1
ATOM 2645 O O . CYS A 1 329 ? -7.422 30.828 11.484 1 96 329 CYS A O 1
ATOM 2647 N N . LEU A 1 330 ? -7.141 28.875 12.5 1 97.31 330 LEU A N 1
ATOM 2648 C CA . LEU A 1 330 ? -8.305 28.234 11.898 1 97.31 330 LEU A CA 1
ATOM 2649 C C . LEU A 1 330 ? -9.453 28.156 12.906 1 97.31 330 LEU A C 1
ATOM 2651 O O . LEU A 1 330 ? -9.242 27.781 14.062 1 97.31 330 LEU A O 1
ATOM 2655 N N . SER A 1 331 ? -10.625 28.5 12.461 1 96.38 331 SER A N 1
ATOM 2656 C CA . SER A 1 331 ? -11.781 28.375 13.344 1 96.38 331 SER A CA 1
ATOM 2657 C C . SER A 1 331 ? -12.117 26.922 13.625 1 96.38 331 SER A C 1
ATOM 2659 O O . SER A 1 331 ? -11.719 26.031 12.867 1 96.38 331 SER A O 1
ATOM 2661 N N . GLU A 1 332 ? -12.781 26.719 14.734 1 96.81 332 GLU A N 1
ATOM 2662 C CA . GLU A 1 332 ? -13.25 25.375 15.023 1 96.81 332 GLU A CA 1
ATOM 2663 C C . GLU A 1 332 ? -14.094 24.828 13.883 1 96.81 332 GLU A C 1
ATOM 2665 O O . GLU A 1 332 ? -13.984 23.641 13.531 1 96.81 332 GLU A O 1
ATOM 2670 N N . ASP A 1 333 ? -14.93 25.656 13.305 1 97.19 333 ASP A N 1
ATOM 2671 C CA . ASP A 1 333 ? -15.773 25.234 12.195 1 97.19 333 ASP A CA 1
ATOM 2672 C C . ASP A 1 333 ? -14.93 24.828 10.992 1 97.19 333 ASP A C 1
ATOM 2674 O O . ASP A 1 333 ? -15.273 23.875 10.273 1 97.19 333 ASP A O 1
ATOM 2678 N N . TYR A 1 334 ? -13.883 25.531 10.742 1 98 334 TYR A N 1
ATOM 2679 C CA . TYR A 1 334 ? -12.984 25.172 9.648 1 98 334 TYR A CA 1
ATOM 2680 C C . TYR A 1 334 ? -12.383 23.781 9.883 1 98 334 TYR A C 1
ATOM 2682 O O . TYR A 1 334 ? -12.328 22.969 8.969 1 98 334 TYR A O 1
ATOM 2690 N N . LEU A 1 335 ? -11.906 23.5 11.102 1 98.44 335 LEU A N 1
ATOM 2691 C CA . LEU A 1 335 ? -11.344 22.203 11.414 1 98.44 335 LEU A CA 1
ATOM 2692 C C . LEU A 1 335 ? -12.398 21.109 11.25 1 98.44 335 LEU A C 1
ATOM 2694 O O . LEU A 1 335 ? -12.125 20.062 10.664 1 98.44 335 LEU A O 1
ATOM 2698 N N . ARG A 1 336 ? -13.578 21.391 11.758 1 98.56 336 ARG A N 1
ATOM 2699 C CA . ARG A 1 336 ? -14.664 20.406 11.664 1 98.56 336 ARG A CA 1
ATOM 2700 C C . ARG A 1 336 ? -14.938 20.031 10.211 1 98.56 336 ARG A C 1
ATOM 2702 O O . ARG A 1 336 ? -15.148 18.859 9.898 1 98.56 336 ARG A O 1
ATOM 2709 N N . LEU A 1 337 ? -14.891 20.984 9.352 1 98.5 337 LEU A N 1
ATOM 2710 C CA . LEU A 1 337 ? -15.344 20.797 7.977 1 98.5 337 LEU A CA 1
ATOM 2711 C C . LEU A 1 337 ? -14.211 20.297 7.094 1 98.5 337 LEU A C 1
ATOM 2713 O O . LEU A 1 337 ? -14.438 19.484 6.191 1 98.5 337 LEU A O 1
ATOM 2717 N N . LYS A 1 338 ? -12.961 20.703 7.352 1 98.44 338 LYS A N 1
ATOM 2718 C CA . LYS A 1 338 ? -11.938 20.578 6.32 1 98.44 338 LYS A CA 1
ATOM 2719 C C . LYS A 1 338 ? -10.805 19.672 6.777 1 98.44 338 LYS A C 1
ATOM 2721 O O . LYS A 1 338 ? -9.852 19.438 6.031 1 98.44 338 LYS A O 1
ATOM 2726 N N . THR A 1 339 ? -10.906 19.109 7.984 1 98.81 339 THR A N 1
ATOM 2727 C CA . THR A 1 339 ? -9.914 18.156 8.445 1 98.81 339 THR A CA 1
ATOM 2728 C C . THR A 1 339 ? -10.07 16.812 7.727 1 98.81 339 THR A C 1
ATOM 2730 O O . THR A 1 339 ? -11.18 16.312 7.586 1 98.81 339 THR A O 1
ATOM 2733 N N . ILE A 1 340 ? -8.984 16.344 7.246 1 98.69 340 ILE A N 1
ATOM 2734 C CA . ILE A 1 340 ? -8.945 14.992 6.684 1 98.69 340 ILE A CA 1
ATOM 2735 C C . ILE A 1 340 ? -8.445 14.008 7.738 1 98.69 340 ILE A C 1
ATOM 2737 O O . ILE A 1 340 ? -9.016 12.922 7.898 1 98.69 340 ILE A O 1
ATOM 2741 N N . ALA A 1 341 ? -7.398 14.383 8.422 1 98.81 341 ALA A N 1
ATOM 2742 C CA . ALA A 1 341 ? -6.828 13.523 9.453 1 98.81 341 ALA A CA 1
ATOM 2743 C C . ALA A 1 341 ? -6.09 14.352 10.508 1 98.81 341 ALA A C 1
ATOM 2745 O O . ALA A 1 341 ? -5.762 15.516 10.266 1 98.81 341 ALA A O 1
ATOM 2746 N N . ALA A 1 342 ? -5.934 13.781 11.656 1 98.94 342 ALA A N 1
ATOM 2747 C CA . ALA A 1 342 ? -5.125 14.328 12.742 1 98.94 342 ALA A CA 1
ATOM 2748 C C . ALA A 1 342 ? -4.242 13.25 13.359 1 98.94 342 ALA A C 1
ATOM 2750 O O . ALA A 1 342 ? -4.684 12.117 13.562 1 98.94 342 ALA A O 1
ATOM 2751 N N . VAL A 1 343 ? -3.039 13.586 13.547 1 98.88 343 VAL A N 1
ATOM 2752 C CA . VAL A 1 343 ? -2.104 12.688 14.219 1 98.88 343 VAL A CA 1
ATOM 2753 C C . VAL A 1 343 ? -1.74 13.258 15.586 1 98.88 343 VAL A C 1
ATOM 2755 O O . VAL A 1 343 ? -1.253 14.391 15.688 1 98.88 343 VAL A O 1
ATOM 2758 N N . ILE A 1 344 ? -2.012 12.492 16.672 1 98.62 344 ILE A N 1
ATOM 2759 C CA . ILE A 1 344 ? -1.92 12.961 18.047 1 98.62 344 ILE A CA 1
ATOM 2760 C C . ILE A 1 344 ? -1.131 11.953 18.875 1 98.62 344 ILE A C 1
ATOM 2762 O O . ILE A 1 344 ? -1.287 10.742 18.719 1 98.62 344 ILE A O 1
ATOM 2766 N N . SER A 1 345 ? -0.274 12.469 19.766 1 97.94 345 SER A N 1
ATOM 2767 C CA . SER A 1 345 ? 0.388 11.578 20.703 1 97.94 345 SER A CA 1
ATOM 2768 C C . SER A 1 345 ? -0.627 10.773 21.516 1 97.94 345 SER A C 1
ATOM 2770 O O . SER A 1 345 ? -1.617 11.328 22 1 97.94 345 SER A O 1
ATOM 2772 N N . LYS A 1 346 ? -0.35 9.484 21.672 1 97.19 346 LYS A N 1
ATOM 2773 C CA . LYS A 1 346 ? -1.272 8.648 22.438 1 97.19 346 LYS A CA 1
ATOM 2774 C C . LYS A 1 346 ? -1.328 9.078 23.906 1 97.19 346 LYS A C 1
ATOM 2776 O O . LYS A 1 346 ? -2.312 8.812 24.594 1 97.19 346 LYS A O 1
ATOM 2781 N N . GLU A 1 347 ? -0.373 9.711 24.344 1 94.94 347 GLU A N 1
ATOM 2782 C CA . GLU A 1 347 ? -0.359 10.25 25.703 1 94.94 347 GLU A CA 1
ATOM 2783 C C . GLU A 1 347 ? -1.478 11.266 25.906 1 94.94 347 GLU A C 1
ATOM 2785 O O . GLU A 1 347 ? -1.995 11.414 27.016 1 94.94 347 GLU A O 1
ATOM 2790 N N . ALA A 1 348 ? -1.777 11.922 24.828 1 94.75 348 ALA A N 1
ATOM 2791 C CA . ALA A 1 348 ? -2.797 12.961 24.906 1 94.75 348 ALA A CA 1
ATOM 2792 C C . ALA A 1 348 ? -4.199 12.359 24.875 1 94.75 348 ALA A C 1
ATOM 2794 O O . ALA A 1 348 ? -5.184 13.062 25.125 1 94.75 348 ALA A O 1
ATOM 2795 N N . LEU A 1 349 ? -4.336 11.117 24.547 1 92.19 349 LEU A N 1
ATOM 2796 C CA . LEU A 1 349 ? -5.633 10.461 24.406 1 92.19 349 LEU A CA 1
ATOM 2797 C C . LEU A 1 349 ? -6.016 9.719 25.672 1 92.19 349 LEU A C 1
ATOM 2799 O O . LEU A 1 349 ? -7.125 9.195 25.781 1 92.19 349 LEU A O 1
ATOM 2803 N N . ARG A 1 350 ? -5.121 9.523 26.578 1 79.56 350 ARG A N 1
ATOM 2804 C CA . ARG A 1 350 ? -5.383 8.875 27.859 1 79.56 350 ARG A CA 1
ATOM 2805 C C . ARG A 1 350 ? -6.129 9.812 28.797 1 79.56 350 ARG A C 1
ATOM 2807 O O . ARG A 1 350 ? -5.984 11.031 28.719 1 79.56 350 ARG A O 1
ATOM 2814 N N . MET B 1 1 ? -56.469 -50.156 20.344 1 22.52 1 MET B N 1
ATOM 2815 C CA . MET B 1 1 ? -55.875 -50.531 19.062 1 22.52 1 MET B CA 1
ATOM 2816 C C . MET B 1 1 ? -54.594 -49.75 18.797 1 22.52 1 MET B C 1
ATOM 2818 O O . MET B 1 1 ? -54.625 -48.5 18.703 1 22.52 1 MET B O 1
ATOM 2822 N N . LYS B 1 2 ? -53.469 -50.25 19.422 1 29.83 2 LYS B N 1
ATOM 2823 C CA . LYS B 1 2 ? -52.062 -49.938 19.625 1 29.83 2 LYS B CA 1
ATOM 2824 C C . LYS B 1 2 ? -51.375 -49.719 18.281 1 29.83 2 LYS B C 1
ATOM 2826 O O . LYS B 1 2 ? -51.156 -50.688 17.531 1 29.83 2 LYS B O 1
ATOM 2831 N N . ASN B 1 3 ? -51.625 -48.594 17.547 1 24.55 3 ASN B N 1
ATOM 2832 C CA . ASN B 1 3 ? -51.125 -48.312 16.203 1 24.55 3 ASN B CA 1
ATOM 2833 C C . ASN B 1 3 ? -49.625 -48.344 16.141 1 24.55 3 ASN B C 1
ATOM 2835 O O . ASN B 1 3 ? -48.938 -47.625 16.875 1 24.55 3 ASN B O 1
ATOM 2839 N N . LYS B 1 4 ? -49.031 -49.5 15.859 1 30.05 4 LYS B N 1
ATOM 2840 C CA . LYS B 1 4 ? -47.625 -49.812 15.648 1 30.05 4 LYS B CA 1
ATOM 2841 C C . LYS B 1 4 ? -47 -48.906 14.602 1 30.05 4 LYS B C 1
ATOM 2843 O O . LYS B 1 4 ? -47.469 -48.844 13.453 1 30.05 4 LYS B O 1
ATOM 2848 N N . ILE B 1 5 ? -46.5 -47.719 14.984 1 34.03 5 ILE B N 1
ATOM 2849 C CA . ILE B 1 5 ? -45.812 -46.75 14.156 1 34.03 5 ILE B CA 1
ATOM 2850 C C . ILE B 1 5 ? -44.625 -47.406 13.492 1 34.03 5 ILE B C 1
ATOM 2852 O O . ILE B 1 5 ? -43.719 -47.906 14.172 1 34.03 5 ILE B O 1
ATOM 2856 N N . ILE B 1 6 ? -44.75 -48.094 12.344 1 33.28 6 ILE B N 1
ATOM 2857 C CA . ILE B 1 6 ? -43.656 -48.688 11.555 1 33.28 6 ILE B CA 1
ATOM 2858 C C . ILE B 1 6 ? -42.656 -47.625 11.18 1 33.28 6 ILE B C 1
ATOM 2860 O O . ILE B 1 6 ? -43 -46.625 10.523 1 33.28 6 ILE B O 1
ATOM 2864 N N . ILE B 1 7 ? -41.562 -47.438 11.969 1 32.88 7 ILE B N 1
ATOM 2865 C CA . ILE B 1 7 ? -40.438 -46.562 11.766 1 32.88 7 ILE B CA 1
ATOM 2866 C C . ILE B 1 7 ? -39.625 -47 10.539 1 32.88 7 ILE B C 1
ATOM 2868 O O . ILE B 1 7 ? -39.094 -48.094 10.516 1 32.88 7 ILE B O 1
ATOM 2872 N N . THR B 1 8 ? -40.125 -46.812 9.32 1 31.55 8 THR B N 1
ATOM 2873 C CA . THR B 1 8 ? -39.344 -47.125 8.141 1 31.55 8 THR B CA 1
ATOM 2874 C C . THR B 1 8 ? -38 -46.375 8.148 1 31.55 8 THR B C 1
ATOM 2876 O O . THR B 1 8 ? -38 -45.156 8.211 1 31.55 8 THR B O 1
ATOM 2879 N N . ILE B 1 9 ? -36.938 -47 8.57 1 31.81 9 ILE B N 1
ATOM 2880 C CA . ILE B 1 9 ? -35.562 -46.562 8.586 1 31.81 9 ILE B CA 1
ATOM 2881 C C . ILE B 1 9 ? -35.062 -46.312 7.156 1 31.81 9 ILE B C 1
ATOM 2883 O O . ILE B 1 9 ? -35.031 -47.219 6.332 1 31.81 9 ILE B O 1
ATOM 2887 N N . LEU B 1 10 ? -35.375 -45.156 6.496 1 31.58 10 LEU B N 1
ATOM 2888 C CA . LEU B 1 10 ? -34.812 -44.812 5.191 1 31.58 10 LEU B CA 1
ATOM 2889 C C . LEU B 1 10 ? -33.281 -44.781 5.238 1 31.58 10 LEU B C 1
ATOM 2891 O O . LEU B 1 10 ? -32.719 -44 6.008 1 31.58 10 LEU B O 1
ATOM 2895 N N . THR B 1 11 ? -32.594 -45.875 4.918 1 28.44 11 THR B N 1
ATOM 2896 C CA . THR B 1 11 ? -31.156 -45.969 4.746 1 28.44 11 THR B CA 1
ATOM 2897 C C . THR B 1 11 ? -30.672 -45 3.682 1 28.44 11 THR B C 1
ATOM 2899 O O . THR B 1 11 ? -31.062 -45.094 2.518 1 28.44 11 THR B O 1
ATOM 2902 N N . LEU B 1 12 ? -30.391 -43.75 4.055 1 30.62 12 LEU B N 1
ATOM 2903 C CA . LEU B 1 12 ? -29.766 -42.75 3.184 1 30.62 12 LEU B CA 1
ATOM 2904 C C . LEU B 1 12 ? -28.438 -43.281 2.645 1 30.62 12 LEU B C 1
ATOM 2906 O O . LEU B 1 12 ? -27.516 -43.562 3.412 1 30.62 12 LEU B O 1
ATOM 2910 N N . CYS B 1 13 ? -28.422 -44 1.476 1 29.02 13 CYS B N 1
ATOM 2911 C CA . CYS B 1 13 ? -27.25 -44.406 0.711 1 29.02 13 CYS B CA 1
ATOM 2912 C C . CYS B 1 13 ? -26.375 -43.188 0.415 1 29.02 13 CYS B C 1
ATOM 2914 O O . CYS B 1 13 ? -26.797 -42.281 -0.287 1 29.02 13 CYS B O 1
ATOM 2916 N N . ILE B 1 14 ? -25.516 -42.875 1.347 1 32.03 14 ILE B N 1
ATOM 2917 C CA . ILE B 1 14 ? -24.453 -41.906 1.106 1 32.03 14 ILE B CA 1
ATOM 2918 C C . ILE B 1 14 ? -23.641 -42.344 -0.11 1 32.03 14 ILE B C 1
ATOM 2920 O O . ILE B 1 14 ? -23.016 -43.406 -0.103 1 32.03 14 ILE B O 1
ATOM 2924 N N . CYS B 1 15 ? -24.078 -42.031 -1.343 1 30.69 15 CYS B N 1
ATOM 2925 C CA . CYS B 1 15 ? -23.25 -42.125 -2.537 1 30.69 15 CYS B CA 1
ATOM 2926 C C . CYS B 1 15 ? -21.891 -41.469 -2.316 1 30.69 15 CYS B C 1
ATOM 2928 O O . CYS B 1 15 ? -21.812 -40.25 -2.145 1 30.69 15 CYS B O 1
ATOM 2930 N N . SER B 1 16 ? -21.016 -42.188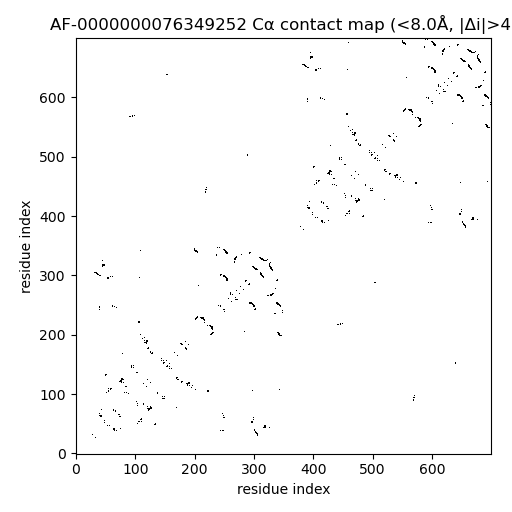 -1.695 1 30.77 16 SER B N 1
ATOM 2931 C CA . SER B 1 16 ? -19.609 -41.812 -1.714 1 30.77 16 SER B CA 1
ATOM 2932 C C . SER B 1 16 ? -19.125 -41.531 -3.137 1 30.77 16 SER B C 1
ATOM 2934 O O . SER B 1 16 ? -19.078 -42.469 -3.959 1 30.77 16 SER B O 1
ATOM 2936 N N . CYS B 1 17 ? -19.516 -40.469 -3.75 1 30.97 17 CYS B N 1
ATOM 2937 C CA . CYS B 1 17 ? -18.797 -40.125 -4.98 1 30.97 17 CYS B CA 1
ATOM 2938 C C . CYS B 1 17 ? -17.297 -40.25 -4.797 1 30.97 17 CYS B C 1
ATOM 2940 O O . CYS B 1 17 ? -16.688 -39.438 -4.078 1 30.97 17 CYS B O 1
ATOM 2942 N N . GLN B 1 18 ? -16.797 -41.469 -4.871 1 29.34 18 GLN B N 1
ATOM 2943 C CA . GLN B 1 18 ? -15.375 -41.656 -5.082 1 29.34 18 GLN B CA 1
ATOM 2944 C C . GLN B 1 18 ? -14.867 -40.812 -6.242 1 29.34 18 GLN B C 1
ATOM 2946 O O . GLN B 1 18 ? -15.281 -41.031 -7.391 1 29.34 18 GLN B O 1
ATOM 2951 N N . TYR B 1 19 ? -14.703 -39.562 -6.027 1 29.3 19 TYR B N 1
ATOM 2952 C CA . TYR B 1 19 ? -13.953 -38.812 -7.031 1 29.3 19 TYR B CA 1
ATOM 2953 C C . TYR B 1 19 ? -12.68 -39.562 -7.418 1 29.3 19 TYR B C 1
ATOM 2955 O O . TYR B 1 19 ? -11.828 -39.812 -6.566 1 29.3 19 TYR B O 1
ATOM 2963 N N . LYS B 1 20 ? -12.82 -40.406 -8.453 1 32.06 20 LYS B N 1
ATOM 2964 C CA . LYS B 1 20 ? -11.656 -41.031 -9.062 1 32.06 20 LYS B CA 1
ATOM 2965 C C . LYS B 1 20 ? -10.578 -40 -9.383 1 32.06 20 LYS B C 1
ATOM 2967 O O . LYS B 1 20 ? -10.844 -39.031 -10.094 1 32.06 20 LYS B O 1
ATOM 2972 N N . SER B 1 21 ? -9.57 -39.938 -8.555 1 30.64 21 SER B N 1
ATOM 2973 C CA . SER B 1 21 ? -8.344 -39.219 -8.898 1 30.64 21 SER B CA 1
ATOM 2974 C C . SER B 1 21 ? -7.84 -39.625 -10.281 1 30.64 21 SER B C 1
ATOM 2976 O O . SER B 1 21 ? -7.617 -40.812 -10.539 1 30.64 21 SER B O 1
ATOM 2978 N N . SER B 1 22 ? -8.398 -39.125 -11.32 1 30.44 22 SER B N 1
ATOM 2979 C CA . SER B 1 22 ? -7.75 -39.406 -12.594 1 30.44 22 SER B CA 1
ATOM 2980 C C . SER B 1 22 ? -6.25 -39.156 -12.523 1 30.44 22 SER B C 1
ATOM 2982 O O . SER B 1 22 ? -5.832 -38.031 -12.195 1 30.44 22 SER B O 1
ATOM 2984 N N . HIS B 1 23 ? -5.473 -40.188 -12.234 1 33.59 23 HIS B N 1
ATOM 2985 C CA . HIS B 1 23 ? -4.027 -40.156 -12.43 1 33.59 23 HIS B CA 1
ATOM 2986 C C . HIS B 1 23 ? -3.666 -39.75 -13.844 1 33.59 23 HIS B C 1
ATOM 2988 O O . HIS B 1 23 ? -4.012 -40.406 -14.812 1 33.59 23 HIS B O 1
ATOM 2994 N N . THR B 1 24 ? -3.82 -38.531 -14.156 1 33.53 24 THR B N 1
ATOM 2995 C CA . THR B 1 24 ? -3.32 -38.094 -15.453 1 33.53 24 THR B CA 1
ATOM 2996 C C . THR B 1 24 ? -1.827 -38.375 -15.586 1 33.53 24 THR B C 1
ATOM 2998 O O . THR B 1 24 ? -1.015 -37.844 -14.836 1 33.53 24 THR B O 1
ATOM 3001 N N . SER B 1 25 ? -1.465 -39.625 -16.016 1 32.41 25 SER B N 1
ATOM 3002 C CA . SER B 1 25 ? -0.099 -39.969 -16.391 1 32.41 25 SER B CA 1
ATOM 3003 C C . SER B 1 25 ? 0.43 -39.094 -17.5 1 32.41 25 SER B C 1
ATOM 3005 O O . SER B 1 25 ? -0.263 -38.844 -18.484 1 32.41 25 SER B O 1
ATOM 3007 N N . CYS B 1 26 ? 1.228 -38.062 -17.188 1 38.62 26 CYS B N 1
ATOM 3008 C CA . CYS B 1 26 ? 2.006 -37.469 -18.266 1 38.62 26 CYS B CA 1
ATOM 3009 C C . CYS B 1 26 ? 2.555 -38.562 -19.203 1 38.62 26 CYS B C 1
ATOM 3011 O O . CYS B 1 26 ? 3.111 -39.562 -18.75 1 38.62 26 CYS B O 1
ATOM 3013 N N . ASN B 1 27 ? 2.029 -38.781 -20.328 1 36.31 27 ASN B N 1
ATOM 3014 C CA . ASN B 1 27 ? 2.492 -39.781 -21.312 1 36.31 27 ASN B CA 1
ATOM 3015 C C . ASN B 1 27 ? 4.016 -39.781 -21.406 1 36.31 27 ASN B C 1
ATOM 3017 O O . ASN B 1 27 ? 4.629 -38.781 -21.766 1 36.31 27 ASN B O 1
ATOM 3021 N N . THR B 1 28 ? 4.68 -40.594 -20.484 1 37.72 28 THR B N 1
ATOM 3022 C CA . THR B 1 28 ? 6.113 -40.844 -20.594 1 37.72 28 THR B CA 1
ATOM 3023 C C . THR B 1 28 ? 6.457 -41.469 -21.938 1 37.72 28 THR B C 1
ATOM 3025 O O . THR B 1 28 ? 5.816 -42.438 -22.359 1 37.72 28 THR B O 1
ATOM 3028 N N . PRO B 1 29 ? 7.188 -40.875 -22.719 1 35.78 29 PRO B N 1
ATOM 3029 C CA . PRO B 1 29 ? 7.707 -41.781 -23.719 1 35.78 29 PRO B CA 1
ATOM 3030 C C . PRO B 1 29 ? 8.242 -43.094 -23.125 1 35.78 29 PRO B C 1
ATOM 3032 O O . PRO B 1 29 ? 8.57 -43.125 -21.938 1 35.78 29 PRO B O 1
ATOM 3035 N N . GLN B 1 30 ? 8.391 -44.312 -23.812 1 38.12 30 GLN B N 1
ATOM 3036 C CA . GLN B 1 30 ? 8.727 -45.688 -23.469 1 38.12 30 GLN B CA 1
ATOM 3037 C C . GLN B 1 30 ? 9.82 -45.75 -22.406 1 38.12 30 GLN B C 1
ATOM 3039 O O . GLN B 1 30 ? 9.766 -46.562 -21.5 1 38.12 30 GLN B O 1
ATOM 3044 N N . GLY B 1 31 ? 11.047 -45.125 -22.594 1 40.62 31 GLY B N 1
ATOM 3045 C CA . GLY B 1 31 ? 12.266 -45.469 -21.859 1 40.62 31 GLY B CA 1
ATOM 3046 C C . GLY B 1 31 ? 12.406 -44.719 -20.547 1 40.62 31 GLY B C 1
ATOM 3047 O O . GLY B 1 31 ? 13.383 -44.906 -19.828 1 40.62 31 GLY B O 1
ATOM 3048 N N . SER B 1 32 ? 11.859 -43.562 -20.344 1 45.16 32 SER B N 1
ATOM 3049 C CA . SER B 1 32 ? 12.195 -42.781 -19.156 1 45.16 32 SER B CA 1
ATOM 3050 C C . SER B 1 32 ? 11.344 -43.188 -17.953 1 45.16 32 SER B C 1
ATOM 3052 O O . SER B 1 32 ? 10.156 -43.5 -18.109 1 45.16 32 SER B O 1
ATOM 3054 N N . VAL B 1 33 ? 11.961 -43.906 -16.906 1 45.25 33 VAL B N 1
ATOM 3055 C CA . VAL B 1 33 ? 11.32 -44.344 -15.68 1 45.25 33 VAL B CA 1
ATOM 3056 C C . VAL B 1 33 ? 10.742 -43.156 -14.938 1 45.25 33 VAL B C 1
ATOM 3058 O O . VAL B 1 33 ? 11.469 -42.25 -14.531 1 45.25 33 VAL B O 1
ATOM 3061 N N . VAL B 1 34 ? 9.602 -42.688 -15.266 1 51.72 34 VAL B N 1
ATOM 3062 C CA . VAL B 1 34 ? 8.891 -41.688 -14.461 1 51.72 34 VAL B CA 1
ATOM 3063 C C . VAL B 1 34 ? 8.406 -42.344 -13.164 1 51.72 34 VAL B C 1
ATOM 3065 O O . VAL B 1 34 ? 7.664 -43.344 -13.195 1 51.72 34 VAL B O 1
ATOM 3068 N N . GLN B 1 35 ? 9.266 -42.312 -12.031 1 53.06 35 GLN B N 1
ATOM 3069 C CA . GLN B 1 35 ? 8.719 -42.688 -10.734 1 53.06 35 GLN B CA 1
ATOM 3070 C C . GLN B 1 35 ? 7.703 -41.688 -10.234 1 53.06 35 GLN B C 1
ATOM 3072 O O . GLN B 1 35 ? 8.023 -40.5 -10.078 1 53.06 35 GLN B O 1
ATOM 3077 N N . GLU B 1 36 ? 6.453 -42 -10.453 1 54.25 36 GLU B N 1
ATOM 3078 C CA . GLU B 1 36 ? 5.289 -41.156 -10.203 1 54.25 36 GLU B CA 1
ATOM 3079 C C . GLU B 1 36 ? 5.125 -40.875 -8.711 1 54.25 36 GLU B C 1
ATOM 3081 O O . GLU B 1 36 ? 5.195 -41.781 -7.891 1 54.25 36 GLU B O 1
ATOM 3086 N N . THR B 1 37 ? 5.508 -39.625 -8.234 1 62.78 37 THR B N 1
ATOM 3087 C CA . THR B 1 37 ? 5.105 -39.188 -6.902 1 62.78 37 THR B CA 1
ATOM 3088 C C . THR B 1 37 ? 3.609 -38.906 -6.859 1 62.78 37 THR B C 1
ATOM 3090 O O . THR B 1 37 ? 2.996 -38.625 -7.887 1 62.78 37 THR B O 1
ATOM 3093 N N . LYS B 1 38 ? 2.971 -39.188 -5.707 1 74.94 38 LYS B N 1
ATOM 3094 C CA . LYS B 1 38 ? 1.577 -38.906 -5.363 1 74.94 38 LYS B CA 1
ATOM 3095 C C . LYS B 1 38 ? 1.223 -37.438 -5.605 1 74.94 38 LYS B C 1
ATOM 3097 O O . LYS B 1 38 ? 1.912 -36.562 -5.121 1 74.94 38 LYS B O 1
ATOM 3102 N N . LEU B 1 39 ? 0.292 -37.281 -6.512 1 91.69 39 LEU B N 1
ATOM 3103 C CA . LEU B 1 39 ? -0.297 -36 -6.801 1 91.69 39 LEU B CA 1
ATOM 3104 C C . LEU B 1 39 ? -1.335 -35.625 -5.75 1 91.69 39 LEU B C 1
ATOM 3106 O O . LEU B 1 39 ? -2.115 -36.469 -5.312 1 91.69 39 LEU B O 1
ATOM 3110 N N . ILE B 1 40 ? -1.244 -34.5 -5.316 1 95.75 40 ILE B N 1
ATOM 3111 C CA . ILE B 1 40 ? -2.242 -33.938 -4.414 1 95.75 40 ILE B CA 1
ATOM 3112 C C . ILE B 1 40 ? -3.598 -33.875 -5.117 1 95.75 40 ILE B C 1
ATOM 3114 O O . ILE B 1 40 ? -3.68 -33.5 -6.293 1 95.75 40 ILE B O 1
ATOM 3118 N N . SER B 1 41 ? -4.641 -34.312 -4.414 1 95.44 41 SER B N 1
ATOM 3119 C CA . SER B 1 41 ? -5.988 -34.25 -4.965 1 95.44 41 SER B CA 1
ATOM 3120 C C . SER B 1 41 ? -6.457 -32.812 -5.094 1 95.44 41 SER B C 1
ATOM 3122 O O . SER B 1 41 ? -6.195 -31.984 -4.219 1 95.44 41 SER B O 1
ATOM 3124 N N . THR B 1 42 ? -7.109 -32.531 -6.23 1 95.94 42 THR B N 1
ATOM 3125 C CA . THR B 1 42 ? -7.508 -31.141 -6.492 1 95.94 42 THR B CA 1
ATOM 3126 C C . THR B 1 42 ? -8.961 -31.078 -6.941 1 95.94 42 THR B C 1
ATOM 3128 O O . THR B 1 42 ? -9.555 -32.094 -7.305 1 95.94 42 THR B O 1
ATOM 3131 N N . THR B 1 43 ? -9.602 -29.938 -6.812 1 93.12 43 THR B N 1
ATOM 3132 C CA . THR B 1 43 ? -10.828 -29.641 -7.543 1 93.12 43 THR B CA 1
ATOM 3133 C C . THR B 1 43 ? -10.562 -29.578 -9.047 1 93.12 43 THR B C 1
ATOM 3135 O O . THR B 1 43 ? -9.406 -29.594 -9.477 1 93.12 43 THR B O 1
ATOM 3138 N N . PRO B 1 44 ? -11.633 -29.562 -9.836 1 91.75 44 PRO B N 1
ATOM 3139 C CA . PRO B 1 44 ? -11.414 -29.453 -11.281 1 91.75 44 PRO B CA 1
ATOM 3140 C C . PRO B 1 44 ? -10.641 -28.203 -11.68 1 91.75 44 PRO B C 1
ATOM 3142 O O . PRO B 1 44 ? -10.727 -27.188 -10.992 1 91.75 44 PRO B O 1
ATOM 3145 N N . VAL B 1 45 ? -9.898 -28.328 -12.773 1 95.06 45 VAL B N 1
ATOM 3146 C CA . VAL B 1 45 ? -9.148 -27.203 -13.312 1 95.06 45 VAL B CA 1
ATOM 3147 C C . VAL B 1 45 ? -10.117 -26.109 -13.766 1 95.06 45 VAL B C 1
ATOM 3149 O O . VAL B 1 45 ? -11.062 -26.391 -14.516 1 95.06 45 VAL B O 1
ATOM 3152 N N . LYS B 1 46 ? -9.906 -24.938 -13.273 1 92.69 46 LYS B N 1
ATOM 3153 C CA . LYS B 1 46 ? -10.719 -23.797 -13.68 1 92.69 46 LYS B CA 1
ATOM 3154 C C . LYS B 1 46 ? -10.094 -23.078 -14.883 1 92.69 46 LYS B C 1
ATOM 3156 O O . LYS B 1 46 ? -8.969 -23.391 -15.281 1 92.69 46 LYS B O 1
ATOM 3161 N N . ASN B 1 47 ? -10.875 -22.25 -15.484 1 93.62 47 ASN B N 1
ATOM 3162 C CA . ASN B 1 47 ? -10.445 -21.469 -16.656 1 93.62 47 ASN B CA 1
ATOM 3163 C C . ASN B 1 47 ? -10.672 -19.984 -16.438 1 93.62 47 ASN B C 1
ATOM 3165 O O . ASN B 1 47 ? -11.805 -19.5 -16.5 1 93.62 47 ASN B O 1
ATOM 3169 N N . GLN B 1 48 ? -9.594 -19.203 -16.297 1 93.31 48 GLN B N 1
ATOM 3170 C CA . GLN B 1 48 ? -9.695 -17.766 -16.047 1 93.31 48 GLN B CA 1
ATOM 3171 C C . GLN B 1 48 ? -9.938 -17 -17.328 1 93.31 48 GLN B C 1
ATOM 3173 O O . GLN B 1 48 ? -10.289 -15.812 -17.297 1 93.31 48 GLN B O 1
ATOM 3178 N N . GLY B 1 49 ? -9.742 -17.688 -18.438 1 91.12 49 GLY B N 1
ATOM 3179 C CA . GLY B 1 49 ? -9.836 -16.969 -19.703 1 91.12 49 GLY B CA 1
ATOM 3180 C C . GLY B 1 49 ? -8.805 -15.875 -19.844 1 91.12 49 GLY B C 1
ATOM 3181 O O . GLY B 1 49 ? -7.613 -16.094 -19.609 1 91.12 49 GLY B O 1
ATOM 3182 N N . LYS B 1 50 ? -9.258 -14.711 -20.297 1 90.19 50 LYS B N 1
ATOM 3183 C CA . LYS B 1 50 ? -8.359 -13.586 -20.516 1 90.19 50 LYS B CA 1
ATOM 3184 C C . LYS B 1 50 ? -8.266 -12.711 -19.266 1 90.19 50 LYS B C 1
ATOM 3186 O O . LYS B 1 50 ? -7.637 -11.648 -19.297 1 90.19 50 LYS B O 1
ATOM 3191 N N . SER B 1 51 ? -8.891 -13.172 -18.172 1 94.12 51 SER B N 1
ATOM 3192 C CA . SER B 1 51 ? -8.914 -12.367 -16.953 1 94.12 51 SER B CA 1
ATOM 3193 C C . SER B 1 51 ? -7.52 -12.234 -16.359 1 94.12 51 SER B C 1
ATOM 3195 O O . SER B 1 51 ? -6.742 -13.195 -16.359 1 94.12 51 SER B O 1
ATOM 3197 N N . PRO B 1 52 ? -7.168 -11.078 -15.883 1 96.44 52 PRO B N 1
ATOM 3198 C CA . PRO B 1 52 ? -5.879 -10.898 -15.211 1 96.44 52 PRO B CA 1
ATOM 3199 C C . PRO B 1 52 ? -5.895 -11.391 -13.766 1 96.44 52 PRO B C 1
ATOM 3201 O O . PRO B 1 52 ? -5.266 -10.781 -12.898 1 96.44 52 PRO B O 1
ATOM 3204 N N . LEU B 1 53 ? -6.676 -12.453 -13.461 1 97.62 53 LEU B N 1
ATOM 3205 C CA . LEU B 1 53 ? -6.922 -12.883 -12.094 1 97.62 53 LEU B CA 1
ATOM 3206 C C . LEU B 1 53 ? -6.219 -14.203 -11.805 1 97.62 53 LEU B C 1
ATOM 3208 O O . LEU B 1 53 ? -6.668 -14.984 -10.961 1 97.62 53 LEU B O 1
ATOM 3212 N N . CYS B 1 54 ? -5.137 -14.5 -12.539 1 97.88 54 CYS B N 1
ATOM 3213 C CA . CYS B 1 54 ? -4.43 -15.75 -12.312 1 97.88 54 CYS B CA 1
ATOM 3214 C C . CYS B 1 54 ? -4.043 -15.906 -10.852 1 97.88 54 CYS B C 1
ATOM 3216 O O . CYS B 1 54 ? -4.059 -17.016 -10.312 1 97.88 54 CYS B O 1
ATOM 3218 N N . TRP B 1 55 ? -3.709 -14.781 -10.195 1 98.69 55 TRP B N 1
ATOM 3219 C CA . TRP B 1 55 ? -3.338 -14.797 -8.781 1 98.69 55 TRP B CA 1
ATOM 3220 C C . TRP B 1 55 ? -4.492 -15.297 -7.922 1 98.69 55 TRP B C 1
ATOM 3222 O O . TRP B 1 55 ? -4.289 -16.078 -6.988 1 98.69 55 TRP B O 1
ATOM 3232 N N . ALA B 1 56 ? -5.656 -14.898 -8.211 1 98.56 56 ALA B N 1
ATOM 3233 C CA . ALA B 1 56 ? -6.832 -15.305 -7.449 1 98.56 56 ALA B CA 1
ATOM 3234 C C . ALA B 1 56 ? -7.199 -16.75 -7.738 1 98.56 56 ALA B C 1
ATOM 3236 O O . ALA B 1 56 ? -7.477 -17.531 -6.82 1 98.56 56 ALA B O 1
ATOM 3237 N N . TYR B 1 57 ? -7.176 -17.141 -9.016 1 97.94 57 TYR B N 1
ATOM 3238 C CA . TYR B 1 57 ? -7.5 -18.516 -9.406 1 97.94 57 TYR B CA 1
ATOM 3239 C C . TYR B 1 57 ? -6.531 -19.5 -8.766 1 97.94 57 TYR B C 1
ATOM 3241 O O . TYR B 1 57 ? -6.953 -20.531 -8.211 1 97.94 57 TYR B O 1
ATOM 3249 N N . ALA B 1 58 ? -5.289 -19.188 -8.828 1 98.62 58 ALA B N 1
ATOM 3250 C CA . ALA B 1 58 ? -4.277 -20.125 -8.344 1 98.62 58 ALA B CA 1
ATOM 3251 C C . ALA B 1 58 ? -4.32 -20.25 -6.824 1 98.62 58 ALA B C 1
ATOM 3253 O O . ALA B 1 58 ? -4.219 -21.344 -6.277 1 98.62 58 ALA B O 1
ATOM 3254 N N . MET B 1 59 ? -4.418 -19.125 -6.148 1 98.69 59 MET B N 1
ATOM 3255 C CA . MET B 1 59 ? -4.434 -19.188 -4.691 1 98.69 59 MET B CA 1
ATOM 3256 C C . MET B 1 59 ? -5.691 -19.875 -4.184 1 98.69 59 MET B C 1
ATOM 3258 O O . MET B 1 59 ? -5.641 -20.625 -3.203 1 98.69 59 MET B O 1
ATOM 3262 N N . LEU B 1 60 ? -6.824 -19.625 -4.824 1 98.25 60 LEU B N 1
ATOM 3263 C CA . LEU B 1 60 ? -8.039 -20.344 -4.453 1 98.25 60 LEU B CA 1
ATOM 3264 C C . LEU B 1 60 ? -7.867 -21.844 -4.688 1 98.25 60 LEU B C 1
ATOM 3266 O O . LEU B 1 60 ? -8.281 -22.656 -3.861 1 98.25 60 LEU B O 1
ATOM 3270 N N . ALA B 1 61 ? -7.301 -22.188 -5.824 1 98.06 61 ALA B N 1
ATOM 3271 C CA . ALA B 1 61 ? -7.039 -23.594 -6.102 1 98.06 61 ALA B CA 1
ATOM 3272 C C . ALA B 1 61 ? -6.18 -24.219 -5.008 1 98.06 61 ALA B C 1
ATOM 3274 O O . ALA B 1 61 ? -6.441 -25.344 -4.566 1 98.06 61 ALA B O 1
ATOM 3275 N N . THR B 1 62 ? -5.227 -23.5 -4.555 1 98.56 62 THR B N 1
ATOM 3276 C CA . THR B 1 62 ? -4.332 -23.969 -3.502 1 98.56 62 THR B CA 1
ATOM 3277 C C . THR B 1 62 ? -5.102 -24.203 -2.205 1 98.56 62 THR B C 1
ATOM 3279 O O . THR B 1 62 ? -4.938 -25.25 -1.563 1 98.56 62 THR B O 1
ATOM 3282 N N . MET B 1 63 ? -5.953 -23.281 -1.854 1 97.75 63 MET B N 1
ATOM 3283 C CA . MET B 1 63 ? -6.773 -23.438 -0.654 1 97.75 63 MET B CA 1
ATOM 3284 C C . MET B 1 63 ? -7.711 -24.625 -0.776 1 97.75 63 MET B C 1
ATOM 3286 O O . MET B 1 63 ? -7.867 -25.406 0.172 1 97.75 63 MET B O 1
ATOM 3290 N N . GLU B 1 64 ? -8.297 -24.781 -1.922 1 97.56 64 GLU B N 1
ATOM 3291 C CA . GLU B 1 64 ? -9.227 -25.891 -2.158 1 97.56 64 GLU B CA 1
ATOM 3292 C C . GLU B 1 64 ? -8.523 -27.234 -2.049 1 97.56 64 GLU B C 1
ATOM 3294 O O . GLU B 1 64 ? -9.031 -28.156 -1.412 1 97.56 64 GLU B O 1
ATOM 3299 N N . SER B 1 65 ? -7.383 -27.297 -2.674 1 97.75 65 SER B N 1
ATOM 3300 C CA . SER B 1 65 ? -6.621 -28.531 -2.615 1 97.75 65 SER B CA 1
ATOM 3301 C C . SER B 1 65 ? -6.188 -28.844 -1.187 1 97.75 65 SER B C 1
ATOM 3303 O O . SER B 1 65 ? -6.18 -30.016 -0.777 1 97.75 65 SER B O 1
ATOM 3305 N N . GLU B 1 66 ? -5.777 -27.828 -0.429 1 97 66 GLU B N 1
ATOM 3306 C CA . GLU B 1 66 ? -5.438 -28.016 0.978 1 97 66 GLU B CA 1
ATOM 3307 C C . GLU B 1 66 ? -6.598 -28.641 1.745 1 97 66 GLU B C 1
ATOM 3309 O O . GLU B 1 66 ? -6.398 -29.562 2.543 1 97 66 GLU B O 1
ATOM 3314 N N . HIS B 1 67 ? -7.754 -28.188 1.491 1 96.19 67 HIS B N 1
ATOM 3315 C CA . HIS B 1 67 ? -8.945 -28.688 2.168 1 96.19 67 HIS B CA 1
ATOM 3316 C C . HIS B 1 67 ? -9.25 -30.125 1.752 1 96.19 67 HIS B C 1
ATOM 3318 O O . HIS B 1 67 ? -9.602 -30.953 2.59 1 96.19 67 HIS B O 1
ATOM 3324 N N . ILE B 1 68 ? -9.109 -30.391 0.49 1 96.25 68 ILE B N 1
ATOM 3325 C CA . ILE B 1 68 ? -9.32 -31.766 0.017 1 96.25 68 ILE B CA 1
ATOM 3326 C C . ILE B 1 68 ? -8.383 -32.719 0.752 1 96.25 68 ILE B C 1
ATOM 3328 O O . ILE B 1 68 ? -8.805 -33.781 1.205 1 96.25 68 ILE B O 1
ATOM 3332 N N . MET B 1 69 ? -7.191 -32.312 0.898 1 95.81 69 MET B N 1
ATOM 3333 C CA . MET B 1 69 ? -6.191 -33.156 1.557 1 95.81 69 MET B CA 1
ATOM 3334 C C . MET B 1 69 ? -6.52 -33.344 3.035 1 95.81 69 MET B C 1
ATOM 3336 O O . MET B 1 69 ? -6.125 -34.312 3.648 1 95.81 69 MET B O 1
ATOM 3340 N N . LYS B 1 70 ? -7.281 -32.438 3.613 1 93 70 LYS B N 1
ATOM 3341 C CA . LYS B 1 70 ? -7.703 -32.531 5.008 1 93 70 LYS B CA 1
ATOM 3342 C C . LYS B 1 70 ? -9.008 -33.312 5.141 1 93 70 LYS B C 1
ATOM 3344 O O . LYS B 1 70 ? -9.508 -33.5 6.25 1 93 70 LYS B O 1
ATOM 3349 N N . GLY B 1 71 ? -9.562 -33.594 4.059 1 92.19 71 GLY B N 1
ATOM 3350 C CA . GLY B 1 71 ? -10.758 -34.406 4.082 1 92.19 71 GLY B CA 1
ATOM 3351 C C . GLY B 1 71 ? -12.031 -33.625 3.883 1 92.19 71 GLY B C 1
ATOM 3352 O O . GLY B 1 71 ? -13.133 -34.125 4.117 1 92.19 71 GLY B O 1
ATOM 3353 N N . ASP B 1 72 ? -11.852 -32.375 3.59 1 88.31 72 ASP B N 1
ATOM 3354 C CA . ASP B 1 72 ? -12.992 -31.516 3.277 1 88.31 72 ASP B CA 1
ATOM 3355 C C . ASP B 1 72 ? -12.914 -31 1.844 1 88.31 72 ASP B C 1
ATOM 3357 O O . ASP B 1 72 ? -11.867 -31.109 1.196 1 88.31 72 ASP B O 1
ATOM 3361 N N . SER B 1 73 ? -14.117 -30.703 1.267 1 88.38 73 SER B N 1
ATOM 3362 C CA . SER B 1 73 ? -14.141 -30.203 -0.101 1 88.38 73 SER B CA 1
ATOM 3363 C C . SER B 1 73 ? -14.859 -28.859 -0.179 1 88.38 73 SER B C 1
ATOM 3365 O O . SER B 1 73 ? -16.031 -28.75 0.198 1 88.38 73 SER B O 1
ATOM 3367 N N . VAL B 1 74 ? -14.102 -27.891 -0.57 1 91.56 74 VAL B N 1
ATOM 3368 C CA . VAL B 1 74 ? -14.68 -26.562 -0.787 1 91.56 74 VAL B CA 1
ATOM 3369 C C . VAL B 1 74 ? -14.359 -26.094 -2.201 1 91.56 74 VAL B C 1
ATOM 3371 O O . VAL B 1 74 ? -13.305 -26.406 -2.748 1 91.56 74 VAL B O 1
ATOM 3374 N N . ASN B 1 75 ? -15.289 -25.516 -2.867 1 94.12 75 ASN B N 1
ATOM 3375 C CA . ASN B 1 75 ? -15.18 -24.828 -4.145 1 94.12 75 ASN B CA 1
ATOM 3376 C C . ASN B 1 75 ? -15.547 -23.344 -4.016 1 94.12 75 ASN B C 1
ATOM 3378 O O . ASN B 1 75 ? -16.672 -23.016 -3.656 1 94.12 75 ASN B O 1
ATOM 3382 N N . LEU B 1 76 ? -14.602 -22.484 -4.316 1 95.69 76 LEU B N 1
ATOM 3383 C CA . LEU B 1 76 ? -14.734 -21.094 -3.889 1 95.69 76 LEU B CA 1
ATOM 3384 C C . LEU B 1 76 ? -14.922 -20.172 -5.09 1 95.69 76 LEU B C 1
ATOM 3386 O O . LEU B 1 76 ? -14.508 -20.5 -6.203 1 95.69 76 LEU B O 1
ATOM 3390 N N . SER B 1 77 ? -15.477 -19.031 -4.859 1 96.12 77 SER B N 1
ATOM 3391 C CA . SER B 1 77 ? -15.883 -18.125 -5.93 1 96.12 77 SER B CA 1
ATOM 3392 C C . SER B 1 77 ? -14.828 -17.047 -6.172 1 96.12 77 SER B C 1
ATOM 3394 O O . SER B 1 77 ? -14.648 -16.156 -5.344 1 96.12 77 SER B O 1
ATOM 3396 N N . VAL B 1 78 ? -14.219 -17.062 -7.328 1 96.75 78 VAL B N 1
ATOM 3397 C CA . VAL B 1 78 ? -13.305 -16 -7.73 1 96.75 78 VAL B CA 1
ATOM 3398 C C . VAL B 1 78 ? -14.094 -14.742 -8.086 1 96.75 78 VAL B C 1
ATOM 3400 O O . VAL B 1 78 ? -13.641 -13.625 -7.836 1 96.75 78 VAL B O 1
ATOM 3403 N N . ALA B 1 79 ? -15.328 -14.938 -8.578 1 96.75 79 ALA B N 1
ATOM 3404 C CA . ALA B 1 79 ? -16.172 -13.828 -8.992 1 96.75 79 ALA B CA 1
ATOM 3405 C C . ALA B 1 79 ? -16.516 -12.922 -7.809 1 96.75 79 ALA B C 1
ATOM 3407 O O . ALA B 1 79 ? -16.562 -11.695 -7.953 1 96.75 79 ALA B O 1
ATOM 3408 N N . TYR B 1 80 ? -16.781 -13.555 -6.699 1 97.31 80 TYR B N 1
ATOM 3409 C CA . TYR B 1 80 ? -17.078 -12.773 -5.504 1 97.31 80 TYR B CA 1
ATOM 3410 C C . TYR B 1 80 ? -15.922 -11.859 -5.145 1 97.31 80 TYR B C 1
ATOM 3412 O O . TYR B 1 80 ? -16.125 -10.664 -4.887 1 97.31 80 TYR B O 1
ATOM 3420 N N . ILE B 1 81 ? -14.719 -12.367 -5.172 1 97.56 81 ILE B N 1
ATOM 3421 C CA . ILE B 1 81 ? -13.516 -11.602 -4.852 1 97.56 81 ILE B CA 1
ATOM 3422 C C . ILE B 1 81 ? -13.328 -10.484 -5.879 1 97.56 81 ILE B C 1
ATOM 3424 O O . ILE B 1 81 ? -13.039 -9.344 -5.512 1 97.56 81 ILE B O 1
ATOM 3428 N N . ALA B 1 82 ? -13.492 -10.82 -7.125 1 97.88 82 ALA B N 1
ATOM 3429 C CA . ALA B 1 82 ? -13.336 -9.828 -8.188 1 97.88 82 ALA B CA 1
ATOM 3430 C C . ALA B 1 82 ? -14.305 -8.664 -8.008 1 97.88 82 ALA B C 1
ATOM 3432 O O . ALA B 1 82 ? -13.922 -7.504 -8.148 1 97.88 82 ALA B O 1
ATOM 3433 N N . ARG B 1 83 ? -15.547 -8.984 -7.703 1 97.88 83 ARG B N 1
ATOM 3434 C CA . ARG B 1 83 ? -16.562 -7.949 -7.512 1 97.88 83 ARG B CA 1
ATOM 3435 C C . ARG B 1 83 ? -16.203 -7.047 -6.336 1 97.88 83 ARG B C 1
ATOM 3437 O O . ARG B 1 83 ? -16.266 -5.82 -6.445 1 97.88 83 ARG B O 1
ATOM 3444 N N . MET B 1 84 ? -15.82 -7.66 -5.227 1 97.31 84 MET B N 1
ATOM 3445 C CA . MET B 1 84 ? -15.469 -6.895 -4.035 1 97.31 84 MET B CA 1
ATOM 3446 C C . MET B 1 84 ? -14.258 -6.008 -4.301 1 97.31 84 MET B C 1
ATOM 3448 O O . MET B 1 84 ? -14.234 -4.844 -3.887 1 97.31 84 MET B O 1
ATOM 3452 N N . MET B 1 85 ? -13.32 -6.539 -4.984 1 97.81 85 MET B N 1
ATOM 3453 C CA . MET B 1 85 ? -12.125 -5.781 -5.324 1 97.81 85 MET B CA 1
ATOM 3454 C C . MET B 1 85 ? -12.469 -4.59 -6.211 1 97.81 85 MET B C 1
ATOM 3456 O O . MET B 1 85 ? -12 -3.475 -5.969 1 97.81 85 MET B O 1
ATOM 3460 N N . LEU B 1 86 ? -13.25 -4.832 -7.223 1 98.25 86 LEU B N 1
ATOM 3461 C CA . LEU B 1 86 ? -13.602 -3.77 -8.156 1 98.25 86 LEU B CA 1
ATOM 3462 C C . LEU B 1 86 ? -14.375 -2.658 -7.449 1 98.25 86 LEU B C 1
ATOM 3464 O O . LEU B 1 86 ? -14.18 -1.478 -7.742 1 98.25 86 LEU B O 1
ATOM 3468 N N . GLN B 1 87 ? -15.211 -3.027 -6.531 1 97.38 87 GLN B N 1
ATOM 3469 C CA . GLN B 1 87 ? -15.945 -2.035 -5.746 1 97.38 87 GLN B CA 1
ATOM 3470 C C . GLN B 1 87 ? -14.984 -1.17 -4.93 1 97.38 87 GLN B C 1
ATOM 3472 O O . GLN B 1 87 ? -15.125 0.055 -4.898 1 97.38 87 GLN B O 1
ATOM 3477 N N . GLU B 1 88 ? -14.109 -1.802 -4.316 1 96.25 88 GLU B N 1
ATOM 3478 C CA . GLU B 1 88 ? -13.125 -1.092 -3.504 1 96.25 88 GLU B CA 1
ATOM 3479 C C . GLU B 1 88 ? -12.281 -0.151 -4.359 1 96.25 88 GLU B C 1
ATOM 3481 O O . GLU B 1 88 ? -12.094 1.018 -4.012 1 96.25 88 GLU B O 1
ATOM 3486 N N . LYS B 1 89 ? -11.797 -0.675 -5.434 1 97.19 89 LYS B N 1
ATOM 3487 C CA . LYS B 1 89 ? -10.93 0.101 -6.316 1 97.19 89 LYS B CA 1
ATOM 3488 C C . LYS B 1 89 ? -11.688 1.259 -6.957 1 97.19 89 LYS B C 1
ATOM 3490 O O . LYS B 1 89 ? -11.117 2.32 -7.211 1 97.19 89 LYS B O 1
ATOM 3495 N N . ALA B 1 90 ? -12.945 1.068 -7.164 1 98 90 ALA B N 1
ATOM 3496 C CA . ALA B 1 90 ? -13.773 2.139 -7.711 1 98 90 ALA B CA 1
ATOM 3497 C C . ALA B 1 90 ? -13.859 3.314 -6.742 1 98 90 ALA B C 1
ATOM 3499 O O . ALA B 1 90 ? -13.75 4.473 -7.152 1 98 90 ALA B O 1
ATOM 3500 N N . VAL B 1 91 ? -14.047 2.961 -5.535 1 96.12 91 VAL B N 1
ATOM 3501 C CA . VAL B 1 91 ? -14.133 4.004 -4.52 1 96.12 91 VAL B CA 1
ATOM 3502 C C . VAL B 1 91 ? -12.797 4.75 -4.43 1 96.12 91 VAL B C 1
ATOM 3504 O O . VAL B 1 91 ? -12.773 5.98 -4.363 1 96.12 91 VAL B O 1
ATOM 3507 N N . GLU B 1 92 ? -11.742 4.051 -4.461 1 94.62 92 GLU B N 1
ATOM 3508 C CA . GLU B 1 92 ? -10.422 4.676 -4.461 1 94.62 92 GLU B CA 1
ATOM 3509 C C . GLU B 1 92 ? -10.234 5.578 -5.68 1 94.62 92 GLU B C 1
ATOM 3511 O O . GLU B 1 92 ? -9.695 6.676 -5.566 1 94.62 92 GLU B O 1
ATOM 3516 N N . TYR B 1 93 ? -10.641 5.066 -6.797 1 96.94 93 TYR B N 1
ATOM 3517 C CA . TYR B 1 93 ? -10.578 5.844 -8.031 1 96.94 93 TYR B CA 1
ATOM 3518 C C . TYR B 1 93 ? -11.352 7.152 -7.895 1 96.94 93 TYR B C 1
ATOM 3520 O O . TYR B 1 93 ? -10.859 8.211 -8.289 1 96.94 93 TYR B O 1
ATOM 3528 N N . TYR B 1 94 ? -12.5 7.121 -7.309 1 97.19 94 TYR B N 1
ATOM 3529 C CA . TYR B 1 94 ? -13.352 8.289 -7.129 1 97.19 94 TYR B CA 1
ATOM 3530 C C . TYR B 1 94 ? -12.672 9.336 -6.254 1 97.19 94 TYR B C 1
ATOM 3532 O O . TYR B 1 94 ? -12.5 10.484 -6.664 1 97.19 94 TYR B O 1
ATOM 3540 N N . PHE B 1 95 ? -12.148 8.852 -5.109 1 95.19 95 PHE B N 1
ATOM 3541 C CA . PHE B 1 95 ? -11.609 9.797 -4.137 1 95.19 95 PHE B CA 1
ATOM 3542 C C . PHE B 1 95 ? -10.258 10.328 -4.586 1 95.19 95 PHE B C 1
ATOM 3544 O O . PHE B 1 95 ? -9.836 11.406 -4.172 1 95.19 95 PHE B O 1
ATOM 3551 N N . SER B 1 96 ? -9.617 9.617 -5.453 1 93.12 96 SER B N 1
ATOM 3552 C CA . SER B 1 96 ? -8.336 10.086 -5.977 1 93.12 96 SER B CA 1
ATOM 3553 C C . SER B 1 96 ? -8.531 10.961 -7.211 1 93.12 96 SER B C 1
ATOM 3555 O O . SER B 1 96 ? -7.559 11.414 -7.816 1 93.12 96 SER B O 1
ATOM 3557 N N . LYS B 1 97 ? -9.734 11.117 -7.59 1 93.5 97 LYS B N 1
ATOM 3558 C CA . LYS B 1 97 ? -10.086 11.891 -8.781 1 93.5 97 LYS B CA 1
ATOM 3559 C C . LYS B 1 97 ? -9.414 11.312 -10.023 1 93.5 97 LYS B C 1
ATOM 3561 O O . LYS B 1 97 ? -8.906 12.055 -10.867 1 93.5 97 LYS B O 1
ATOM 3566 N N . GLY B 1 98 ? -9.242 10.016 -10.023 1 93.06 98 GLY B N 1
ATOM 3567 C CA . GLY B 1 98 ? -8.766 9.312 -11.203 1 93.06 98 GLY B CA 1
ATOM 3568 C C . GLY B 1 98 ? -7.258 9.156 -11.234 1 93.06 98 GLY B C 1
ATOM 3569 O O . GLY B 1 98 ? -6.703 8.586 -12.18 1 93.06 98 GLY B O 1
ATOM 3570 N N . THR B 1 99 ? -6.566 9.523 -10.219 1 90.25 99 THR B N 1
ATOM 3571 C CA . THR B 1 99 ? -5.109 9.492 -10.234 1 90.25 99 THR B CA 1
ATOM 3572 C C . THR B 1 99 ? -4.598 8.102 -9.859 1 90.25 99 THR B C 1
ATOM 3574 O O . THR B 1 99 ? -3.412 7.805 -10.023 1 90.25 99 THR B O 1
ATOM 3577 N N . LYS B 1 100 ? -5.449 7.242 -9.391 1 90.31 100 LYS B N 1
ATOM 3578 C CA . LYS B 1 100 ? -5.133 5.84 -9.133 1 90.31 100 LYS B CA 1
ATOM 3579 C C . LYS B 1 100 ? -5.93 4.922 -10.055 1 90.31 100 LYS B C 1
ATOM 3581 O O . LYS B 1 100 ? -7.027 4.48 -9.703 1 90.31 100 LYS B O 1
ATOM 3586 N N . PRO B 1 101 ? -5.395 4.609 -11.18 1 92.94 101 PRO B N 1
ATOM 3587 C CA . PRO B 1 101 ? -6.133 3.74 -12.094 1 92.94 101 PRO B CA 1
ATOM 3588 C C . PRO B 1 101 ? -6.426 2.363 -11.5 1 92.94 101 PRO B C 1
ATOM 3590 O O . PRO B 1 101 ? -5.668 1.88 -10.656 1 92.94 101 PRO B O 1
ATOM 3593 N N . ILE B 1 102 ? -7.512 1.731 -11.984 1 96.5 102 ILE B N 1
ATOM 3594 C CA . ILE B 1 102 ? -7.93 0.431 -11.477 1 96.5 102 ILE B CA 1
ATOM 3595 C C . ILE B 1 102 ? -7.133 -0.674 -12.164 1 96.5 102 ILE B C 1
ATOM 3597 O O . ILE B 1 102 ? -7.074 -0.73 -13.398 1 96.5 102 ILE B O 1
ATOM 3601 N N . SER B 1 103 ? -6.457 -1.456 -11.43 1 95.88 103 SER B N 1
ATOM 3602 C CA . SER B 1 103 ? -5.805 -2.668 -11.922 1 95.88 103 SER B CA 1
ATOM 3603 C C . SER B 1 103 ? -6.363 -3.91 -11.234 1 95.88 103 SER B C 1
ATOM 3605 O O . SER B 1 103 ? -6.582 -3.912 -10.023 1 95.88 103 SER B O 1
ATOM 3607 N N . MET B 1 104 ? -6.617 -4.941 -12.023 1 97.31 104 MET B N 1
ATOM 3608 C CA . MET B 1 104 ? -7.113 -6.188 -11.445 1 97.31 104 MET B CA 1
ATOM 3609 C C . MET B 1 104 ? -5.98 -7.191 -11.273 1 97.31 104 MET B C 1
ATOM 3611 O O . MET B 1 104 ? -6.199 -8.305 -10.781 1 97.31 104 MET B O 1
ATOM 3615 N N . ARG B 1 105 ? -4.797 -6.801 -11.656 1 96.88 105 ARG B N 1
ATOM 3616 C CA . ARG B 1 105 ? -3.631 -7.652 -11.445 1 96.88 105 ARG B CA 1
ATOM 3617 C C . ARG B 1 105 ? -3.252 -7.711 -9.977 1 96.88 105 ARG B C 1
ATOM 3619 O O . ARG B 1 105 ? -3.605 -6.816 -9.203 1 96.88 105 ARG B O 1
ATOM 3626 N N . GLY B 1 106 ? -2.596 -8.773 -9.586 1 97.44 106 GLY B N 1
ATOM 3627 C CA . GLY B 1 106 ? -2.211 -8.93 -8.188 1 97.44 106 GLY B CA 1
ATOM 3628 C C . GLY B 1 106 ? -1.304 -10.125 -7.949 1 97.44 106 GLY B C 1
ATOM 3629 O O . GLY B 1 106 ? -0.867 -10.781 -8.898 1 97.44 106 GLY B O 1
ATOM 3630 N N . MET B 1 107 ? -0.969 -10.25 -6.727 1 98.12 107 MET B N 1
ATOM 3631 C CA . MET B 1 107 ? -0.23 -11.414 -6.258 1 98.12 107 MET B CA 1
ATOM 3632 C C . MET B 1 107 ? -1.106 -12.289 -5.371 1 98.12 107 MET B C 1
ATOM 3634 O O . MET B 1 107 ? -2.123 -11.836 -4.848 1 98.12 107 MET B O 1
ATOM 3638 N N . ALA B 1 108 ? -0.705 -13.469 -5.195 1 98.31 108 ALA B N 1
ATOM 3639 C CA . ALA B 1 108 ? -1.486 -14.477 -4.48 1 98.31 108 ALA B CA 1
ATOM 3640 C C . ALA B 1 108 ? -1.871 -13.984 -3.088 1 98.31 108 ALA B C 1
ATOM 3642 O O . ALA B 1 108 ? -3.014 -14.156 -2.658 1 98.31 108 ALA B O 1
ATOM 3643 N N . PRO B 1 109 ? -1.018 -13.32 -2.344 1 97.81 109 PRO B N 1
ATOM 3644 C CA . PRO B 1 109 ? -1.401 -12.883 -0.999 1 97.81 109 PRO B CA 1
ATOM 3645 C C . PRO B 1 109 ? -2.527 -11.852 -1.013 1 97.81 109 PRO B C 1
ATOM 3647 O O . PRO B 1 109 ? -3.205 -11.656 -0 1 97.81 109 PRO B O 1
ATOM 3650 N N . MET B 1 110 ? -2.662 -11.164 -2.125 1 97.5 110 MET B N 1
ATOM 3651 C CA . MET B 1 110 ? -3.754 -10.203 -2.242 1 97.5 110 MET B CA 1
ATOM 3652 C C . MET B 1 110 ? -5.105 -10.898 -2.119 1 97.5 110 MET B C 1
ATOM 3654 O O . MET B 1 110 ? -6.074 -10.297 -1.645 1 97.5 110 MET B O 1
ATOM 3658 N N . LEU B 1 111 ? -5.199 -12.164 -2.537 1 98.31 111 LEU B N 1
ATOM 3659 C CA . LEU B 1 111 ? -6.426 -12.93 -2.338 1 98.31 111 LEU B CA 1
ATOM 3660 C C . LEU B 1 111 ? -6.73 -13.086 -0.853 1 98.31 111 LEU B C 1
ATOM 3662 O O . LEU B 1 111 ? -7.871 -12.906 -0.425 1 98.31 111 LEU B O 1
ATOM 3666 N N . ILE B 1 112 ? -5.754 -13.461 -0.105 1 97.81 112 ILE B N 1
ATOM 3667 C CA . ILE B 1 112 ? -5.918 -13.641 1.333 1 97.81 112 ILE B CA 1
ATOM 3668 C C . ILE B 1 112 ? -6.363 -12.328 1.971 1 97.81 112 ILE B C 1
ATOM 3670 O O . ILE B 1 112 ? -7.254 -12.32 2.822 1 97.81 112 ILE B O 1
ATOM 3674 N N . HIS B 1 113 ? -5.746 -11.281 1.462 1 96.06 113 HIS B N 1
ATOM 3675 C CA . HIS B 1 113 ? -6.117 -9.945 1.918 1 96.06 113 HIS B CA 1
ATOM 3676 C C . HIS B 1 113 ? -7.609 -9.688 1.716 1 96.06 113 HIS B C 1
ATOM 3678 O O . HIS B 1 113 ? -8.305 -9.281 2.646 1 96.06 113 HIS B O 1
ATOM 3684 N N . TYR B 1 114 ? -8.133 -9.969 0.604 1 97.12 114 TYR B N 1
ATOM 3685 C CA . TYR B 1 114 ? -9.523 -9.68 0.286 1 97.12 114 TYR B CA 1
ATOM 3686 C C . TYR B 1 114 ? -10.453 -10.656 1 1 97.12 114 TYR B C 1
ATOM 3688 O O . TYR B 1 114 ? -11.562 -10.281 1.397 1 97.12 114 TYR B O 1
ATOM 3696 N N . ILE B 1 115 ? -10.023 -11.922 1.161 1 97.44 115 ILE B N 1
ATOM 3697 C CA . ILE B 1 115 ? -10.828 -12.883 1.908 1 97.44 115 ILE B CA 1
ATOM 3698 C C . ILE B 1 115 ? -10.977 -12.414 3.354 1 97.44 115 ILE B C 1
ATOM 3700 O O . ILE B 1 115 ? -12.07 -12.477 3.922 1 97.44 115 ILE B O 1
ATOM 3704 N N . ASN B 1 116 ? -9.891 -11.945 3.914 1 95 116 ASN B N 1
ATOM 3705 C CA . ASN B 1 116 ? -9.93 -11.461 5.293 1 95 116 ASN B CA 1
ATOM 3706 C C . ASN B 1 116 ? -10.82 -10.234 5.434 1 95 116 ASN B C 1
ATOM 3708 O O . ASN B 1 116 ? -11.492 -10.062 6.449 1 95 116 ASN B O 1
ATOM 3712 N N . LYS B 1 117 ? -10.844 -9.438 4.43 1 93.5 117 LYS B N 1
ATOM 3713 C CA . LYS B 1 117 ? -11.547 -8.164 4.5 1 93.5 117 LYS B CA 1
ATOM 3714 C C . LYS B 1 117 ? -13.023 -8.328 4.18 1 93.5 117 LYS B C 1
ATOM 3716 O O . LYS B 1 117 ? -13.883 -7.734 4.836 1 93.5 117 LYS B O 1
ATOM 3721 N N . TYR B 1 118 ? -13.375 -9.18 3.162 1 95.19 118 TYR B N 1
ATOM 3722 C CA . TYR B 1 118 ? -14.734 -9.195 2.641 1 95.19 118 TYR B CA 1
ATOM 3723 C C . TYR B 1 118 ? -15.359 -10.578 2.785 1 95.19 118 TYR B C 1
ATOM 3725 O O . TYR B 1 118 ? -16.547 -10.766 2.52 1 95.19 118 TYR B O 1
ATOM 3733 N N . GLY B 1 119 ? -14.586 -11.531 3.145 1 95.75 119 GLY B N 1
ATOM 3734 C CA . GLY B 1 119 ? -15.047 -12.906 3.182 1 95.75 119 GLY B CA 1
ATOM 3735 C C . GLY B 1 119 ? -14.984 -13.594 1.83 1 95.75 119 GLY B C 1
ATOM 3736 O O . GLY B 1 119 ? -14.266 -13.148 0.934 1 95.75 119 GLY B O 1
ATOM 3737 N N . ILE B 1 120 ? -15.664 -14.727 1.796 1 96.38 120 ILE B N 1
ATOM 3738 C CA . ILE B 1 120 ? -15.711 -15.547 0.591 1 96.38 120 ILE B CA 1
ATOM 3739 C C . ILE B 1 120 ? -17 -16.359 0.578 1 96.38 120 ILE B C 1
ATOM 3741 O O . ILE B 1 120 ? -17.672 -16.516 1.607 1 96.38 120 ILE B O 1
ATOM 3745 N N . VAL B 1 121 ? -17.391 -16.781 -0.627 1 95.69 121 VAL B N 1
ATOM 3746 C CA . VAL B 1 121 ? -18.594 -17.594 -0.753 1 95.69 121 VAL B CA 1
ATOM 3747 C C . VAL B 1 121 ? -18.297 -18.828 -1.608 1 95.69 121 VAL B C 1
ATOM 3749 O O . VAL B 1 121 ? -17.312 -18.859 -2.342 1 95.69 121 VAL B O 1
ATOM 3752 N N . PRO B 1 122 ? -19.141 -19.891 -1.472 1 93.25 122 PRO B N 1
ATOM 3753 C CA . PRO B 1 122 ? -18.984 -21.031 -2.363 1 93.25 122 PRO B CA 1
ATOM 3754 C C . PRO B 1 122 ? -19.188 -20.672 -3.834 1 93.25 122 PRO B C 1
ATOM 3756 O O . PRO B 1 122 ? -19.953 -19.766 -4.148 1 93.25 122 PRO B O 1
ATOM 3759 N N . TYR B 1 123 ? -18.547 -21.391 -4.625 1 93 123 TYR B N 1
ATOM 3760 C CA . TYR B 1 123 ? -18.609 -21.172 -6.066 1 93 123 TYR B CA 1
ATOM 3761 C C . TYR B 1 123 ? -20.062 -21.172 -6.551 1 93 123 TYR B C 1
ATOM 3763 O O . TYR B 1 123 ? -20.453 -20.328 -7.352 1 93 123 TYR B O 1
ATOM 3771 N N . ASP B 1 124 ? -20.859 -22.047 -6.035 1 90.12 124 ASP B N 1
ATOM 3772 C CA . ASP B 1 124 ? -22.234 -22.234 -6.5 1 90.12 124 ASP B CA 1
ATOM 3773 C C . ASP B 1 124 ? -23.125 -21.062 -6.09 1 90.12 124 ASP B C 1
ATOM 3775 O O . ASP B 1 124 ? -24.172 -20.828 -6.688 1 90.12 124 ASP B O 1
ATOM 3779 N N . SER B 1 125 ? -22.703 -20.328 -5.062 1 92.19 125 SER B N 1
ATOM 3780 C CA . SER B 1 125 ? -23.469 -19.172 -4.617 1 92.19 125 SER B CA 1
ATOM 3781 C C . SER B 1 125 ? -23.219 -17.969 -5.52 1 92.19 125 SER B C 1
ATOM 3783 O O . SER B 1 125 ? -24.062 -17.062 -5.609 1 92.19 125 SER B O 1
ATOM 3785 N N . TYR B 1 126 ? -22.078 -17.922 -6.156 1 94.38 126 TYR B N 1
ATOM 3786 C CA . TYR B 1 126 ? -21.703 -16.828 -7.047 1 94.38 126 TYR B CA 1
ATOM 3787 C C . TYR B 1 126 ? -20.703 -17.297 -8.102 1 94.38 126 TYR B C 1
ATOM 3789 O O . TYR B 1 126 ? -19.5 -17.062 -7.973 1 94.38 126 TYR B O 1
ATOM 3797 N N . GLU B 1 127 ? -21.188 -17.797 -9.164 1 90.94 127 GLU B N 1
ATOM 3798 C CA . GLU B 1 127 ? -20.391 -18.469 -10.195 1 90.94 127 GLU B CA 1
ATOM 3799 C C . GLU B 1 127 ? -19.797 -17.469 -11.172 1 90.94 127 GLU B C 1
ATOM 3801 O O . GLU B 1 127 ? -20.328 -16.359 -11.344 1 90.94 127 GLU B O 1
ATOM 3806 N N . ASP B 1 128 ? -18.688 -17.828 -11.719 1 85.12 128 ASP B N 1
ATOM 3807 C CA . ASP B 1 128 ? -18.125 -17.031 -12.82 1 85.12 128 ASP B CA 1
ATOM 3808 C C . ASP B 1 128 ? -19.047 -17.078 -14.039 1 85.12 128 ASP B C 1
ATOM 3810 O O . ASP B 1 128 ? -19.5 -18.141 -14.445 1 85.12 128 ASP B O 1
ATOM 3814 N N . LYS B 1 129 ? -19.25 -15.992 -14.5 1 83.19 129 LYS B N 1
ATOM 3815 C CA . LYS B 1 129 ? -19.953 -16 -15.781 1 83.19 129 LYS B CA 1
ATOM 3816 C C . LYS B 1 129 ? -19 -16.328 -16.922 1 83.19 129 LYS B C 1
ATOM 3818 O O . LYS B 1 129 ? -17.938 -15.719 -17.062 1 83.19 129 LYS B O 1
ATOM 3823 N N . LYS B 1 130 ? -19.25 -17.344 -17.672 1 73.56 130 LYS B N 1
ATOM 3824 C CA . LYS B 1 130 ? -18.359 -17.922 -18.672 1 73.56 130 LYS B CA 1
ATOM 3825 C C . LYS B 1 130 ? -17.906 -16.875 -19.688 1 73.56 130 LYS B C 1
ATOM 3827 O O . LYS B 1 130 ? -16.766 -16.891 -20.141 1 73.56 130 LYS B O 1
ATOM 3832 N N . ASP B 1 131 ? -18.656 -15.867 -19.969 1 80.19 131 ASP B N 1
ATOM 3833 C CA . ASP B 1 131 ? -18.297 -15 -21.078 1 80.19 131 ASP B CA 1
ATOM 3834 C C . ASP B 1 131 ? -17.969 -13.586 -20.594 1 80.19 131 ASP B C 1
ATOM 3836 O O . ASP B 1 131 ? -17.938 -12.641 -21.391 1 80.19 131 ASP B O 1
ATOM 3840 N N . ILE B 1 132 ? -17.562 -13.625 -19.391 1 89.19 132 ILE B N 1
ATOM 3841 C CA . ILE B 1 132 ? -17.312 -12.266 -18.938 1 89.19 132 ILE B CA 1
ATOM 3842 C C . ILE B 1 132 ? -15.852 -11.891 -19.234 1 89.19 132 ILE B C 1
ATOM 3844 O O . ILE B 1 132 ? -14.938 -12.688 -19 1 89.19 132 ILE B O 1
ATOM 3848 N N . ASP B 1 133 ? -15.672 -10.773 -19.859 1 93 133 ASP B N 1
ATOM 3849 C CA . ASP B 1 133 ? -14.359 -10.172 -20.031 1 93 133 ASP B CA 1
ATOM 3850 C C . ASP B 1 133 ? -14.062 -9.164 -18.922 1 93 133 ASP B C 1
ATOM 3852 O O . ASP B 1 133 ? -14.539 -8.031 -18.969 1 93 133 ASP B O 1
ATOM 3856 N N . MET B 1 134 ? -13.242 -9.586 -18.016 1 95.44 134 MET B N 1
ATOM 3857 C CA . MET B 1 134 ? -12.977 -8.773 -16.828 1 95.44 134 MET B CA 1
ATOM 3858 C C . MET B 1 134 ? -12.266 -7.48 -17.203 1 95.44 134 MET B C 1
ATOM 3860 O O . MET B 1 134 ? -12.375 -6.477 -16.5 1 95.44 134 MET B O 1
ATOM 3864 N N . ARG B 1 135 ? -11.539 -7.445 -18.312 1 94.75 135 ARG B N 1
ATOM 3865 C CA . ARG B 1 135 ? -10.875 -6.23 -18.766 1 94.75 135 ARG B CA 1
ATOM 3866 C C . ARG B 1 135 ? -11.891 -5.191 -19.234 1 94.75 135 ARG B C 1
ATOM 3868 O O . ARG B 1 135 ? -11.742 -4 -18.938 1 94.75 135 ARG B O 1
ATOM 3875 N N . VAL B 1 136 ? -12.844 -5.68 -19.922 1 96.44 136 VAL B N 1
ATOM 3876 C CA . VAL B 1 136 ? -13.906 -4.789 -20.375 1 96.44 136 VAL B CA 1
ATOM 3877 C C . VAL B 1 136 ? -14.703 -4.273 -19.172 1 96.44 136 VAL B C 1
ATOM 3879 O O . VAL B 1 136 ? -15.023 -3.084 -19.109 1 96.44 136 VAL B O 1
ATOM 3882 N N . LEU B 1 137 ? -15 -5.188 -18.281 1 97.44 137 LEU B N 1
ATOM 3883 C CA . LEU B 1 137 ? -15.734 -4.789 -17.078 1 97.44 137 LEU B CA 1
ATOM 3884 C C . LEU B 1 137 ? -14.969 -3.723 -16.312 1 97.44 137 LEU B C 1
ATOM 3886 O O . LEU B 1 137 ? -15.555 -2.734 -15.859 1 97.44 137 LEU B O 1
ATOM 3890 N N . ARG B 1 138 ? -13.68 -3.879 -16.156 1 98 138 ARG B N 1
ATOM 3891 C CA . ARG B 1 138 ? -12.844 -2.896 -15.477 1 98 138 ARG B CA 1
ATOM 3892 C C . ARG B 1 138 ? -12.953 -1.531 -16.141 1 98 138 ARG B C 1
ATOM 3894 O O . ARG B 1 138 ? -13.062 -0.508 -15.469 1 98 138 ARG B O 1
ATOM 3901 N N . ARG B 1 139 ? -12.938 -1.478 -17.453 1 97.75 139 ARG B N 1
ATOM 3902 C CA . ARG B 1 139 ? -13.055 -0.225 -18.188 1 97.75 139 ARG B CA 1
ATOM 3903 C C . ARG B 1 139 ? -14.414 0.427 -17.953 1 97.75 139 ARG B C 1
ATOM 3905 O O . ARG B 1 139 ? -14.508 1.649 -17.828 1 97.75 139 ARG B O 1
ATOM 3912 N N . LYS B 1 140 ? -15.414 -0.392 -17.938 1 98.25 140 LYS B N 1
ATOM 3913 C CA . LYS B 1 140 ? -16.75 0.123 -17.656 1 98.25 140 LYS B CA 1
ATOM 3914 C C . LYS B 1 140 ? -16.812 0.738 -16.266 1 98.25 140 LYS B C 1
ATOM 3916 O O . LYS B 1 140 ? -17.438 1.784 -16.062 1 98.25 140 LYS B O 1
ATOM 3921 N N . VAL B 1 141 ? -16.188 0.068 -15.32 1 98.69 141 VAL B N 1
ATOM 3922 C CA . VAL B 1 141 ? -16.156 0.572 -13.953 1 98.69 141 VAL B CA 1
ATOM 3923 C C . VAL B 1 141 ? -15.453 1.928 -13.914 1 98.69 141 VAL B C 1
ATOM 3925 O O . VAL B 1 141 ? -15.961 2.881 -13.32 1 98.69 141 VAL B O 1
ATOM 3928 N N . GLU B 1 142 ? -14.344 2.057 -14.578 1 98.19 142 GLU B N 1
ATOM 3929 C CA . GLU B 1 142 ? -13.609 3.318 -14.617 1 98.19 142 GLU B CA 1
ATOM 3930 C C . GLU B 1 142 ? -14.438 4.418 -15.273 1 98.19 142 GLU B C 1
ATOM 3932 O O . GLU B 1 142 ? -14.406 5.57 -14.844 1 98.19 142 GLU B O 1
ATOM 3937 N N . PHE B 1 143 ? -15.102 4.02 -16.344 1 98.25 143 PHE B N 1
ATOM 3938 C CA . PHE B 1 143 ? -15.969 4.973 -17.031 1 98.25 143 PHE B CA 1
ATOM 3939 C C . PHE B 1 143 ? -17.031 5.516 -16.078 1 98.25 143 PHE B C 1
ATOM 3941 O O . PHE B 1 143 ? -17.266 6.727 -16.031 1 98.25 143 PHE B O 1
ATOM 3948 N N . LEU B 1 144 ? -17.641 4.645 -15.344 1 98.12 144 LEU B N 1
ATOM 3949 C CA . LEU B 1 144 ? -18.656 5.047 -14.367 1 98.12 144 LEU B CA 1
ATOM 3950 C C . LEU B 1 144 ? -18.062 5.977 -13.312 1 98.12 144 LEU B C 1
ATOM 3952 O O . LEU B 1 144 ? -18.688 6.957 -12.914 1 98.12 144 LEU B O 1
ATOM 3956 N N . CYS B 1 145 ? -16.875 5.68 -12.883 1 98 145 CYS B N 1
ATOM 3957 C CA . CYS B 1 145 ? -16.203 6.488 -11.867 1 98 145 CYS B CA 1
ATOM 3958 C C . CYS B 1 145 ? -15.875 7.875 -12.406 1 98 145 CYS B C 1
ATOM 3960 O O . CYS B 1 145 ? -16.062 8.875 -11.711 1 98 145 CYS B O 1
ATOM 3962 N N . ARG B 1 146 ? -15.375 7.938 -13.625 1 97.81 146 ARG B N 1
ATOM 3963 C CA . ARG B 1 146 ? -15.055 9.227 -14.242 1 97.81 146 ARG B CA 1
ATOM 3964 C C . ARG B 1 146 ? -16.281 10.117 -14.32 1 97.81 146 ARG B C 1
ATOM 3966 O O . ARG B 1 146 ? -16.219 11.312 -14.023 1 97.81 146 ARG B O 1
ATOM 3973 N N . ASN B 1 147 ? -17.375 9.516 -14.695 1 97.88 147 ASN B N 1
ATOM 3974 C CA . ASN B 1 147 ? -18.625 10.258 -14.758 1 97.88 147 ASN B CA 1
ATOM 3975 C C . ASN B 1 147 ? -19.062 10.719 -13.367 1 97.88 147 ASN B C 1
ATOM 3977 O O . ASN B 1 147 ? -19.547 11.844 -13.211 1 97.88 147 ASN B O 1
ATOM 3981 N N . ALA B 1 148 ? -18.953 9.836 -12.453 1 97.56 148 ALA B N 1
ATOM 3982 C CA . ALA B 1 148 ? -19.312 10.172 -11.078 1 97.56 148 ALA B CA 1
ATOM 3983 C C . ALA B 1 148 ? -18.469 11.32 -10.539 1 97.56 148 ALA B C 1
ATOM 3985 O O . ALA B 1 148 ? -18.969 12.188 -9.82 1 97.56 148 ALA B O 1
ATOM 3986 N N . ILE B 1 149 ? -17.172 11.305 -10.805 1 96.69 149 ILE B N 1
ATOM 3987 C CA . ILE B 1 149 ? -16.266 12.367 -10.398 1 96.69 149 ILE B CA 1
ATOM 3988 C C . ILE B 1 149 ? -16.703 13.688 -11.031 1 96.69 149 ILE B C 1
ATOM 3990 O O . ILE B 1 149 ? -16.812 14.703 -10.344 1 96.69 149 ILE B O 1
ATOM 3994 N N . ALA B 1 150 ? -16.922 13.625 -12.352 1 96.69 150 ALA B N 1
ATOM 3995 C CA . ALA B 1 150 ? -17.328 14.82 -13.094 1 96.69 150 ALA B CA 1
ATOM 3996 C C . ALA B 1 150 ? -18.609 15.414 -12.523 1 96.69 150 ALA B C 1
ATOM 3998 O O . ALA B 1 150 ? -18.766 16.641 -12.469 1 96.69 150 ALA B O 1
ATOM 3999 N N . GLN B 1 151 ? -19.5 14.57 -12.062 1 95.81 151 GLN B N 1
ATOM 4000 C CA . GLN B 1 151 ? -20.797 15.008 -11.555 1 95.81 151 GLN B CA 1
ATOM 4001 C C . GLN B 1 151 ? -20.75 15.211 -10.039 1 95.81 151 GLN B C 1
ATOM 4003 O O . GLN B 1 151 ? -21.719 15.688 -9.445 1 95.81 151 GLN B O 1
ATOM 4008 N N . GLN B 1 152 ? -19.641 14.797 -9.422 1 93.69 152 GLN B N 1
ATOM 4009 C CA . GLN B 1 152 ? -19.469 14.891 -7.977 1 93.69 152 GLN B CA 1
ATOM 4010 C C . GLN B 1 152 ? -20.672 14.312 -7.238 1 93.69 152 GLN B C 1
ATOM 4012 O O . GLN B 1 152 ? -21.203 14.945 -6.324 1 93.69 152 GLN B O 1
ATOM 4017 N N . ILE B 1 153 ? -21.125 13.094 -7.582 1 92.38 153 ILE B N 1
ATOM 4018 C CA . ILE B 1 153 ? -22.406 12.57 -7.152 1 92.38 153 ILE B CA 1
ATOM 4019 C C . ILE B 1 153 ? -22.281 11.938 -5.773 1 92.38 153 ILE B C 1
ATOM 4021 O O . ILE B 1 153 ? -23.281 11.641 -5.117 1 92.38 153 ILE B O 1
ATOM 4025 N N . GLY B 1 154 ? -21.109 11.633 -5.34 1 92.31 154 GLY B N 1
ATOM 4026 C CA . GLY B 1 154 ? -20.906 11.008 -4.043 1 92.31 154 GLY B CA 1
ATOM 4027 C C . GLY B 1 154 ? -20.797 9.5 -4.117 1 92.31 154 GLY B C 1
ATOM 4028 O O . GLY B 1 154 ? -21.047 8.906 -5.168 1 92.31 154 GLY B O 1
ATOM 4029 N N . ILE B 1 155 ? -20.516 8.875 -3.045 1 93.75 155 ILE B N 1
ATOM 4030 C CA . ILE B 1 155 ? -20.125 7.465 -3.021 1 93.75 155 ILE B CA 1
ATOM 4031 C C . ILE B 1 155 ? -21.375 6.59 -3.01 1 93.75 155 ILE B C 1
ATOM 4033 O O . ILE B 1 155 ? -21.391 5.496 -3.584 1 93.75 155 ILE B O 1
ATOM 4037 N N . GLU B 1 156 ? -22.422 7.027 -2.322 1 93.94 156 GLU B N 1
ATOM 4038 C CA . GLU B 1 156 ? -23.641 6.223 -2.27 1 93.94 156 GLU B CA 1
ATOM 4039 C C . GLU B 1 156 ? -24.219 6.008 -3.664 1 93.94 156 GLU B C 1
ATOM 4041 O O . GLU B 1 156 ? -24.578 4.887 -4.023 1 93.94 156 GLU B O 1
ATOM 4046 N N . LYS B 1 157 ? -24.312 7.074 -4.387 1 95.75 157 LYS B N 1
ATOM 4047 C CA . LYS B 1 157 ? -24.828 6.977 -5.754 1 95.75 157 LYS B CA 1
ATOM 4048 C C . LYS B 1 157 ? -23.875 6.18 -6.641 1 95.75 157 LYS B C 1
ATOM 4050 O O . LYS B 1 157 ? -24.312 5.395 -7.48 1 95.75 157 LYS B O 1
ATOM 4055 N N . LEU B 1 158 ? -22.562 6.438 -6.5 1 97.12 158 LEU B N 1
ATOM 4056 C CA . LEU B 1 158 ? -21.578 5.652 -7.242 1 97.12 158 LEU B CA 1
ATOM 4057 C C . LEU B 1 158 ? -21.75 4.164 -6.969 1 97.12 158 LEU B C 1
ATOM 4059 O O . LEU B 1 158 ? -21.812 3.357 -7.898 1 97.12 158 LEU B O 1
ATOM 4063 N N . LYS B 1 159 ? -21.906 3.809 -5.711 1 96.5 159 LYS B N 1
ATOM 4064 C CA . LYS B 1 159 ? -22.062 2.412 -5.32 1 96.5 159 LYS B CA 1
ATOM 4065 C C . LYS B 1 159 ? -23.328 1.812 -5.93 1 96.5 159 LYS B C 1
ATOM 4067 O O . LYS B 1 159 ? -23.328 0.658 -6.363 1 96.5 159 LYS B O 1
ATOM 4072 N N . SER B 1 160 ? -24.344 2.574 -5.953 1 97.31 160 SER B N 1
ATOM 4073 C CA . SER B 1 160 ? -25.594 2.115 -6.559 1 97.31 160 SER B CA 1
ATOM 4074 C C . SER B 1 160 ? -25.406 1.825 -8.047 1 97.31 160 SER B C 1
ATOM 4076 O O . SER B 1 160 ? -25.875 0.798 -8.547 1 97.31 160 SER B O 1
ATOM 4078 N N . ARG B 1 161 ? -24.734 2.699 -8.719 1 98.06 161 ARG B N 1
ATOM 4079 C CA . ARG B 1 161 ? -24.469 2.508 -10.141 1 98.06 161 ARG B CA 1
ATOM 4080 C C . ARG B 1 161 ? -23.578 1.289 -10.367 1 98.06 161 ARG B C 1
ATOM 4082 O O . ARG B 1 161 ? -23.812 0.515 -11.305 1 98.06 161 ARG B O 1
ATOM 4089 N N . LEU B 1 162 ? -22.609 1.154 -9.547 1 98.44 162 LEU B N 1
ATOM 4090 C CA . LEU B 1 162 ? -21.719 0.011 -9.648 1 98.44 162 LEU B CA 1
ATOM 4091 C C . LEU B 1 162 ? -22.469 -1.295 -9.414 1 98.44 162 LEU B C 1
ATOM 4093 O O . LEU B 1 162 ? -22.266 -2.266 -10.148 1 98.44 162 LEU B O 1
ATOM 4097 N N . ASN B 1 163 ? -23.312 -1.277 -8.414 1 97.62 163 ASN B N 1
ATOM 4098 C CA . ASN B 1 163 ? -24.078 -2.479 -8.109 1 97.62 163 ASN B CA 1
ATOM 4099 C C . ASN B 1 163 ? -24.938 -2.908 -9.297 1 97.62 163 ASN B C 1
ATOM 4101 O O . ASN B 1 163 ? -25.031 -4.098 -9.609 1 97.62 163 ASN B O 1
ATOM 4105 N N . ARG B 1 164 ? -25.547 -2.002 -9.93 1 98 164 ARG B N 1
ATOM 4106 C CA . ARG B 1 164 ? -26.344 -2.311 -11.109 1 98 164 ARG B CA 1
ATOM 4107 C C . ARG B 1 164 ? -25.484 -2.893 -12.227 1 98 164 ARG B C 1
ATOM 4109 O O . ARG B 1 164 ? -25.859 -3.889 -12.852 1 98 164 ARG B O 1
ATOM 4116 N N . LEU B 1 165 ? -24.375 -2.275 -12.477 1 98.19 165 LEU B N 1
ATOM 4117 C CA . LEU B 1 165 ? -23.438 -2.766 -13.492 1 98.19 165 LEU B CA 1
ATOM 4118 C C . LEU B 1 165 ? -23 -4.195 -13.18 1 98.19 165 LEU B C 1
ATOM 4120 O O . LEU B 1 165 ? -23.031 -5.059 -14.062 1 98.19 165 LEU B O 1
ATOM 4124 N N . PHE B 1 166 ? -22.625 -4.445 -11.938 1 97.81 166 PHE B N 1
ATOM 4125 C CA . PHE B 1 166 ? -22.141 -5.762 -11.531 1 97.81 166 PHE B CA 1
ATOM 4126 C C . PHE B 1 166 ? -23.266 -6.793 -11.625 1 97.81 166 PHE B C 1
ATOM 4128 O O . PHE B 1 166 ? -23.031 -7.93 -12.047 1 97.81 166 PHE B O 1
ATOM 4135 N N . ASP B 1 167 ? -24.453 -6.395 -11.203 1 96.81 167 ASP B N 1
ATOM 4136 C CA . ASP B 1 167 ? -25.594 -7.297 -11.32 1 96.81 167 ASP B CA 1
ATOM 4137 C C . ASP B 1 167 ? -25.812 -7.723 -12.773 1 96.81 167 ASP B C 1
ATOM 4139 O O . ASP B 1 167 ? -26.047 -8.898 -13.055 1 96.81 167 ASP B O 1
ATOM 4143 N N . ASP B 1 168 ? -25.703 -6.824 -13.617 1 96 168 ASP B N 1
ATOM 4144 C CA . ASP B 1 168 ? -25.922 -7.078 -15.039 1 96 168 ASP B CA 1
ATOM 4145 C C . ASP B 1 168 ? -24.812 -7.949 -15.617 1 96 168 ASP B C 1
ATOM 4147 O O . ASP B 1 168 ? -25.078 -8.852 -16.422 1 96 168 ASP B O 1
ATOM 4151 N N . GLU B 1 169 ? -23.578 -7.66 -15.219 1 95.69 169 GLU B N 1
ATOM 4152 C CA . GLU B 1 169 ? -22.422 -8.273 -15.867 1 95.69 169 GLU B CA 1
ATOM 4153 C C . GLU B 1 169 ? -22.031 -9.578 -15.172 1 95.69 169 GLU B C 1
ATOM 4155 O O . GLU B 1 169 ? -21.516 -10.492 -15.82 1 95.69 169 GLU B O 1
ATOM 4160 N N . MET B 1 170 ? -22.25 -9.664 -13.828 1 96.06 170 MET B N 1
ATOM 4161 C CA . MET B 1 170 ? -21.703 -10.781 -13.062 1 96.06 170 MET B CA 1
ATOM 4162 C C . MET B 1 170 ? -22.812 -11.547 -12.352 1 96.06 170 MET B C 1
ATOM 4164 O O . MET B 1 170 ? -22.562 -12.594 -11.758 1 96.06 170 MET B O 1
ATOM 4168 N N . GLY B 1 171 ? -23.984 -11.078 -12.414 1 94.69 171 GLY B N 1
ATOM 4169 C CA . GLY B 1 171 ? -25.078 -11.68 -11.68 1 94.69 171 GLY B CA 1
ATOM 4170 C C . GLY B 1 171 ? -25.297 -11.055 -10.312 1 94.69 171 GLY B C 1
ATOM 4171 O O . GLY B 1 171 ? -24.422 -10.344 -9.805 1 94.69 171 GLY B O 1
ATOM 4172 N N . TYR B 1 172 ? -26.469 -11.32 -9.68 1 94.19 172 TYR B N 1
ATOM 4173 C CA . TYR B 1 172 ? -26.844 -10.734 -8.398 1 94.19 172 TYR B CA 1
ATOM 4174 C C . TYR B 1 172 ? -26 -11.328 -7.27 1 94.19 172 TYR B C 1
ATOM 4176 O O . TYR B 1 172 ? -25.703 -12.523 -7.273 1 94.19 172 TYR B O 1
ATOM 4184 N N . MET B 1 173 ? -25.641 -10.422 -6.348 1 92.38 173 MET B N 1
ATOM 4185 C CA . MET B 1 173 ? -24.891 -10.875 -5.172 1 92.38 173 MET B CA 1
ATOM 4186 C C . MET B 1 173 ? -25.672 -11.945 -4.426 1 92.38 173 MET B C 1
ATOM 4188 O O . MET B 1 173 ? -26.906 -11.883 -4.332 1 92.38 173 MET B O 1
ATOM 4192 N N . PRO B 1 174 ? -24.859 -12.898 -3.896 1 88.31 174 PRO B N 1
ATOM 4193 C CA . PRO B 1 174 ? -25.562 -13.898 -3.088 1 88.31 174 PRO B CA 1
ATOM 4194 C C . PRO B 1 174 ? -26.234 -13.305 -1.858 1 88.31 174 PRO B C 1
ATOM 4196 O O . PRO B 1 174 ? -26 -12.141 -1.521 1 88.31 174 PRO B O 1
ATOM 4199 N N . ALA B 1 175 ? -27.016 -14.125 -1.211 1 82.31 175 ALA B N 1
ATOM 4200 C CA . ALA B 1 175 ? -27.672 -13.719 0.025 1 82.31 175 ALA B CA 1
ATOM 4201 C C . ALA B 1 175 ? -26.656 -13.422 1.123 1 82.31 175 ALA B C 1
ATOM 4203 O O . ALA B 1 175 ? -25.469 -13.719 0.975 1 82.31 175 ALA B O 1
ATOM 4204 N N . LYS B 1 176 ? -27.125 -12.836 2.17 1 83.06 176 LYS B N 1
ATOM 4205 C CA . LYS B 1 176 ? -26.266 -12.438 3.289 1 83.06 176 LYS B CA 1
ATOM 4206 C C . LYS B 1 176 ? -25.625 -13.656 3.953 1 83.06 176 LYS B C 1
ATOM 4208 O O . LYS B 1 176 ? -24.578 -13.547 4.586 1 83.06 176 LYS B O 1
ATOM 4213 N N . THR B 1 177 ? -26.422 -14.734 3.818 1 84.94 177 THR B N 1
ATOM 4214 C CA . THR B 1 177 ? -25.875 -15.984 4.348 1 84.94 177 THR B CA 1
ATOM 4215 C C . THR B 1 177 ? -25.797 -17.047 3.256 1 84.94 177 THR B C 1
ATOM 4217 O O . THR B 1 177 ? -26.562 -17.016 2.295 1 84.94 177 THR B O 1
ATOM 4220 N N . VAL B 1 178 ? -24.766 -17.781 3.373 1 80.75 178 VAL B N 1
ATOM 4221 C CA . VAL B 1 178 ? -24.578 -18.891 2.445 1 80.75 178 VAL B CA 1
ATOM 4222 C C . VAL B 1 178 ? -24.656 -20.219 3.199 1 80.75 178 VAL B C 1
ATOM 4224 O O . VAL B 1 178 ? -24.359 -20.281 4.391 1 80.75 178 VAL B O 1
ATOM 4227 N N . TYR B 1 179 ? -25.141 -21.172 2.494 1 79 179 TYR B N 1
ATOM 4228 C CA . TYR B 1 179 ? -25.328 -22.484 3.098 1 79 179 TYR B CA 1
ATOM 4229 C C . TYR B 1 179 ? -24.188 -23.422 2.697 1 79 179 TYR B C 1
ATOM 4231 O O . TYR B 1 179 ? -23.938 -23.641 1.509 1 79 179 TYR B O 1
ATOM 4239 N N . MET B 1 180 ? -23.375 -23.875 3.766 1 76.44 180 MET B N 1
ATOM 4240 C CA . MET B 1 180 ? -22.312 -24.859 3.537 1 76.44 180 MET B CA 1
ATOM 4241 C C . MET B 1 180 ? -22.281 -25.891 4.648 1 76.44 180 MET B C 1
ATOM 4243 O O . MET B 1 180 ? -22.344 -25.547 5.832 1 76.44 180 MET B O 1
ATOM 4247 N N . LEU B 1 181 ? -22.172 -27.109 4.207 1 71.69 181 LEU B N 1
ATOM 4248 C CA . LEU B 1 181 ? -22.016 -28.25 5.109 1 71.69 181 LEU B CA 1
ATOM 4249 C C . LEU B 1 181 ? -23.094 -28.234 6.188 1 71.69 181 LEU B C 1
ATOM 4251 O O . LEU B 1 181 ? -22.797 -28.422 7.371 1 71.69 181 LEU B O 1
ATOM 4255 N N . GLY B 1 182 ? -24.234 -27.797 5.848 1 71.75 182 GLY B N 1
ATOM 4256 C CA . GLY B 1 182 ? -25.391 -27.922 6.723 1 71.75 182 GLY B CA 1
ATOM 4257 C C . GLY B 1 182 ? -25.562 -26.719 7.641 1 71.75 182 GLY B C 1
ATOM 4258 O O . GLY B 1 182 ? -26.375 -26.766 8.562 1 71.75 182 GLY B O 1
ATOM 4259 N N . ALA B 1 183 ? -24.766 -25.703 7.461 1 82.12 183 ALA B N 1
ATOM 4260 C CA . ALA B 1 183 ? -24.859 -24.531 8.312 1 82.12 183 ALA B CA 1
ATOM 4261 C C . ALA B 1 183 ? -24.891 -23.25 7.484 1 82.12 183 ALA B C 1
ATOM 4263 O O . ALA B 1 183 ? -24.531 -23.25 6.305 1 82.12 183 ALA B O 1
ATOM 4264 N N . GLU B 1 184 ? -25.5 -22.312 8.07 1 88.12 184 GLU B N 1
ATOM 4265 C CA . GLU B 1 184 ? -25.562 -20.984 7.457 1 88.12 184 GLU B CA 1
ATOM 4266 C C . GLU B 1 184 ? -24.406 -20.094 7.93 1 88.12 184 GLU B C 1
ATOM 4268 O O . GLU B 1 184 ? -24.125 -20.031 9.125 1 88.12 184 GLU B O 1
ATOM 4273 N N . TYR B 1 185 ? -23.703 -19.516 6.957 1 90.31 185 TYR B N 1
ATOM 4274 C CA . TYR B 1 185 ? -22.562 -18.656 7.25 1 90.31 185 TYR B CA 1
ATOM 4275 C C . TYR B 1 185 ? -22.688 -17.312 6.539 1 90.31 185 TYR B C 1
ATOM 4277 O O . TYR B 1 185 ? -23.219 -17.25 5.426 1 90.31 185 TYR B O 1
ATOM 4285 N N . THR B 1 186 ? -22.234 -16.266 7.254 1 93.62 186 THR B N 1
ATOM 4286 C CA . THR B 1 186 ? -21.891 -15.07 6.496 1 93.62 186 THR B CA 1
ATOM 4287 C C . THR B 1 186 ? -20.625 -15.289 5.68 1 93.62 186 THR B C 1
ATOM 4289 O O . THR B 1 186 ? -19.844 -16.203 5.965 1 93.62 186 THR B O 1
ATOM 4292 N N . PRO B 1 187 ? -20.422 -14.492 4.637 1 94.38 187 PRO B N 1
ATOM 4293 C CA . PRO B 1 187 ? -19.172 -14.625 3.895 1 94.38 187 PRO B CA 1
ATOM 4294 C C . PRO B 1 187 ? -17.938 -14.555 4.793 1 94.38 187 PRO B C 1
ATOM 4296 O O . PRO B 1 187 ? -16.969 -15.281 4.574 1 94.38 187 PRO B O 1
ATOM 4299 N N . GLU B 1 188 ? -17.984 -13.734 5.816 1 93.19 188 GLU B N 1
ATOM 4300 C CA . GLU B 1 188 ? -16.875 -13.578 6.746 1 93.19 188 GLU B CA 1
ATOM 4301 C C . GLU B 1 188 ? -16.688 -14.828 7.598 1 93.19 188 GLU B C 1
ATOM 4303 O O . GLU B 1 188 ? -15.555 -15.266 7.828 1 93.19 188 GLU B O 1
ATOM 4308 N N . GLU B 1 189 ? -17.812 -15.383 8.055 1 92.38 189 GLU B N 1
ATOM 4309 C CA . GLU B 1 189 ? -17.734 -16.609 8.828 1 92.38 189 GLU B CA 1
ATOM 4310 C C . GLU B 1 189 ? -17.219 -17.766 7.977 1 92.38 189 GLU B C 1
ATOM 4312 O O . GLU B 1 189 ? -16.406 -18.578 8.438 1 92.38 189 GLU B O 1
ATOM 4317 N N . PHE B 1 190 ? -17.734 -17.859 6.805 1 93.25 190 PHE B N 1
ATOM 4318 C CA . PHE B 1 190 ? -17.281 -18.906 5.891 1 93.25 190 PHE B CA 1
ATOM 4319 C C . PHE B 1 190 ? -15.781 -18.766 5.605 1 93.25 190 PHE B C 1
ATOM 4321 O O . PHE B 1 190 ? -15.062 -19.766 5.555 1 93.25 190 PHE B O 1
ATOM 4328 N N . ALA B 1 191 ? -15.328 -17.516 5.457 1 93.75 191 ALA B N 1
ATOM 4329 C CA . ALA B 1 191 ? -13.914 -17.25 5.211 1 93.75 191 ALA B CA 1
ATOM 4330 C C . ALA B 1 191 ? -13.039 -17.797 6.332 1 93.75 191 ALA B C 1
ATOM 4332 O O . ALA B 1 191 ? -11.977 -18.375 6.074 1 93.75 191 ALA B O 1
ATOM 4333 N N . ASN B 1 192 ? -13.469 -17.672 7.586 1 91.5 192 ASN B N 1
ATOM 4334 C CA . ASN B 1 192 ? -12.711 -18.156 8.734 1 91.5 192 ASN B CA 1
ATOM 4335 C C . ASN B 1 192 ? -12.578 -19.688 8.703 1 91.5 192 ASN B C 1
ATOM 4337 O O . ASN B 1 192 ? -11.586 -20.234 9.195 1 91.5 192 ASN B O 1
ATOM 4341 N N . SER B 1 193 ? -13.562 -20.266 8.117 1 89.31 193 SER B N 1
ATOM 4342 C CA . SER B 1 193 ? -13.531 -21.719 8.023 1 89.31 193 SER B CA 1
ATOM 4343 C C . SER B 1 193 ? -12.625 -22.188 6.891 1 89.31 193 SER B C 1
ATOM 4345 O O . SER B 1 193 ? -12.102 -23.297 6.93 1 89.31 193 SER B O 1
ATOM 4347 N N . VAL B 1 194 ? -12.438 -21.328 5.957 1 92.25 194 VAL B N 1
ATOM 4348 C CA . VAL B 1 194 ? -11.695 -21.734 4.766 1 92.25 194 VAL B CA 1
ATOM 4349 C C . VAL B 1 194 ? -10.227 -21.344 4.922 1 92.25 194 VAL B C 1
ATOM 4351 O O . VAL B 1 194 ? -9.336 -22.031 4.438 1 92.25 194 VAL B O 1
ATOM 4354 N N . CYS B 1 195 ? -10 -20.219 5.508 1 93.69 195 CYS B N 1
ATOM 4355 C CA . CYS B 1 195 ? -8.648 -19.688 5.68 1 93.69 195 CYS B CA 1
ATOM 4356 C C . CYS B 1 195 ? -8.578 -18.781 6.902 1 93.69 195 CYS B C 1
ATOM 4358 O O . CYS B 1 195 ? -9.078 -17.656 6.879 1 93.69 195 CYS B O 1
ATOM 4360 N N . PHE B 1 196 ? -7.977 -19.219 7.918 1 90.62 196 PHE B N 1
ATOM 4361 C CA . PHE B 1 196 ? -7.844 -18.344 9.078 1 90.62 196 PHE B CA 1
ATOM 4362 C C . PHE B 1 196 ? -6.664 -17.406 8.906 1 90.62 196 PHE B C 1
ATOM 4364 O O . PHE B 1 196 ? -5.703 -17.719 8.203 1 90.62 196 PHE B O 1
ATOM 4371 N N . PRO B 1 197 ? -6.695 -16.266 9.578 1 89.88 197 PRO B N 1
ATOM 4372 C CA . PRO B 1 197 ? -5.605 -15.289 9.461 1 89.88 197 PRO B CA 1
ATOM 4373 C C . PRO B 1 197 ? -4.25 -15.867 9.844 1 89.88 197 PRO B C 1
ATOM 4375 O O . PRO B 1 197 ? -4.113 -16.484 10.906 1 89.88 197 PRO B O 1
ATOM 4378 N N . GLY B 1 198 ? -3.332 -15.766 8.969 1 93.31 198 GLY B N 1
ATOM 4379 C CA . GLY B 1 198 ? -1.979 -16.219 9.25 1 93.31 198 GLY B CA 1
ATOM 4380 C C . GLY B 1 198 ? -1.749 -17.672 8.891 1 93.31 198 GLY B C 1
ATOM 4381 O O . GLY B 1 198 ? -0.715 -18.25 9.234 1 93.31 198 GLY B O 1
ATOM 4382 N N . GLU B 1 199 ? -2.648 -18.266 8.219 1 96.88 199 GLU B N 1
ATOM 4383 C CA . GLU B 1 199 ? -2.553 -19.688 7.883 1 96.88 199 GLU B CA 1
ATOM 4384 C C . GLU B 1 199 ? -1.438 -19.938 6.871 1 96.88 199 GLU B C 1
ATOM 4386 O O . GLU B 1 199 ? -0.827 -21.016 6.871 1 96.88 199 GLU B O 1
ATOM 4391 N N . TYR B 1 200 ? -1.129 -19 6.066 1 98.31 200 TYR B N 1
ATOM 4392 C CA . TYR B 1 200 ? -0.17 -19.188 4.98 1 98.31 200 TYR B CA 1
ATOM 4393 C C . TYR B 1 200 ? 1.062 -18.312 5.188 1 98.31 200 TYR B C 1
ATOM 4395 O O . TYR B 1 200 ? 0.976 -17.234 5.781 1 98.31 200 TYR B O 1
ATOM 4403 N N . GLU B 1 201 ? 2.137 -18.828 4.812 1 98.44 201 GLU B N 1
ATOM 4404 C CA . GLU B 1 201 ? 3.396 -18.094 4.777 1 98.44 201 GLU B CA 1
ATOM 4405 C C . GLU B 1 201 ? 3.754 -17.672 3.352 1 98.44 201 GLU B C 1
ATOM 4407 O O . GLU B 1 201 ? 3.629 -18.469 2.418 1 98.44 201 GLU B O 1
ATOM 4412 N N . MET B 1 202 ? 4.062 -16.391 3.207 1 98.56 202 MET B N 1
ATOM 4413 C CA . MET B 1 202 ? 4.543 -15.859 1.935 1 98.56 202 MET B CA 1
ATOM 4414 C C . MET B 1 202 ? 6.066 -15.844 1.893 1 98.56 202 MET B C 1
ATOM 4416 O O . MET B 1 202 ? 6.711 -15.227 2.742 1 98.56 202 MET B O 1
ATOM 4420 N N . LEU B 1 203 ? 6.633 -16.5 0.892 1 98.88 203 LEU B N 1
ATOM 4421 C CA . LEU B 1 203 ? 8.078 -16.672 0.831 1 98.88 203 LEU B CA 1
ATOM 4422 C C . LEU B 1 203 ? 8.641 -16.078 -0.456 1 98.88 203 LEU B C 1
ATOM 4424 O O . LEU B 1 203 ? 7.98 -16.094 -1.495 1 98.88 203 LEU B O 1
ATOM 4428 N N . THR B 1 204 ? 9.812 -15.539 -0.361 1 98.81 204 THR B N 1
ATOM 4429 C CA . THR B 1 204 ? 10.586 -15.086 -1.509 1 98.81 204 THR B CA 1
ATOM 4430 C C . THR B 1 204 ? 12.078 -15.312 -1.275 1 98.81 204 THR B C 1
ATOM 4432 O O . THR B 1 204 ? 12.469 -15.906 -0.271 1 98.81 204 THR B O 1
ATOM 4435 N N . SER B 1 205 ? 12.93 -14.93 -2.33 1 98.88 205 SER B N 1
ATOM 4436 C CA . SER B 1 205 ? 14.359 -15.195 -2.219 1 98.88 205 SER B CA 1
ATOM 4437 C C . SER B 1 205 ? 15.172 -14.242 -3.086 1 98.88 205 SER B C 1
ATOM 4439 O O . SER B 1 205 ? 15.398 -14.508 -4.27 1 98.88 205 SER B O 1
ATOM 4441 N N . PHE B 1 206 ? 15.578 -13.188 -2.469 1 98.31 206 PHE B N 1
ATOM 4442 C CA . PHE B 1 206 ? 16.391 -12.219 -3.201 1 98.31 206 PHE B CA 1
ATOM 4443 C C . PHE B 1 206 ? 17.453 -11.602 -2.295 1 98.31 206 PHE B C 1
ATOM 4445 O O . PHE B 1 206 ? 17.203 -11.383 -1.108 1 98.31 206 PHE B O 1
ATOM 4452 N N . THR B 1 207 ? 18.562 -11.242 -2.828 1 97.62 207 THR B N 1
ATOM 4453 C CA . THR B 1 207 ? 19.703 -10.898 -2 1 97.62 207 THR B CA 1
ATOM 4454 C C . THR B 1 207 ? 19.781 -9.391 -1.777 1 97.62 207 THR B C 1
ATOM 4456 O O . THR B 1 207 ? 20.578 -8.914 -0.955 1 97.62 207 THR B O 1
ATOM 4459 N N . HIS B 1 208 ? 19 -8.594 -2.488 1 95.12 208 HIS B N 1
ATOM 4460 C CA . HIS B 1 208 ? 19.047 -7.152 -2.277 1 95.12 208 HIS B CA 1
ATOM 4461 C C . HIS B 1 208 ? 18.312 -6.758 -1.002 1 95.12 208 HIS B C 1
ATOM 4463 O O . HIS B 1 208 ? 18.234 -5.578 -0.663 1 95.12 208 HIS B O 1
ATOM 4469 N N . HIS B 1 209 ? 17.719 -7.691 -0.286 1 95.69 209 HIS B N 1
ATOM 4470 C CA . HIS B 1 209 ? 17.219 -7.598 1.078 1 95.69 209 HIS B CA 1
ATOM 4471 C C . HIS B 1 209 ? 17.781 -8.711 1.953 1 95.69 209 HIS B C 1
ATOM 4473 O O . HIS B 1 209 ? 18.094 -9.797 1.459 1 95.69 209 HIS B O 1
ATOM 4479 N N . PRO B 1 210 ? 17.859 -8.492 3.254 1 96.75 210 PRO B N 1
ATOM 4480 C CA . PRO B 1 210 ? 18.453 -9.516 4.121 1 96.75 210 PRO B CA 1
ATOM 4481 C C . PRO B 1 210 ? 17.578 -10.758 4.238 1 96.75 210 PRO B C 1
ATOM 4483 O O . PRO B 1 210 ? 16.344 -10.648 4.301 1 96.75 210 PRO B O 1
ATOM 4486 N N . PHE B 1 211 ?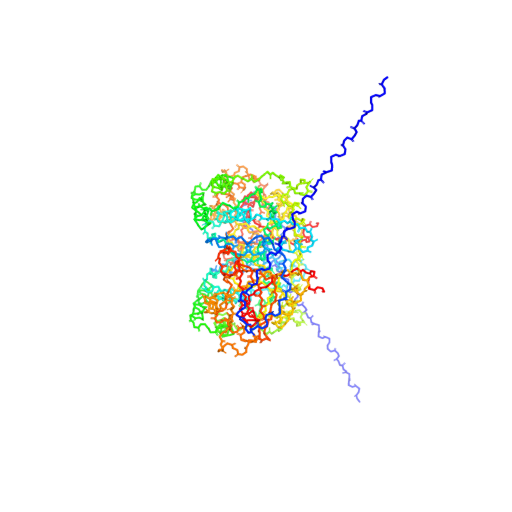 18.266 -11.922 4.215 1 98.44 211 PHE B N 1
ATOM 4487 C CA . PHE B 1 211 ? 17.547 -13.156 4.5 1 98.44 211 PHE B CA 1
ATOM 4488 C C . PHE B 1 211 ? 17.078 -13.188 5.953 1 98.44 211 PHE B C 1
ATOM 4490 O O . PHE B 1 211 ? 17.734 -12.633 6.832 1 98.44 211 PHE B O 1
ATOM 4497 N N . GLY B 1 212 ? 15.977 -13.758 6.191 1 98.06 212 GLY B N 1
ATOM 4498 C CA . GLY B 1 212 ? 15.422 -13.859 7.535 1 98.06 212 GLY B CA 1
ATOM 4499 C C . GLY B 1 212 ? 14.492 -12.711 7.883 1 98.06 212 GLY B C 1
ATOM 4500 O O . GLY B 1 212 ? 13.812 -12.742 8.914 1 98.06 212 GLY B O 1
ATOM 4501 N N . GLU B 1 213 ? 14.414 -11.773 6.996 1 97.06 213 GLU B N 1
ATOM 4502 C CA . GLU B 1 213 ? 13.547 -10.625 7.207 1 97.06 213 GLU B CA 1
ATOM 4503 C C . GLU B 1 213 ? 12.391 -10.609 6.215 1 97.06 213 GLU B C 1
ATOM 4505 O O . GLU B 1 213 ? 12.422 -11.32 5.211 1 97.06 213 GLU B O 1
ATOM 4510 N N . ARG B 1 214 ? 11.398 -9.914 6.617 1 97.44 214 ARG B N 1
ATOM 4511 C CA . ARG B 1 214 ? 10.25 -9.727 5.738 1 97.44 214 ARG B CA 1
ATOM 4512 C C . ARG B 1 214 ? 10.312 -8.367 5.047 1 97.44 214 ARG B C 1
ATOM 4514 O O . ARG B 1 214 ? 10.797 -7.391 5.625 1 97.44 214 ARG B O 1
ATOM 4521 N N . PHE B 1 215 ? 9.859 -8.305 3.82 1 95.06 215 PHE B N 1
ATOM 4522 C CA . PHE B 1 215 ? 9.773 -7.031 3.111 1 95.06 215 PHE B CA 1
ATOM 4523 C C . PHE B 1 215 ? 8.68 -7.074 2.051 1 95.06 215 PHE B C 1
ATOM 4525 O O . PHE B 1 215 ? 8.234 -8.156 1.649 1 95.06 215 PHE B O 1
ATOM 4532 N N . ALA B 1 216 ? 8.195 -5.898 1.704 1 94.12 216 ALA B N 1
ATOM 4533 C CA . ALA B 1 216 ? 7.246 -5.809 0.594 1 94.12 216 ALA B CA 1
ATOM 4534 C C . ALA B 1 216 ? 7.957 -5.977 -0.747 1 94.12 216 ALA B C 1
ATOM 4536 O O . ALA B 1 216 ? 8.781 -5.141 -1.131 1 94.12 216 ALA B O 1
ATOM 4537 N N . LEU B 1 217 ? 7.633 -7.035 -1.402 1 94.94 217 LEU B N 1
ATOM 4538 C CA . LEU B 1 217 ? 8.281 -7.359 -2.668 1 94.94 217 LEU B CA 1
ATOM 4539 C C . LEU B 1 217 ? 8.016 -6.281 -3.711 1 94.94 217 LEU B C 1
ATOM 4541 O O . LEU B 1 217 ? 6.871 -5.852 -3.883 1 94.94 217 LEU B O 1
ATOM 4545 N N . GLU B 1 218 ? 9.086 -5.801 -4.395 1 93.19 218 GLU B N 1
ATOM 4546 C CA . GLU B 1 218 ? 8.992 -4.691 -5.336 1 93.19 218 GLU B CA 1
ATOM 4547 C C . GLU B 1 218 ? 8.578 -5.176 -6.723 1 93.19 218 GLU B C 1
ATOM 4549 O O . GLU B 1 218 ? 9.375 -5.16 -7.66 1 93.19 218 GLU B O 1
ATOM 4554 N N . THR B 1 219 ? 7.371 -5.578 -6.828 1 93.88 219 THR B N 1
ATOM 4555 C CA . THR B 1 219 ? 6.758 -5.926 -8.109 1 93.88 219 THR B CA 1
ATOM 4556 C C . THR B 1 219 ? 5.504 -5.094 -8.352 1 93.88 219 THR B C 1
ATOM 4558 O O . THR B 1 219 ? 4.801 -4.727 -7.41 1 93.88 219 THR B O 1
ATOM 4561 N N . PRO B 1 220 ? 5.234 -4.801 -9.617 1 93.06 220 PRO B N 1
ATOM 4562 C CA . PRO B 1 220 ? 4.074 -3.955 -9.914 1 93.06 220 PRO B CA 1
ATOM 4563 C C . PRO B 1 220 ? 2.764 -4.559 -9.414 1 93.06 220 PRO B C 1
ATOM 4565 O O . PRO B 1 220 ? 1.833 -3.824 -9.062 1 93.06 220 PRO B O 1
ATOM 4568 N N . ASP B 1 221 ? 2.723 -5.852 -9.266 1 96.06 221 ASP B N 1
ATOM 4569 C CA . ASP B 1 221 ? 1.467 -6.52 -8.945 1 96.06 221 ASP B CA 1
ATOM 4570 C C . ASP B 1 221 ? 1.247 -6.586 -7.434 1 96.06 221 ASP B C 1
ATOM 4572 O O . ASP B 1 221 ? 0.158 -6.938 -6.977 1 96.06 221 ASP B O 1
ATOM 4576 N N . ASN B 1 222 ? 2.232 -6.234 -6.648 1 95.25 222 ASN B N 1
ATOM 4577 C CA . ASN B 1 222 ? 2.055 -6.172 -5.203 1 95.25 222 ASN B CA 1
ATOM 4578 C C . ASN B 1 222 ? 1.342 -4.891 -4.777 1 95.25 222 ASN B C 1
ATOM 4580 O O . ASN B 1 222 ? 1.912 -4.066 -4.062 1 95.25 222 ASN B O 1
ATOM 4584 N N . GLN B 1 223 ? 0.087 -4.789 -5.137 1 92.12 223 GLN B N 1
ATOM 4585 C CA . GLN B 1 223 ? -0.706 -3.576 -4.969 1 92.12 223 GLN B CA 1
ATOM 4586 C C . GLN B 1 223 ? -1.004 -3.312 -3.496 1 92.12 223 GLN B C 1
ATOM 4588 O O . GLN B 1 223 ? -1.143 -2.158 -3.082 1 92.12 223 GLN B O 1
ATOM 4593 N N . THR B 1 224 ? -1.082 -4.328 -2.678 1 91.62 224 THR B N 1
ATOM 4594 C CA . THR B 1 224 ? -1.455 -4.191 -1.273 1 91.62 224 THR B CA 1
ATOM 4595 C C . THR B 1 224 ? -0.218 -4.203 -0.381 1 91.62 224 THR B C 1
ATOM 4597 O O . THR B 1 224 ? -0.331 -4.277 0.845 1 91.62 224 THR B O 1
ATOM 4600 N N . GLN B 1 225 ? 0.964 -4.238 -0.986 1 90.88 225 GLN B N 1
ATOM 4601 C CA . GLN B 1 225 ? 2.24 -4.164 -0.283 1 90.88 225 GLN B CA 1
ATOM 4602 C C . GLN B 1 225 ? 2.377 -5.293 0.733 1 90.88 225 GLN B C 1
ATOM 4604 O O . GLN B 1 225 ? 2.768 -5.062 1.879 1 90.88 225 GLN B O 1
ATOM 4609 N N . GLU B 1 226 ? 2.006 -6.434 0.269 1 94.69 226 GLU B N 1
ATOM 4610 C CA . GLU B 1 226 ? 2.182 -7.609 1.117 1 94.69 226 GLU B CA 1
ATOM 4611 C C . GLU B 1 226 ? 3.66 -7.895 1.361 1 94.69 226 GLU B C 1
ATOM 4613 O O . GLU B 1 226 ? 4.5 -7.621 0.504 1 94.69 226 GLU B O 1
ATOM 4618 N N . VAL B 1 227 ? 3.906 -8.43 2.559 1 96.19 227 VAL B N 1
ATOM 4619 C CA . VAL B 1 227 ? 5.297 -8.703 2.912 1 96.19 227 VAL B CA 1
ATOM 4620 C C . VAL B 1 227 ? 5.578 -10.195 2.797 1 96.19 227 VAL B C 1
ATOM 4622 O O . VAL B 1 227 ? 4.695 -11.023 3.049 1 96.19 227 VAL B O 1
ATOM 4625 N N . PHE B 1 228 ? 6.809 -10.5 2.418 1 98.44 228 PHE B N 1
ATOM 4626 C CA . PHE B 1 228 ? 7.281 -11.867 2.201 1 98.44 228 PHE B CA 1
ATOM 4627 C C . PHE B 1 228 ? 8.508 -12.156 3.061 1 98.44 228 PHE B C 1
ATOM 4629 O O . PHE B 1 228 ? 9.391 -11.305 3.203 1 98.44 228 PHE B O 1
ATOM 4636 N N . LEU B 1 229 ? 8.523 -13.289 3.672 1 98.69 229 LEU B N 1
ATOM 4637 C CA . LEU B 1 229 ? 9.742 -13.75 4.324 1 98.69 229 LEU B CA 1
ATOM 4638 C C . LEU B 1 229 ? 10.812 -14.094 3.297 1 98.69 229 LEU B C 1
ATOM 4640 O O . LEU B 1 229 ? 10.586 -14.906 2.402 1 98.69 229 LEU B O 1
ATOM 4644 N N . ASN B 1 230 ? 11.938 -13.469 3.463 1 98.75 230 ASN B N 1
ATOM 4645 C CA . ASN B 1 230 ? 13.055 -13.672 2.543 1 98.75 230 ASN B CA 1
ATOM 4646 C C . ASN B 1 230 ? 13.969 -14.797 3.008 1 98.75 230 ASN B C 1
ATOM 4648 O O . ASN B 1 230 ? 14.492 -14.758 4.121 1 98.75 230 ASN B O 1
ATOM 4652 N N . VAL B 1 231 ? 14.125 -15.828 2.17 1 98.88 231 VAL B N 1
ATOM 4653 C CA . VAL B 1 231 ? 14.969 -16.969 2.543 1 98.88 231 VAL B CA 1
ATOM 4654 C C . VAL B 1 231 ? 15.906 -17.312 1.39 1 98.88 231 VAL B C 1
ATOM 4656 O O . VAL B 1 231 ? 15.633 -16.969 0.235 1 98.88 231 VAL B O 1
ATOM 4659 N N . PRO B 1 232 ? 17.016 -17.969 1.686 1 98.88 232 PRO B N 1
ATOM 4660 C CA . PRO B 1 232 ? 17.875 -18.453 0.592 1 98.88 232 PRO B CA 1
ATOM 4661 C C . PRO B 1 232 ? 17.156 -19.406 -0.343 1 98.88 232 PRO B C 1
ATOM 4663 O O . PRO B 1 232 ? 16.234 -20.125 0.084 1 98.88 232 PRO B O 1
ATOM 4666 N N . ILE B 1 233 ? 17.625 -19.438 -1.598 1 98.88 233 ILE B N 1
ATOM 4667 C CA . ILE B 1 233 ? 16.906 -20.188 -2.625 1 98.88 233 ILE B CA 1
ATOM 4668 C C . ILE B 1 233 ? 16.906 -21.672 -2.258 1 98.88 233 ILE B C 1
ATOM 4670 O O . ILE B 1 233 ? 15.914 -22.375 -2.512 1 98.88 233 ILE B O 1
ATOM 4674 N N . ASP B 1 234 ? 18 -22.219 -1.628 1 98.62 234 ASP B N 1
ATOM 4675 C CA . ASP B 1 234 ? 18.016 -23.625 -1.222 1 98.62 234 ASP B CA 1
ATOM 4676 C C . ASP B 1 234 ? 16.953 -23.906 -0.169 1 98.62 234 ASP B C 1
ATOM 4678 O O . ASP B 1 234 ? 16.312 -24.953 -0.196 1 98.62 234 ASP B O 1
ATOM 4682 N N . GLN B 1 235 ? 16.75 -23 0.677 1 98.56 235 GLN B N 1
ATOM 4683 C CA . GLN B 1 235 ? 15.734 -23.156 1.714 1 98.56 235 GLN B CA 1
ATOM 4684 C C . GLN B 1 235 ? 14.336 -23.047 1.128 1 98.56 235 GLN B C 1
ATOM 4686 O O . GLN B 1 235 ? 13.43 -23.797 1.52 1 98.56 235 GLN B O 1
ATOM 4691 N N . LEU B 1 236 ? 14.125 -22.109 0.237 1 98.81 236 LEU B N 1
ATOM 4692 C CA . LEU B 1 236 ? 12.836 -21.984 -0.432 1 98.81 236 LEU B CA 1
ATOM 4693 C C . LEU B 1 236 ? 12.461 -23.297 -1.128 1 98.81 236 LEU B C 1
ATOM 4695 O O . LEU B 1 236 ? 11.336 -23.781 -0.979 1 98.81 236 LEU B O 1
ATOM 4699 N N . MET B 1 237 ? 13.43 -23.844 -1.834 1 98.31 237 MET B N 1
ATOM 4700 C CA . MET B 1 237 ? 13.18 -25.094 -2.539 1 98.31 237 MET B CA 1
ATOM 4701 C C . MET B 1 237 ? 12.906 -26.234 -1.557 1 98.31 237 MET B C 1
ATOM 4703 O O . MET B 1 237 ? 12.07 -27.094 -1.822 1 98.31 237 MET B O 1
ATOM 4707 N N . GLN B 1 238 ? 13.586 -26.234 -0.45 1 97.81 238 GLN B N 1
ATOM 4708 C CA . GLN B 1 238 ? 13.344 -27.234 0.579 1 97.81 238 GLN B CA 1
ATOM 4709 C C . GLN B 1 238 ? 11.922 -27.125 1.132 1 97.81 238 GLN B C 1
ATOM 4711 O O . GLN B 1 238 ? 11.25 -28.125 1.348 1 97.81 238 GLN B O 1
ATOM 4716 N N . TYR B 1 239 ? 11.477 -25.906 1.392 1 98.44 239 TYR B N 1
ATOM 4717 C CA . TYR B 1 239 ? 10.117 -25.688 1.874 1 98.44 239 TYR B CA 1
ATOM 4718 C C . TYR B 1 239 ? 9.094 -26.219 0.875 1 98.44 239 TYR B C 1
ATOM 4720 O O . TYR B 1 239 ? 8.125 -26.891 1.258 1 98.44 239 TYR B O 1
ATOM 4728 N N . ILE B 1 240 ? 9.352 -25.938 -0.423 1 98.12 240 ILE B N 1
ATOM 4729 C CA . ILE B 1 240 ? 8.43 -26.375 -1.466 1 98.12 240 ILE B CA 1
ATOM 4730 C C . ILE B 1 240 ? 8.406 -27.891 -1.531 1 98.12 240 ILE B C 1
ATOM 4732 O O . ILE B 1 240 ? 7.34 -28.516 -1.514 1 98.12 240 ILE B O 1
ATOM 4736 N N . ARG B 1 241 ? 9.586 -28.531 -1.543 1 95.62 241 ARG B N 1
ATOM 4737 C CA . ARG B 1 241 ? 9.688 -29.984 -1.609 1 95.62 241 ARG B CA 1
ATOM 4738 C C . ARG B 1 241 ? 9 -30.625 -0.415 1 95.62 241 ARG B C 1
ATOM 4740 O O . ARG B 1 241 ? 8.258 -31.609 -0.573 1 95.62 241 ARG B O 1
ATOM 4747 N N . ASN B 1 242 ? 9.234 -30.109 0.751 1 95.94 242 ASN B N 1
ATOM 4748 C CA . ASN B 1 242 ? 8.656 -30.656 1.97 1 95.94 242 ASN B CA 1
ATOM 4749 C C . ASN B 1 242 ? 7.133 -30.531 1.972 1 95.94 242 ASN B C 1
ATOM 4751 O O . ASN B 1 242 ? 6.43 -31.469 2.369 1 95.94 242 ASN B O 1
ATOM 4755 N N . ALA B 1 243 ? 6.684 -29.406 1.536 1 97.56 243 ALA B N 1
ATOM 4756 C CA . ALA B 1 243 ? 5.234 -29.188 1.49 1 97.56 243 ALA B CA 1
ATOM 4757 C C . ALA B 1 243 ? 4.566 -30.219 0.582 1 97.56 243 ALA B C 1
ATOM 4759 O O . ALA B 1 243 ? 3.652 -30.938 1.006 1 97.56 243 ALA B O 1
ATOM 4760 N N . ILE B 1 244 ? 5.094 -30.344 -0.581 1 96.94 244 ILE B N 1
ATOM 4761 C CA . ILE B 1 244 ? 4.508 -31.234 -1.573 1 96.94 244 ILE B CA 1
ATOM 4762 C C . ILE B 1 244 ? 4.605 -32.688 -1.088 1 96.94 244 ILE B C 1
ATOM 4764 O O . ILE B 1 244 ? 3.645 -33.438 -1.199 1 96.94 244 ILE B O 1
ATOM 4768 N N . SER B 1 245 ? 5.723 -33.062 -0.494 1 93.25 245 SER B N 1
ATOM 4769 C CA . SER B 1 245 ? 5.941 -34.406 -0.028 1 93.25 245 SER B CA 1
ATOM 4770 C C . SER B 1 245 ? 4.992 -34.781 1.111 1 93.25 245 SER B C 1
ATOM 4772 O O . SER B 1 245 ? 4.699 -35.938 1.34 1 93.25 245 SER B O 1
ATOM 4774 N N . HIS B 1 246 ? 4.469 -33.781 1.791 1 94.69 246 HIS B N 1
ATOM 4775 C CA . HIS B 1 246 ? 3.588 -34.031 2.928 1 94.69 246 HIS B CA 1
ATOM 4776 C C . HIS B 1 246 ? 2.135 -33.719 2.57 1 94.69 246 HIS B C 1
ATOM 4778 O O . HIS B 1 246 ? 1.293 -33.562 3.459 1 94.69 246 HIS B O 1
ATOM 4784 N N . GLY B 1 247 ? 1.928 -33.531 1.311 1 95.75 247 GLY B N 1
ATOM 4785 C CA . GLY B 1 247 ? 0.556 -33.438 0.838 1 95.75 247 GLY B CA 1
ATOM 4786 C C . GLY B 1 247 ? 0 -32.031 0.903 1 95.75 247 GLY B C 1
ATOM 4787 O O . GLY B 1 247 ? -1.217 -31.844 0.927 1 95.75 247 GLY B O 1
ATOM 4788 N N . HIS B 1 248 ? 0.88 -31.031 1.019 1 97.69 248 HIS B N 1
ATOM 4789 C CA . HIS B 1 248 ? 0.459 -29.625 1.012 1 97.69 248 HIS B CA 1
ATOM 4790 C C . HIS B 1 248 ? 0.742 -28.969 -0.337 1 97.69 248 HIS B C 1
ATOM 4792 O O . HIS B 1 248 ? 1.892 -28.922 -0.778 1 97.69 248 HIS B O 1
ATOM 4798 N N . PRO B 1 249 ? -0.33 -28.438 -1.011 1 98.5 249 PRO B N 1
ATOM 4799 C CA . PRO B 1 249 ? -0.091 -27.703 -2.256 1 98.5 249 PRO B CA 1
ATOM 4800 C C . PRO B 1 249 ? 0.644 -26.391 -2.035 1 98.5 249 PRO B C 1
ATOM 4802 O O . PRO B 1 249 ? 0.686 -25.875 -0.91 1 98.5 249 PRO B O 1
ATOM 4805 N N . VAL B 1 250 ? 1.268 -25.891 -3.078 1 98.81 250 VAL B N 1
ATOM 4806 C CA . VAL B 1 250 ? 2.012 -24.641 -3.014 1 98.81 250 VAL B CA 1
ATOM 4807 C C . VAL B 1 250 ? 1.52 -23.688 -4.105 1 98.81 250 VAL B C 1
ATOM 4809 O O . VAL B 1 250 ? 1.385 -24.078 -5.266 1 98.81 250 VAL B O 1
ATOM 4812 N N . CYS B 1 251 ? 1.172 -22.469 -3.746 1 98.94 251 CYS B N 1
ATOM 4813 C CA . CYS B 1 251 ? 0.896 -21.438 -4.734 1 98.94 251 CYS B CA 1
ATOM 4814 C C . CYS B 1 251 ? 2.188 -20.812 -5.25 1 98.94 251 CYS B C 1
ATOM 4816 O O . CYS B 1 251 ? 2.922 -20.172 -4.488 1 98.94 251 CYS B O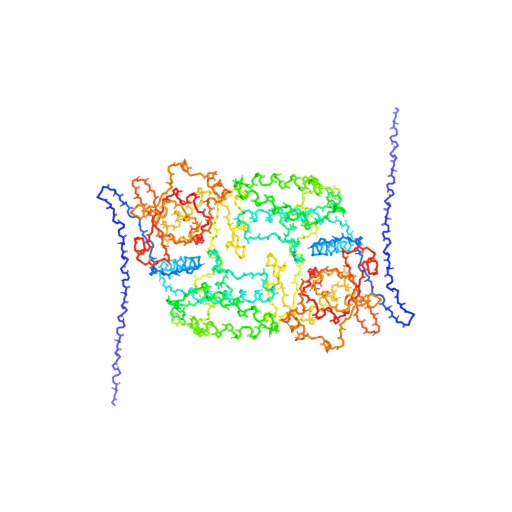 1
ATOM 4818 N N . TRP B 1 252 ? 2.434 -20.984 -6.488 1 98.88 252 TRP B N 1
ATOM 4819 C CA . TRP B 1 252 ? 3.686 -20.562 -7.105 1 98.88 252 TRP B CA 1
ATOM 4820 C C . TRP B 1 252 ? 3.479 -19.312 -7.973 1 98.88 252 TRP B C 1
ATOM 4822 O O . TRP B 1 252 ? 2.545 -19.266 -8.773 1 98.88 252 TRP B O 1
ATOM 4832 N N . GLU B 1 253 ? 4.246 -18.297 -7.762 1 98.44 253 GLU B N 1
ATOM 4833 C CA . GLU B 1 253 ? 4.305 -17.094 -8.586 1 98.44 253 GLU B CA 1
ATOM 4834 C C . GLU B 1 253 ? 5.668 -16.953 -9.25 1 98.44 253 GLU B C 1
ATOM 4836 O O . GLU B 1 253 ? 6.703 -17.016 -8.586 1 98.44 253 GLU B O 1
ATOM 4841 N N . GLY B 1 254 ? 5.609 -16.75 -10.523 1 98.12 254 GLY B N 1
ATOM 4842 C CA . GLY B 1 254 ? 6.887 -16.641 -11.203 1 98.12 254 GLY B CA 1
ATOM 4843 C C . GLY B 1 254 ? 6.754 -16.188 -12.648 1 98.12 254 GLY B C 1
ATOM 4844 O O . GLY B 1 254 ? 5.738 -15.602 -13.031 1 98.12 254 GLY B O 1
ATOM 4845 N N . ASP B 1 255 ? 7.82 -16.328 -13.359 1 98.06 255 ASP B N 1
ATOM 4846 C CA . ASP B 1 255 ? 7.957 -15.859 -14.734 1 98.06 255 ASP B CA 1
ATOM 4847 C C . ASP B 1 255 ? 7.699 -16.984 -15.734 1 98.06 255 ASP B C 1
ATOM 4849 O O . ASP B 1 255 ? 8.289 -18.062 -15.625 1 98.06 255 ASP B O 1
ATOM 4853 N N . ILE B 1 256 ? 6.809 -16.766 -16.672 1 96.62 256 ILE B N 1
ATOM 4854 C CA . ILE B 1 256 ? 6.527 -17.797 -17.641 1 96.62 256 ILE B CA 1
ATOM 4855 C C . ILE B 1 256 ? 6.91 -17.328 -19.047 1 96.62 256 ILE B C 1
ATOM 4857 O O . ILE B 1 256 ? 6.434 -17.859 -20.047 1 96.62 256 ILE B O 1
ATOM 4861 N N . SER B 1 257 ? 7.703 -16.312 -19.156 1 93.31 257 SER B N 1
ATOM 4862 C CA . SER B 1 257 ? 8.055 -15.734 -20.438 1 93.31 257 SER B CA 1
ATOM 4863 C C . SER B 1 257 ? 9.227 -16.469 -21.078 1 93.31 257 SER B C 1
ATOM 4865 O O . SER B 1 257 ? 9.578 -16.219 -22.234 1 93.31 257 SER B O 1
ATOM 4867 N N . GLU B 1 258 ? 9.781 -17.422 -20.391 1 88.38 258 GLU B N 1
ATOM 4868 C CA . GLU B 1 258 ? 10.906 -18.188 -20.906 1 88.38 258 GLU B CA 1
ATOM 4869 C C . GLU B 1 258 ? 10.508 -19 -22.141 1 88.38 258 GLU B C 1
ATOM 4871 O O . GLU B 1 258 ? 9.375 -19.469 -22.25 1 88.38 258 GLU B O 1
ATOM 4876 N N . GLU B 1 259 ? 11.484 -19.141 -22.984 1 83.31 259 GLU B N 1
ATOM 4877 C CA . GLU B 1 259 ? 11.258 -19.922 -24.188 1 83.31 259 GLU B CA 1
ATOM 4878 C C . GLU B 1 259 ? 10.789 -21.328 -23.859 1 83.31 259 GLU B C 1
ATOM 4880 O O . GLU B 1 259 ? 9.906 -21.875 -24.516 1 83.31 259 GLU B O 1
ATOM 4885 N N . GLY B 1 260 ? 11.305 -21.906 -22.875 1 83.5 260 GLY B N 1
ATOM 4886 C CA . GLY B 1 260 ? 10.938 -23.25 -22.469 1 83.5 260 GLY B CA 1
ATOM 4887 C C . GLY B 1 260 ? 9.484 -23.359 -22.031 1 83.5 260 GLY B C 1
ATOM 4888 O O . GLY B 1 260 ? 8.859 -24.406 -22.203 1 83.5 260 GLY B O 1
ATOM 4889 N N . PHE B 1 261 ? 8.969 -22.359 -21.484 1 87.94 261 PHE B N 1
ATOM 4890 C CA . PHE B 1 261 ? 7.574 -22.375 -21.062 1 87.94 261 PHE B CA 1
ATOM 4891 C C . PHE B 1 261 ? 6.641 -22.172 -22.25 1 87.94 261 PHE B C 1
ATOM 4893 O O . PHE B 1 261 ? 5.586 -22.797 -22.328 1 87.94 261 PHE B O 1
ATOM 4900 N N . ARG B 1 262 ? 7.027 -21.344 -23.141 1 84.06 262 ARG B N 1
ATOM 4901 C CA . ARG B 1 262 ? 6.219 -21.047 -24.328 1 84.06 262 ARG B CA 1
ATOM 4902 C C . ARG B 1 262 ? 6.137 -22.266 -25.25 1 84.06 262 ARG B C 1
ATOM 4904 O O . ARG B 1 262 ? 5.137 -22.453 -25.953 1 84.06 262 ARG B O 1
ATOM 4911 N N . HIS B 1 263 ? 7.203 -23.094 -25.188 1 85.19 263 HIS B N 1
ATOM 4912 C CA . HIS B 1 263 ? 7.285 -24.297 -26.016 1 85.19 263 HIS B CA 1
ATOM 4913 C C . HIS B 1 263 ? 7.695 -25.516 -25.203 1 85.19 263 HIS B C 1
ATOM 4915 O O . HIS B 1 263 ? 8.766 -26.078 -25.422 1 85.19 263 HIS B O 1
ATOM 4921 N N . PRO B 1 264 ? 6.766 -25.891 -24.391 1 85.69 264 PRO B N 1
ATOM 4922 C CA . PRO B 1 264 ? 7.117 -27.031 -23.547 1 85.69 264 PRO B CA 1
ATOM 4923 C C . PRO B 1 264 ? 7.336 -28.312 -24.344 1 85.69 264 PRO B C 1
ATOM 4925 O O . PRO B 1 264 ? 6.652 -28.547 -25.344 1 85.69 264 PRO B O 1
ATOM 4928 N N . ARG B 1 265 ? 8.359 -29.109 -23.969 1 86.19 265 ARG B N 1
ATOM 4929 C CA . ARG B 1 265 ? 8.602 -30.406 -24.578 1 86.19 265 ARG B CA 1
ATOM 4930 C C . ARG B 1 265 ? 7.816 -31.5 -23.875 1 86.19 265 ARG B C 1
ATOM 4932 O O . ARG B 1 265 ? 8.203 -31.938 -22.781 1 86.19 265 ARG B O 1
ATOM 4939 N N . HIS B 1 266 ? 6.758 -31.938 -24.453 1 87.94 266 HIS B N 1
ATOM 4940 C CA . HIS B 1 266 ? 5.898 -32.969 -23.891 1 87.94 266 HIS B CA 1
ATOM 4941 C C . HIS B 1 266 ? 5.441 -32.625 -22.484 1 87.94 266 HIS B C 1
ATOM 4943 O O . HIS B 1 266 ? 5.477 -33.469 -21.578 1 87.94 266 HIS B O 1
ATOM 4949 N N . GLY B 1 267 ? 5.203 -31.359 -22.25 1 91.56 267 GLY B N 1
ATOM 4950 C CA . GLY B 1 267 ? 4.633 -30.906 -20.984 1 91.56 267 GLY B CA 1
ATOM 4951 C C . GLY B 1 267 ? 5.684 -30.562 -19.938 1 91.56 267 GLY B C 1
ATOM 4952 O O . GLY B 1 267 ? 5.352 -30.172 -18.828 1 91.56 267 GLY B O 1
ATOM 4953 N N . PHE B 1 268 ? 6.953 -30.719 -20.328 1 93.88 268 PHE B N 1
ATOM 4954 C CA . PHE B 1 268 ? 8.047 -30.438 -19.406 1 93.88 268 PHE B CA 1
ATOM 4955 C C . PHE B 1 268 ? 8.758 -29.141 -19.766 1 93.88 268 PHE B C 1
ATOM 4957 O O . PHE B 1 268 ? 9.07 -28.922 -20.938 1 93.88 268 PHE B O 1
ATOM 4964 N N . VAL B 1 269 ? 8.938 -28.281 -18.781 1 95.69 269 VAL B N 1
ATOM 4965 C CA . VAL B 1 269 ? 9.617 -27 -18.938 1 95.69 269 VAL B CA 1
ATOM 4966 C C . VAL B 1 269 ? 10.945 -27.031 -18.188 1 95.69 269 VAL B C 1
ATOM 4968 O O . VAL B 1 269 ? 11 -27.453 -17.031 1 95.69 269 VAL B O 1
ATOM 4971 N N . ASP B 1 270 ? 11.969 -26.594 -18.859 1 94.19 270 ASP B N 1
ATOM 4972 C CA . ASP B 1 270 ? 13.297 -26.5 -18.266 1 94.19 270 ASP B CA 1
ATOM 4973 C C . ASP B 1 270 ? 13.945 -25.156 -18.609 1 94.19 270 ASP B C 1
ATOM 4975 O O . ASP B 1 270 ? 13.438 -24.406 -19.438 1 94.19 270 ASP B O 1
ATOM 4979 N N . VAL B 1 271 ? 15.016 -24.859 -17.922 1 94.38 271 VAL B N 1
ATOM 4980 C CA . VAL B 1 271 ? 15.797 -23.688 -18.266 1 94.38 271 VAL B CA 1
ATOM 4981 C C . VAL B 1 271 ? 16.719 -23.984 -19.438 1 94.38 271 VAL B C 1
ATOM 4983 O O . VAL B 1 271 ? 16.922 -25.156 -19.781 1 94.38 271 VAL B O 1
ATOM 4986 N N . MET B 1 272 ? 17.25 -22.984 -20.047 1 92.56 272 MET B N 1
ATOM 4987 C CA . MET B 1 272 ? 18.234 -23.172 -21.109 1 92.56 272 MET B CA 1
ATOM 4988 C C . MET B 1 272 ? 19.578 -23.578 -20.531 1 92.56 272 MET B C 1
ATOM 4990 O O . MET B 1 272 ? 19.922 -23.203 -19.406 1 92.56 272 MET B O 1
ATOM 4994 N N . PRO B 1 273 ? 20.359 -24.312 -21.297 1 93.25 273 PRO B N 1
ATOM 4995 C CA . PRO B 1 273 ? 21.672 -24.734 -20.812 1 93.25 273 PRO B CA 1
ATOM 4996 C C . PRO B 1 273 ? 22.547 -23.562 -20.406 1 93.25 273 PRO B C 1
ATOM 4998 O O . PRO B 1 273 ? 23.328 -23.656 -19.453 1 93.25 273 PRO B O 1
ATOM 5001 N N . SER B 1 274 ? 22.391 -22.406 -21.031 1 92.75 274 SER B N 1
ATOM 5002 C CA . SER B 1 274 ? 23.203 -21.219 -20.781 1 92.75 274 SER B CA 1
ATOM 5003 C C . SER B 1 274 ? 22.859 -20.609 -19.422 1 92.75 274 SER B C 1
ATOM 5005 O O . SER B 1 274 ? 23.609 -19.766 -18.906 1 92.75 274 SER B O 1
ATOM 5007 N N . GLN B 1 275 ? 21.797 -21.062 -18.797 1 94.06 275 GLN B N 1
ATOM 5008 C CA . GLN B 1 275 ? 21.344 -20.5 -17.547 1 94.06 275 GLN B CA 1
ATOM 5009 C C . GLN B 1 275 ? 21.797 -21.344 -16.359 1 94.06 275 GLN B C 1
ATOM 5011 O O . GLN B 1 275 ? 21.547 -21 -15.203 1 94.06 275 GLN B O 1
ATOM 5016 N N . LEU B 1 276 ? 22.438 -22.469 -16.688 1 94.94 276 LEU B N 1
ATOM 5017 C CA . LEU B 1 276 ? 22.953 -23.359 -15.656 1 94.94 276 LEU B CA 1
ATOM 5018 C C . LEU B 1 276 ? 24.359 -22.938 -15.219 1 94.94 276 LEU B C 1
ATOM 5020 O O . LEU B 1 276 ? 25.125 -22.406 -16.031 1 94.94 276 LEU B O 1
ATOM 5024 N N . PRO B 1 277 ? 24.672 -23.156 -13.992 1 96.81 277 PRO B N 1
ATOM 5025 C CA . PRO B 1 277 ? 23.844 -23.656 -12.898 1 96.81 277 PRO B CA 1
ATOM 5026 C C . PRO B 1 277 ? 22.891 -22.594 -12.352 1 96.81 277 PRO B C 1
ATOM 5028 O O . PRO B 1 277 ? 23.172 -21.391 -12.43 1 96.81 277 PRO B O 1
ATOM 5031 N N . THR B 1 278 ? 21.797 -22.953 -11.859 1 97.75 278 THR B N 1
ATOM 5032 C CA . THR B 1 278 ? 20.844 -22.062 -11.219 1 97.75 278 THR B CA 1
ATOM 5033 C C . THR B 1 278 ? 21.203 -21.844 -9.75 1 97.75 278 THR B C 1
ATOM 5035 O O . THR B 1 278 ? 21.031 -22.75 -8.93 1 97.75 278 THR B O 1
ATOM 5038 N N . THR B 1 279 ? 21.688 -20.656 -9.453 1 98.31 279 THR B N 1
ATOM 5039 C CA . THR B 1 279 ? 22.172 -20.297 -8.133 1 98.31 279 THR B CA 1
ATOM 5040 C C . THR B 1 279 ? 21.422 -19.094 -7.582 1 98.31 279 THR B C 1
ATOM 5042 O O . THR B 1 279 ? 20.625 -18.484 -8.289 1 98.31 279 THR B O 1
ATOM 5045 N N . GLN B 1 280 ? 21.734 -18.891 -6.281 1 98.62 280 GLN B N 1
ATOM 5046 C CA . GLN B 1 280 ? 21.203 -17.672 -5.68 1 98.62 280 GLN B CA 1
ATOM 5047 C C . GLN B 1 280 ? 21.609 -16.438 -6.477 1 98.62 280 GLN B C 1
ATOM 5049 O O . GLN B 1 280 ? 20.797 -15.547 -6.723 1 98.62 280 GLN B O 1
ATOM 5054 N N . ALA B 1 281 ? 22.859 -16.406 -6.934 1 97.62 281 ALA B N 1
ATOM 5055 C CA . ALA B 1 281 ? 23.406 -15.266 -7.66 1 97.62 281 ALA B CA 1
ATOM 5056 C C . ALA B 1 281 ? 22.75 -15.133 -9.039 1 97.62 281 ALA B C 1
ATOM 5058 O O . ALA B 1 281 ? 22.422 -14.023 -9.469 1 97.62 281 ALA B O 1
ATOM 5059 N N . SER B 1 282 ? 22.609 -16.25 -9.75 1 97.5 282 SER B N 1
ATOM 5060 C CA . SER B 1 282 ? 22.062 -16.172 -11.094 1 97.5 282 SER B CA 1
ATOM 5061 C C . SER B 1 282 ? 20.609 -15.727 -11.07 1 97.5 282 SER B C 1
ATOM 5063 O O . SER B 1 282 ? 20.172 -14.953 -11.922 1 97.5 282 SER B O 1
ATOM 5065 N N . ARG B 1 283 ? 19.844 -16.266 -10.07 1 98.12 283 ARG B N 1
ATOM 5066 C CA . ARG B 1 283 ? 18.438 -15.836 -10.008 1 98.12 283 ARG B CA 1
ATOM 5067 C C . ARG B 1 283 ? 18.328 -14.359 -9.664 1 98.12 283 ARG B C 1
ATOM 5069 O O . ARG B 1 283 ? 17.453 -13.656 -10.164 1 98.12 283 ARG B O 1
ATOM 5076 N N . GLN B 1 284 ? 19.234 -13.828 -8.789 1 97.81 284 GLN B N 1
ATOM 5077 C CA . GLN B 1 284 ? 19.266 -12.398 -8.469 1 97.81 284 GLN B CA 1
ATOM 5078 C C . GLN B 1 284 ? 19.531 -11.562 -9.719 1 97.81 284 GLN B C 1
ATOM 5080 O O . GLN B 1 284 ? 18.875 -10.539 -9.938 1 97.81 284 GLN B O 1
ATOM 5085 N N . ARG B 1 285 ? 20.438 -12.031 -10.492 1 96.06 285 ARG B N 1
ATOM 5086 C CA . ARG B 1 285 ? 20.781 -11.336 -11.727 1 96.06 285 ARG B CA 1
ATOM 5087 C C . ARG B 1 285 ? 19.594 -11.305 -12.688 1 96.06 285 ARG B C 1
ATOM 5089 O O . ARG B 1 285 ? 19.312 -10.273 -13.305 1 96.06 285 ARG B O 1
ATOM 5096 N N . GLU B 1 286 ? 18.906 -12.438 -12.82 1 96.44 286 GLU B N 1
ATOM 5097 C CA . GLU B 1 286 ? 17.734 -12.492 -13.703 1 96.44 286 GLU B CA 1
ATOM 5098 C C . GLU B 1 286 ? 16.656 -11.531 -13.234 1 96.44 286 GLU B C 1
ATOM 5100 O O . GLU B 1 286 ? 15.984 -10.898 -14.062 1 96.44 286 GLU B O 1
ATOM 5105 N N . PHE B 1 287 ? 16.5 -11.422 -11.938 1 97.38 287 PHE B N 1
ATOM 5106 C CA . PHE B 1 287 ? 15.492 -10.523 -11.375 1 97.38 287 PHE B CA 1
ATOM 5107 C C . PHE B 1 287 ? 15.883 -9.07 -11.617 1 97.38 287 PHE B C 1
ATOM 5109 O O . PHE B 1 287 ? 15.07 -8.273 -12.094 1 97.38 287 PHE B O 1
ATOM 5116 N N . GLU B 1 288 ? 17.125 -8.734 -11.383 1 96.44 288 GLU B N 1
ATOM 5117 C CA . GLU B 1 288 ? 17.594 -7.355 -11.461 1 96.44 288 GLU B CA 1
ATOM 5118 C C . GLU B 1 288 ? 17.719 -6.902 -12.914 1 96.44 288 GLU B C 1
ATOM 5120 O O . GLU B 1 288 ? 17.672 -5.703 -13.203 1 96.44 288 GLU B O 1
ATOM 5125 N N . SER B 1 289 ? 17.891 -7.867 -13.797 1 95.25 289 SER B N 1
ATOM 5126 C CA . SER B 1 289 ? 17.969 -7.516 -15.211 1 95.25 289 SER B CA 1
ATOM 5127 C C . SER B 1 289 ? 16.578 -7.512 -15.844 1 95.25 289 SER B C 1
ATOM 5129 O O . SER B 1 289 ? 16.438 -7.359 -17.062 1 95.25 289 SER B O 1
ATOM 5131 N N . LEU B 1 290 ? 15.539 -7.777 -15.031 1 94.25 290 LEU B N 1
ATOM 5132 C CA . LEU B 1 290 ? 14.141 -7.707 -15.422 1 94.25 290 LEU B CA 1
ATOM 5133 C C . LEU B 1 290 ? 13.789 -8.844 -16.391 1 94.25 290 LEU B C 1
ATOM 5135 O O . LEU B 1 290 ? 12.805 -8.758 -17.125 1 94.25 290 LEU B O 1
ATOM 5139 N N . ARG B 1 291 ? 14.625 -9.875 -16.359 1 94.5 291 ARG B N 1
ATOM 5140 C CA . ARG B 1 291 ? 14.359 -11.062 -17.156 1 94.5 291 ARG B CA 1
ATOM 5141 C C . ARG B 1 291 ? 13.492 -12.055 -16.406 1 94.5 291 ARG B C 1
ATOM 5143 O O . ARG B 1 291 ? 12.93 -12.977 -17 1 94.5 291 ARG B O 1
ATOM 5150 N N . THR B 1 292 ? 13.406 -12.008 -15.133 1 96.31 292 THR B N 1
ATOM 5151 C CA . THR B 1 292 ? 12.453 -12.695 -14.281 1 96.31 292 THR B CA 1
ATOM 5152 C C . THR B 1 292 ? 11.477 -11.703 -13.648 1 96.31 292 THR B C 1
ATOM 5154 O O . THR B 1 292 ? 11.883 -10.836 -12.875 1 96.31 292 THR B O 1
ATOM 5157 N N . THR B 1 293 ? 10.227 -11.789 -14.031 1 94.81 293 THR B N 1
ATOM 5158 C CA . THR B 1 293 ? 9.195 -10.891 -13.523 1 94.81 293 THR B CA 1
ATOM 5159 C C . THR B 1 293 ? 8 -11.695 -13.008 1 94.81 293 THR B C 1
ATOM 5161 O O . THR B 1 293 ? 7.879 -12.891 -13.281 1 94.81 293 THR B O 1
ATOM 5164 N N . ASP B 1 294 ? 7.227 -11.07 -12.188 1 96.31 294 ASP B N 1
ATOM 5165 C CA . ASP B 1 294 ? 5.988 -11.672 -11.711 1 96.31 294 ASP B CA 1
ATOM 5166 C C . ASP B 1 294 ? 4.887 -11.57 -12.758 1 96.31 294 ASP B C 1
ATOM 5168 O O . ASP B 1 294 ? 4.164 -10.57 -12.812 1 96.31 294 ASP B O 1
ATOM 5172 N N . ASP B 1 295 ? 4.793 -12.625 -13.539 1 95.88 295 ASP B N 1
ATOM 5173 C CA . ASP B 1 295 ? 3.838 -12.453 -14.633 1 95.88 295 ASP B CA 1
ATOM 5174 C C . ASP B 1 295 ? 2.803 -13.57 -14.633 1 95.88 295 ASP B C 1
ATOM 5176 O O . ASP B 1 295 ? 1.857 -13.547 -15.43 1 95.88 295 ASP B O 1
ATOM 5180 N N . HIS B 1 296 ? 2.955 -14.57 -13.703 1 97.94 296 HIS B N 1
ATOM 5181 C CA . HIS B 1 296 ? 1.934 -15.609 -13.664 1 97.94 296 HIS B CA 1
ATOM 5182 C C . HIS B 1 296 ? 1.944 -16.344 -12.328 1 97.94 296 HIS B C 1
ATOM 5184 O O . HIS B 1 296 ? 2.928 -16.281 -11.586 1 97.94 296 HIS B O 1
ATOM 5190 N N . VAL B 1 297 ? 0.817 -16.984 -12.039 1 98.69 297 VAL B N 1
ATOM 5191 C CA . VAL B 1 297 ? 0.654 -17.75 -10.797 1 98.69 297 VAL B CA 1
ATOM 5192 C C . VAL B 1 297 ? 0.018 -19.094 -11.094 1 98.69 297 VAL B C 1
ATOM 5194 O O . VAL B 1 297 ? -0.906 -19.203 -11.906 1 98.69 297 VAL B O 1
ATOM 5197 N N . MET B 1 298 ? 0.508 -20.141 -10.523 1 98.69 298 MET B N 1
ATOM 5198 C CA . MET B 1 298 ? -0.013 -21.5 -10.633 1 98.69 298 MET B CA 1
ATOM 5199 C C . MET B 1 298 ? 0.018 -22.203 -9.281 1 98.69 298 MET B C 1
ATOM 5201 O O . MET B 1 298 ? 0.521 -21.656 -8.297 1 98.69 298 MET B O 1
ATOM 5205 N N . GLU B 1 299 ? -0.557 -23.359 -9.273 1 98.81 299 GLU B N 1
ATOM 5206 C CA . GLU B 1 299 ? -0.524 -24.234 -8.102 1 98.81 299 GLU B CA 1
ATOM 5207 C C . GLU B 1 299 ? 0.385 -25.438 -8.336 1 98.81 299 GLU B C 1
ATOM 5209 O O . GLU B 1 299 ? 0.256 -26.125 -9.344 1 98.81 299 GLU B O 1
ATOM 5214 N N . ILE B 1 300 ? 1.312 -25.672 -7.457 1 98.75 300 ILE B N 1
ATOM 5215 C CA . ILE B 1 300 ? 2.1 -26.906 -7.492 1 98.75 300 ILE B CA 1
ATOM 5216 C C . ILE B 1 300 ? 1.383 -28 -6.703 1 98.75 300 ILE B C 1
ATOM 5218 O O . ILE B 1 300 ? 1.053 -27.812 -5.531 1 98.75 300 ILE B O 1
ATOM 5222 N N . ILE B 1 301 ? 1.236 -29.203 -7.348 1 98.19 301 ILE B N 1
ATOM 5223 C CA . ILE B 1 301 ? 0.414 -30.219 -6.699 1 98.19 301 ILE B CA 1
ATOM 5224 C C . ILE B 1 301 ? 1.166 -31.547 -6.66 1 98.19 301 ILE B C 1
ATOM 5226 O O . ILE B 1 301 ? 0.597 -32.594 -6.305 1 98.19 301 ILE B O 1
ATOM 5230 N N . GLY B 1 302 ? 2.438 -31.547 -7.059 1 97 302 GLY B N 1
ATOM 5231 C CA . GLY B 1 302 ? 3.176 -32.812 -7.023 1 97 302 GLY B CA 1
ATOM 5232 C C . GLY B 1 302 ? 4.594 -32.688 -7.543 1 97 302 GLY B C 1
ATOM 5233 O O . GLY B 1 302 ? 5.012 -31.594 -7.969 1 97 302 GLY B O 1
ATOM 5234 N N . MET B 1 303 ? 5.293 -33.781 -7.375 1 94.88 303 MET B N 1
ATOM 5235 C CA . MET B 1 303 ? 6.66 -33.906 -7.863 1 94.88 303 MET B CA 1
ATOM 5236 C C . MET B 1 303 ? 6.863 -35.25 -8.594 1 94.88 303 MET B C 1
ATOM 5238 O O . MET B 1 303 ? 6.371 -36.281 -8.148 1 94.88 303 MET B O 1
ATOM 5242 N N . ILE B 1 304 ? 7.559 -35.125 -9.68 1 92 304 ILE B N 1
ATOM 5243 C CA . ILE B 1 304 ? 7.887 -36.344 -10.422 1 92 304 ILE B CA 1
ATOM 5244 C C . ILE B 1 304 ? 9.383 -36.375 -10.734 1 92 304 ILE B C 1
ATOM 5246 O O . ILE B 1 304 ? 10.023 -35.312 -10.805 1 92 304 ILE B O 1
ATOM 5250 N N . SER B 1 305 ? 9.875 -37.531 -10.766 1 89.06 305 SER B N 1
ATOM 5251 C CA . SER B 1 305 ? 11.273 -37.719 -11.148 1 89.06 305 SER B CA 1
ATOM 5252 C C . SER B 1 305 ? 11.383 -38.219 -12.578 1 89.06 305 SER B C 1
ATOM 5254 O O . SER B 1 305 ? 10.719 -39.188 -12.953 1 89.06 305 SER B O 1
ATOM 5256 N N . LYS B 1 306 ? 12.148 -37.531 -13.406 1 84.5 306 LYS B N 1
ATOM 5257 C CA . LYS B 1 306 ? 12.453 -37.906 -14.781 1 84.5 306 LYS B CA 1
ATOM 5258 C C . LYS B 1 306 ? 13.953 -37.844 -15.055 1 84.5 306 LYS B C 1
ATOM 5260 O O . LYS B 1 306 ? 14.562 -36.781 -14.922 1 84.5 306 LYS B O 1
ATOM 5265 N N . ASN B 1 307 ? 14.625 -39 -15.438 1 84.81 307 ASN B N 1
ATOM 5266 C CA . ASN B 1 307 ? 16.062 -39.062 -15.711 1 84.81 307 ASN B CA 1
ATOM 5267 C C . ASN B 1 307 ? 16.875 -38.562 -14.539 1 84.81 307 ASN B C 1
ATOM 5269 O O . ASN B 1 307 ? 17.781 -37.719 -14.719 1 84.81 307 ASN B O 1
ATOM 5273 N N . HIS B 1 308 ? 16.422 -38.781 -13.367 1 85.5 308 HIS B N 1
ATOM 5274 C CA . HIS B 1 308 ? 17.109 -38.469 -12.117 1 85.5 308 HIS B CA 1
ATOM 5275 C C . HIS B 1 308 ? 17.031 -36.969 -11.828 1 85.5 308 HIS B C 1
ATOM 5277 O O . HIS B 1 308 ? 17.891 -36.438 -11.125 1 85.5 308 HIS B O 1
ATOM 5283 N N . ARG B 1 309 ? 16.031 -36.375 -12.477 1 90.19 309 ARG B N 1
ATOM 5284 C CA . ARG B 1 309 ? 15.766 -34.969 -12.203 1 90.19 309 ARG B CA 1
ATOM 5285 C C . ARG B 1 309 ? 14.344 -34.781 -11.695 1 90.19 309 ARG B C 1
ATOM 5287 O O . ARG B 1 309 ? 13.414 -35.469 -12.141 1 90.19 309 ARG B O 1
ATOM 5294 N N . ASN B 1 310 ? 14.242 -33.875 -10.719 1 91.81 310 ASN B N 1
ATOM 5295 C CA . ASN B 1 310 ? 12.93 -33.594 -10.148 1 91.81 310 ASN B CA 1
ATOM 5296 C C . ASN B 1 310 ? 12.172 -32.531 -10.969 1 91.81 310 ASN B C 1
ATOM 5298 O O . ASN B 1 310 ? 12.75 -31.547 -11.398 1 91.81 310 ASN B O 1
ATOM 5302 N N . TYR B 1 311 ? 10.938 -32.875 -11.258 1 95.5 311 TYR B N 1
ATOM 5303 C CA . TYR B 1 311 ? 10 -31.953 -11.875 1 95.5 311 TYR B CA 1
ATOM 5304 C C . TYR B 1 311 ? 8.781 -31.734 -10.977 1 95.5 311 TYR B C 1
ATOM 5306 O O . TYR B 1 311 ? 8.383 -32.625 -10.234 1 95.5 311 TYR B O 1
ATOM 5314 N N . TYR B 1 312 ? 8.242 -30.578 -11.055 1 97.31 312 TYR B N 1
ATOM 5315 C CA . TYR B 1 312 ? 7.082 -30.203 -10.258 1 97.31 312 TYR B CA 1
ATOM 5316 C C . TYR B 1 312 ? 5.844 -30.047 -11.141 1 97.31 312 TYR B C 1
ATOM 5318 O O . TYR B 1 312 ? 5.875 -29.359 -12.164 1 97.31 312 TYR B O 1
ATOM 5326 N N . VAL B 1 313 ? 4.789 -30.734 -10.758 1 97.25 313 VAL B N 1
ATOM 5327 C CA . VAL B 1 313 ? 3.537 -30.703 -11.508 1 97.25 313 VAL B CA 1
ATOM 5328 C C . VAL B 1 313 ? 2.74 -29.453 -11.109 1 97.25 313 VAL B C 1
ATOM 5330 O O . VAL B 1 313 ? 2.348 -29.297 -9.953 1 97.25 313 VAL B O 1
ATOM 5333 N N . CYS B 1 314 ? 2.521 -28.578 -12.078 1 98 314 CYS B N 1
ATOM 5334 C CA . CYS B 1 314 ? 1.827 -27.312 -11.836 1 98 314 CYS B CA 1
ATOM 5335 C C . CYS B 1 314 ? 0.469 -27.297 -12.523 1 98 314 CYS B C 1
ATOM 5337 O O . CYS B 1 314 ? 0.36 -27.641 -13.703 1 98 314 CYS B O 1
ATOM 5339 N N . ARG B 1 315 ? -0.478 -26.922 -11.75 1 97.81 315 ARG B N 1
ATOM 5340 C CA . ARG B 1 315 ? -1.835 -26.75 -12.266 1 97.81 315 ARG B CA 1
ATOM 5341 C C . ARG B 1 315 ? -2.107 -25.297 -12.648 1 97.81 315 ARG B C 1
ATOM 5343 O O . ARG B 1 315 ? -1.915 -24.391 -11.836 1 97.81 315 ARG B O 1
ATOM 5350 N N . ASN B 1 316 ? -2.512 -25.109 -13.891 1 96 316 ASN B N 1
ATOM 5351 C CA . ASN B 1 316 ? -2.848 -23.781 -14.414 1 96 316 ASN B CA 1
ATOM 5352 C C . ASN B 1 316 ? -4.348 -23.516 -14.352 1 96 316 ASN B C 1
ATOM 5354 O O . ASN B 1 316 ? -5.121 -24.391 -13.961 1 96 316 ASN B O 1
ATOM 5358 N N . SER B 1 317 ? -4.734 -22.312 -14.695 1 96.19 317 SER B N 1
ATOM 5359 C CA . SER B 1 317 ? -6.145 -21.938 -14.758 1 96.19 317 SER B CA 1
ATOM 5360 C C . SER B 1 317 ? -6.551 -21.562 -16.172 1 96.19 317 SER B C 1
ATOM 5362 O O . SER B 1 317 ? -7.27 -20.578 -16.375 1 96.19 317 SER B O 1
ATOM 5364 N N . TRP B 1 318 ? -6.004 -22.297 -17.125 1 93.69 318 TRP B N 1
ATOM 5365 C CA . TRP B 1 318 ? -6.297 -22.031 -18.516 1 93.69 318 TRP B CA 1
ATOM 5366 C C . TRP B 1 318 ? -7.184 -23.109 -19.125 1 93.69 318 TRP B C 1
ATOM 5368 O O . TRP B 1 318 ? -7.184 -23.328 -20.328 1 93.69 318 TRP B O 1
ATOM 5378 N N . GLY B 1 319 ? -7.859 -23.875 -18.219 1 92.69 319 GLY B N 1
ATOM 5379 C CA . GLY B 1 319 ? -8.742 -24.938 -18.672 1 92.69 319 GLY B CA 1
ATOM 5380 C C . GLY B 1 319 ? -8.039 -26.281 -18.844 1 92.69 319 GLY B C 1
ATOM 5381 O O . GLY B 1 319 ? -6.805 -26.328 -18.859 1 92.69 319 GLY B O 1
ATOM 5382 N N . ASN B 1 320 ? -8.859 -27.359 -18.969 1 92.56 320 ASN B N 1
ATOM 5383 C CA . ASN B 1 320 ? -8.312 -28.703 -19.016 1 92.56 320 ASN B CA 1
ATOM 5384 C C . ASN B 1 320 ? -7.809 -29.062 -20.422 1 92.56 320 ASN B C 1
ATOM 5386 O O . ASN B 1 320 ? -7.133 -30.062 -20.609 1 92.56 320 ASN B O 1
ATOM 5390 N N . HIS B 1 321 ? -8.008 -28.234 -21.391 1 91.19 321 HIS B N 1
ATOM 5391 C CA . HIS B 1 321 ? -7.547 -28.484 -22.75 1 91.19 321 HIS B CA 1
ATOM 5392 C C . HIS B 1 321 ? -6.113 -28 -22.938 1 91.19 321 HIS B C 1
ATOM 5394 O O . HIS B 1 321 ? -5.473 -28.328 -23.953 1 91.19 321 HIS B O 1
ATOM 5400 N N . TRP B 1 322 ? -5.73 -27.203 -22.016 1 91.81 322 TRP B N 1
ATOM 5401 C CA . TRP B 1 322 ? -4.375 -26.656 -22.078 1 91.81 322 TRP B CA 1
ATOM 5402 C C . TRP B 1 322 ? -3.377 -27.625 -21.453 1 91.81 322 TRP B C 1
ATOM 5404 O O . TRP B 1 322 ? -3.676 -28.266 -20.438 1 91.81 322 TRP B O 1
ATOM 5414 N N . GLY B 1 323 ? -2.123 -27.703 -22.062 1 92.75 323 GLY B N 1
ATOM 5415 C CA . GLY B 1 323 ? -1.123 -28.594 -21.5 1 92.75 323 GLY B CA 1
ATOM 5416 C C . GLY B 1 323 ? -1.586 -30.047 -21.438 1 92.75 323 GLY B C 1
ATOM 5417 O O . GLY B 1 323 ? -2.191 -30.547 -22.375 1 92.75 323 GLY B O 1
ATOM 5418 N N . LYS B 1 324 ? -1.161 -30.703 -20.391 1 92 324 LYS B N 1
ATOM 5419 C CA . LYS B 1 324 ? -1.665 -32.062 -20.125 1 92 324 LYS B CA 1
ATOM 5420 C C . LYS B 1 324 ? -2.822 -32 -19.141 1 92 324 LYS B C 1
ATOM 5422 O O . LYS B 1 324 ? -2.611 -32.125 -17.922 1 92 324 LYS B O 1
ATOM 5427 N N . ALA B 1 325 ? -3.99 -31.859 -19.609 1 93.19 325 ALA B N 1
ATOM 5428 C CA . ALA B 1 325 ? -5.207 -31.797 -18.812 1 93.19 325 ALA B CA 1
ATOM 5429 C C . ALA B 1 325 ? -5.133 -30.656 -17.797 1 93.19 325 ALA B C 1
ATOM 5431 O O . ALA B 1 325 ? -5.453 -30.828 -16.625 1 93.19 325 ALA B O 1
ATOM 5432 N N . GLY B 1 326 ? -4.523 -29.531 -18.203 1 95.31 326 GLY B N 1
ATOM 5433 C CA . GLY B 1 326 ? -4.469 -28.344 -17.359 1 95.31 326 GLY B CA 1
ATOM 5434 C C . GLY B 1 326 ? -3.201 -28.25 -16.547 1 95.31 326 GLY B C 1
ATOM 5435 O O . GLY B 1 326 ? -3.074 -27.375 -15.688 1 95.31 326 GLY B O 1
ATOM 5436 N N . HIS B 1 327 ? -2.221 -29.203 -16.844 1 95.94 327 HIS B N 1
ATOM 5437 C CA . HIS B 1 327 ? -1.021 -29.266 -16.016 1 95.94 327 HIS B CA 1
ATOM 5438 C C . HIS B 1 327 ? 0.238 -29.109 -16.875 1 95.94 327 HIS B C 1
ATOM 5440 O O . HIS B 1 327 ? 0.215 -29.359 -18.078 1 95.94 327 HIS B O 1
ATOM 5446 N N . ILE B 1 328 ? 1.25 -28.672 -16.266 1 96.44 328 ILE B N 1
ATOM 5447 C CA . ILE B 1 328 ? 2.59 -28.578 -16.828 1 96.44 328 ILE B CA 1
ATOM 5448 C C . ILE B 1 328 ? 3.627 -28.953 -15.781 1 96.44 328 ILE B C 1
ATOM 5450 O O . ILE B 1 328 ? 3.359 -28.891 -14.578 1 96.44 328 ILE B O 1
ATOM 5454 N N . CYS B 1 329 ? 4.742 -29.469 -16.219 1 96 329 CYS B N 1
ATOM 5455 C CA . CYS B 1 329 ? 5.801 -29.859 -15.297 1 96 329 CYS B CA 1
ATOM 5456 C C . CYS B 1 329 ? 6.996 -28.922 -15.398 1 96 329 CYS B C 1
ATOM 5458 O O . CYS B 1 329 ? 7.57 -28.766 -16.469 1 96 329 CYS B O 1
ATOM 5460 N N . LEU B 1 330 ? 7.379 -28.281 -14.32 1 97.38 330 LEU B N 1
ATOM 5461 C CA . LEU B 1 330 ? 8.531 -27.375 -14.273 1 97.38 330 LEU B CA 1
ATOM 5462 C C . LEU B 1 330 ? 9.719 -28.062 -13.602 1 97.38 330 LEU B C 1
ATOM 5464 O O . LEU B 1 330 ? 9.57 -28.719 -12.562 1 97.38 330 LEU B O 1
ATOM 5468 N N . SER B 1 331 ? 10.867 -27.938 -14.203 1 96.38 331 SER B N 1
ATOM 5469 C CA . SER B 1 331 ? 12.062 -28.5 -13.594 1 96.38 331 SER B CA 1
ATOM 5470 C C . SER B 1 331 ? 12.43 -27.766 -12.305 1 96.38 331 SER B C 1
ATOM 5472 O O . SER B 1 331 ? 12.016 -26.625 -12.102 1 96.38 331 SER B O 1
ATOM 5474 N N . GLU B 1 332 ? 13.148 -28.469 -11.477 1 96.81 332 GLU B N 1
ATOM 5475 C CA . GLU B 1 332 ? 13.656 -27.812 -10.273 1 96.81 332 GLU B CA 1
ATOM 5476 C C . GLU B 1 332 ? 14.461 -26.578 -10.625 1 96.81 332 GLU B C 1
ATOM 5478 O O . GLU B 1 332 ? 14.359 -25.547 -9.953 1 96.81 332 GLU B O 1
ATOM 5483 N N . ASP B 1 333 ? 15.258 -26.656 -11.672 1 97.19 333 ASP B N 1
ATOM 5484 C CA . ASP B 1 333 ? 16.062 -25.516 -12.102 1 97.19 333 ASP B CA 1
ATOM 5485 C C . ASP B 1 333 ? 15.172 -24.344 -12.531 1 97.19 333 ASP B C 1
ATOM 5487 O O . ASP B 1 333 ? 15.508 -23.188 -12.281 1 97.19 333 ASP B O 1
ATOM 5491 N N . TYR B 1 334 ? 14.109 -24.641 -13.188 1 98 334 TYR B N 1
ATOM 5492 C CA . TYR B 1 334 ? 13.18 -23.578 -13.578 1 98 334 TYR B CA 1
ATOM 5493 C C . TYR B 1 334 ? 12.609 -22.875 -12.352 1 98 334 TYR B C 1
ATOM 5495 O O . TYR B 1 334 ? 12.531 -21.656 -12.32 1 98 334 TYR B O 1
ATOM 5503 N N . LEU B 1 335 ? 12.188 -23.641 -11.336 1 98.5 335 LEU B N 1
ATOM 5504 C CA . LEU B 1 335 ? 11.664 -23.047 -10.109 1 98.5 335 LEU B CA 1
ATOM 5505 C C . LEU B 1 335 ? 12.734 -22.188 -9.43 1 98.5 335 LEU B C 1
ATOM 5507 O O . LEU B 1 335 ? 12.453 -21.062 -9 1 98.5 335 LEU B O 1
ATOM 5511 N N . ARG B 1 336 ? 13.93 -22.734 -9.352 1 98.56 336 ARG B N 1
ATOM 5512 C CA . ARG B 1 336 ? 15.023 -22.016 -8.711 1 98.56 336 ARG B CA 1
ATOM 5513 C C . ARG B 1 336 ? 15.25 -20.656 -9.375 1 98.56 336 ARG B C 1
ATOM 5515 O O . ARG B 1 336 ? 15.461 -19.656 -8.695 1 98.56 336 ARG B O 1
ATOM 5522 N N . LEU B 1 337 ? 15.141 -20.625 -10.656 1 98.5 337 LEU B N 1
ATOM 5523 C CA . LEU B 1 337 ? 15.547 -19.438 -11.422 1 98.5 337 LEU B CA 1
ATOM 5524 C C . LEU B 1 337 ? 14.391 -18.453 -11.562 1 98.5 337 LEU B C 1
ATOM 5526 O O . LEU B 1 337 ? 14.594 -17.25 -11.531 1 98.5 337 LEU B O 1
ATOM 5530 N N . LYS B 1 338 ? 13.141 -18.953 -11.664 1 98.44 338 LYS B N 1
ATOM 5531 C CA . LYS B 1 338 ? 12.078 -18.109 -12.188 1 98.44 338 LYS B CA 1
ATOM 5532 C C . LYS B 1 338 ? 10.984 -17.891 -11.148 1 98.44 338 LYS B C 1
ATOM 5534 O O . LYS B 1 338 ? 10.008 -17.188 -11.414 1 98.44 338 LYS B O 1
ATOM 5539 N N . THR B 1 339 ? 11.141 -18.438 -9.953 1 98.81 339 THR B N 1
ATOM 5540 C CA . THR B 1 339 ? 10.18 -18.188 -8.883 1 98.81 339 THR B CA 1
ATOM 5541 C C . THR B 1 339 ? 10.336 -16.781 -8.336 1 98.81 339 THR B C 1
ATOM 5543 O O . THR B 1 339 ? 11.453 -16.312 -8.086 1 98.81 339 THR B O 1
ATOM 5546 N N . ILE B 1 340 ? 9.234 -16.125 -8.242 1 98.69 340 ILE B N 1
ATOM 5547 C CA . ILE B 1 340 ? 9.195 -14.82 -7.578 1 98.69 340 ILE B CA 1
ATOM 5548 C C . ILE B 1 340 ? 8.766 -15 -6.125 1 98.69 340 ILE B C 1
ATOM 5550 O O . ILE B 1 340 ? 9.359 -14.406 -5.219 1 98.69 340 ILE B O 1
ATOM 5554 N N . ALA B 1 341 ? 7.746 -15.781 -5.922 1 98.88 341 ALA B N 1
ATOM 5555 C CA . ALA B 1 341 ? 7.234 -16.031 -4.578 1 98.88 341 ALA B CA 1
ATOM 5556 C C . ALA B 1 341 ? 6.527 -17.375 -4.5 1 98.88 341 ALA B C 1
ATOM 5558 O O . ALA B 1 341 ? 6.16 -17.953 -5.523 1 98.88 341 ALA B O 1
ATOM 5559 N N . ALA B 1 342 ? 6.43 -17.891 -3.324 1 98.94 342 ALA B N 1
ATOM 5560 C CA . ALA B 1 342 ? 5.652 -19.094 -3.004 1 98.94 342 ALA B CA 1
ATOM 5561 C C . ALA B 1 342 ? 4.82 -18.875 -1.743 1 98.94 342 ALA B C 1
ATOM 5563 O O . ALA B 1 342 ? 5.293 -18.297 -0.767 1 98.94 342 ALA B O 1
ATOM 5564 N N . VAL B 1 343 ? 3.619 -19.266 -1.826 1 98.88 343 VAL B N 1
ATOM 5565 C CA . VAL B 1 343 ? 2.73 -19.219 -0.67 1 98.88 343 VAL B CA 1
ATOM 5566 C C . VAL B 1 343 ? 2.414 -20.625 -0.204 1 98.88 343 VAL B C 1
ATOM 5568 O O . VAL B 1 343 ? 1.909 -21.453 -0.978 1 98.88 343 VAL B O 1
ATOM 5571 N N . ILE B 1 344 ? 2.75 -20.938 1.073 1 98.62 344 ILE B N 1
ATOM 5572 C CA . ILE B 1 344 ? 2.707 -22.297 1.611 1 98.62 344 ILE B CA 1
ATOM 5573 C C . ILE B 1 344 ? 1.974 -22.297 2.951 1 98.62 344 ILE B C 1
ATOM 5575 O O . ILE B 1 344 ? 2.148 -21.391 3.762 1 98.62 344 ILE B O 1
ATOM 5579 N N . SER B 1 345 ? 1.145 -23.312 3.166 1 97.94 345 SER B N 1
ATOM 5580 C CA . SER B 1 345 ? 0.539 -23.469 4.484 1 97.94 345 SER B CA 1
ATOM 5581 C C . SER B 1 345 ? 1.603 -23.547 5.574 1 97.94 345 SER B C 1
ATOM 5583 O O . SER B 1 345 ? 2.6 -24.266 5.426 1 97.94 345 SER B O 1
ATOM 5585 N N . LYS B 1 346 ? 1.358 -22.844 6.672 1 97.25 346 LYS B N 1
ATOM 5586 C CA . LYS B 1 346 ? 2.328 -22.859 7.766 1 97.25 346 LYS B CA 1
ATOM 5587 C C . LYS B 1 346 ? 2.438 -24.25 8.375 1 97.25 346 LYS B C 1
ATOM 5589 O O . LYS B 1 346 ? 3.457 -24.594 8.984 1 97.25 346 LYS B O 1
ATOM 5594 N N . GLU B 1 347 ? 1.489 -25.031 8.227 1 94.94 347 GLU B N 1
ATOM 5595 C CA . GLU B 1 347 ? 1.524 -26.422 8.695 1 94.94 347 GLU B CA 1
ATOM 5596 C C . GLU B 1 347 ? 2.631 -27.203 8.008 1 94.94 347 GLU B C 1
ATOM 5598 O O . GLU B 1 347 ? 3.191 -28.141 8.586 1 94.94 347 GLU B O 1
ATOM 5603 N N . ALA B 1 348 ? 2.875 -26.797 6.801 1 94.75 348 ALA B N 1
ATOM 5604 C CA . ALA B 1 348 ? 3.875 -27.516 6.012 1 94.75 348 ALA B CA 1
ATOM 5605 C C . ALA B 1 348 ? 5.289 -27.062 6.387 1 94.75 348 ALA B C 1
ATOM 5607 O O . ALA B 1 348 ? 6.27 -27.672 5.965 1 94.75 348 ALA B O 1
ATOM 5608 N N . LEU B 1 349 ? 5.438 -26 7.117 1 92.25 349 LEU B N 1
ATOM 5609 C CA . LEU B 1 349 ? 6.738 -25.453 7.469 1 92.25 349 LEU B CA 1
ATOM 5610 C C . LEU B 1 349 ? 7.184 -25.922 8.844 1 92.25 349 LEU B C 1
ATOM 5612 O O . LEU B 1 349 ? 8.305 -25.641 9.273 1 92.25 349 LEU B O 1
ATOM 5616 N N . ARG B 1 350 ? 6.328 -26.5 9.625 1 79.62 350 ARG B N 1
ATOM 5617 C CA . ARG B 1 350 ? 6.652 -27.062 10.93 1 79.62 350 ARG B CA 1
ATOM 5618 C C . ARG B 1 350 ? 7.41 -28.375 10.797 1 79.62 350 ARG B C 1
ATOM 5620 O O . ARG B 1 350 ? 7.238 -29.094 9.82 1 79.62 350 ARG B O 1
#

Nearest PDB structures (foldseek):
  6w4n-assembly1_B  TM=8.785E-01  e=1.816E-28  Parabacteroides distasonis
  3pw3-assembly1_B  TM=8.649E-01  e=7.400E-28  Parabacteroides distasonis ATCC 8503
  3pw3-assembly1_D  TM=8.742E-01  e=2.529E-27  Parabacteroides distasonis ATCC 8503
  5wdk-assembly1_B  TM=8.620E-01  e=1.115E-27  Parabacteroides distasonis ATCC 8503
  3pw3-assembly1_F  TM=8.693E-01  e=3.593E-27  Parabacteroides distasonis ATCC 8503

Organism: NCBI:txid165179

Sequence (700 aa):
MKNKIIITILTLCICSCQYKSSHTSCNTPQGSVVQETKLISTTPVKNQGKSPLCWAYAMLATMESEHIMKGDSVNLSVAYIARMMLQEKAVEYYFSKGTKPISMRGMAPMLIHYINKYGIVPYDSYEDKKDIDMRVLRRKVEFLCRNAIAQQIGIEKLKSRLNRLFDDEMGYMPAKTVYMLGAEYTPEEFANSVCFPGEYEMLTSFTHHPFGERFALETPDNQTQEVFLNVPIDQLMQYIRNAISHGHPVCWEGDISEEGFRHPRHGFVDVMPSQLPTTQASRQREFESLRTTDDHVMEIIGMISKNHRNYYVCRNSWGNHWGKAGHICLSEDYLRLKTIAAVISKEALRMKNKIIITILTLCICSCQYKSSHTSCNTPQGSVVQETKLISTTPVKNQGKSPLCWAYAMLATMESEHIMKGDSVNLSVAYIARMMLQEKAVEYYFSKGTKPISMRGMAPMLIHYINKYGIVPYDSYEDKKDIDMRVLRRKVEFLCRNAIAQQIGIEKLKSRLNRLFDDEMGYMPAKTVYMLGAEYTPEEFANSVCFPGEYEMLTSFTHHPFGERFALETPDNQTQEVFLNVPIDQLMQYIRNAISHGHPVCWEGDISEEGFRHPRHGFVDVMPSQLPTTQASRQREFESLRTTDDHVMEIIGMISKNHRNYYVCRNSWGNHWGKAGHICLSEDYLRLKTIAAVISKEALR

Foldseek 3Di:
DPPPPPPPPPPPPPPPPPPPPPPLPLPDDPPWPWPFWDFQDWDAFAACDPDLQLLQSALQRQLQSQQVLVVHGAAWASLVLLLQLLLVVLVVCLVVLNPRQDDPHAHNVVNVVSCQVQATAGCVQFPFDPPADSVVLSVVSNVLSNVCNVVVVDSVVSSVVSQVSCCVRRNHHGDQWHDDPHDTDGRNRVSCVRDNPPQKAKAFEEDVDDAQDWFQQPAPRHPVSDIHHYHALVVVLVLCVLCLNVSRKKKFWWDQPAPCNVDPDSQEGEHDPVLPPQGSVSLNVCVVVVVMHGRHIWMFGHWIDTPNWIWTKTAGNNALVPRPGRIGIYTPRRCSRITGMMMTGVVSVD/DPPPPPPPPPPPPPPPPPPPPPPLPLPDDDPWPWPDWDFQDWDAFAAPDPDLQQLQSALQRQLQSQQVLVVHGAAWAPLVLLLQLLLVVLVVCLVVLNPRQDDPFAHNVVNVVSCQVQATAGCVQFPFDPPADSVVLSVVSNVLSNVCNVVVVDSVVSSVVSQVSCCVRRNHHGDQWHDDPHDTDGRNRVSCVRDNPPQKAKAFEEDVDDAQDWFQQPAPRHPVSDIHHYHALVVVLVLQVLCLNVSRKKKFWWDQPAPCNVDPDSQEGEHDPVQPPQGSVSLNVCVVVVVMHGRHIWMFGHWIDTPNWIWTKTAGNNALVPRSGRIGIYTPRCCSRITGMMMTGVVSVD